Protein AF-A0A1W9GRA8-F1 (afdb_monomer_lite)

Foldseek 3Di:
DDDDDDDDDDDDPVVPVVVVVVVVVVVVVVVVVVVVVVVVVVVVVVVVVVVVVVVVVVVVVVVVVVVVVVVVVVVVVVVVVVVVVVVVVVVVVVVVVVVVVVVVVVVVVVVVVVVVVVVVVVVVVVVVVVVVVVVVVVVVVVVVVVVVVVVVVVVVVVVVVVVVVVVVVVVVVVVVVVVVVVVVVVVVVVVVVVVVVVVVVVVVVVVVVVVVVVVVVVVVVVVVVVVVVVVVVVVVVVVVVVVVVVVVVVVVVVVVVVVVVVVVVVVVVVVVVVVVVVVVVVVVPVVVVVPPPPPPDDDDDDDDDDDDDDDPQDDDPVVDDDDDDDPDPVPPPPPPPPPPPPVVVVVVVVVVVVVVVVVVVVVVVVVVVVVVVVVVVVVVVVVVVVVVVVVVVVVVVVVVVVVVVVVVVVVVVVVVVVVVVVVVVVVVVVVVVVVVVVVVVVVVVVVVVVVVVVVVVVVVVVVVVVVVVVVVVVVVVVVVVVVVVVVVVVVVVVVVCPVVVVVVVVVVVVVVVVVVVVVVVVVVVVVVVVVVVVVVVVVVVVVVVVVVVVVVVVVVVVVVVVVVVVVVVVVVVVVVVVVVVVPDDDDCVVPVVVVVVVVVVPPDDDDDDDDDDDDDDDDYDDDDDDDDDDDDDDDDDDDDFDPLCQQQPCPPLNSVQCVVVVNGALVVLLPDDLVNLCVSCVSSVHDSVSCVVSVRNVSSQVVCCVPPVDGD

Radius of gyration: 124.73 Å; chains: 1; bounding box: 287×80×391 Å

Secondary structure (DSSP, 8-state):
---------PPPTHHHHHHHHHHHHHHHHHHHHHHHHHHHHHHHHHHHHHHHHHHHHHHHHHHHHHHHHHHHHHHHHHHHHHHHHHHHHHHHHHHHHHHHHHHHHHHHHHHHHHHHHHHHHHHHHHHHHHHHHHHHHHHHHHHHHHHHHHHHHHHHHHHHHHHHHHHHHHHHHHHHHHHHHHHHHHHHHHHHHHHHHHHHHHHHHHHHHHHHHHHHHHHHHHHHHHHHHHHHHHHHHHHHHHHHHHHHHHHHHHHHHHHHHHHHHHHHHHHHHHHHHHHHHHHHHTTTTTSSSS----------------------SSSSS-----SSSTTTTSTT--S--HHHHHHHHHHHHHHHHHHHHHHHHHHHHHHHHHHHHHHHHHHHHHHHHHHHHHHHHHHHHHHHHHHHHHHHHHHHHHHHHHHHHHHHHHHHHHHHHHHHHHHHHHHHHHHHHHHHHHHHHHHHHHHHHHHHHHHHHHHHHHHHHHHHHHHHHHHHHHHHHHHHHHHHHHHHHHHHHHHHHHHHHHHHHHHHHHHHHHHHHHHHHHHHHHHHHHHHHHHHHHHHHHHHHHHHHHHHHHHHGGG----GGGTHHHHTTTTSS--S----------------------------------PPPP-GGGSTT--HHHHHHHHHTT--SHHHHTT--HHHHHHHHTTTTS-HHHHHHTTHHHHHHHHHHHHH----

Sequence (712 aa):
MSKMSRWLQPPSKDSLEQQYQELANLLRAKERLLETTSHDLKVKTAAMQVLEQKVMSSETQFSSAQRELTARGEQLKALEAELALRSRRVADLEAEGVAARQHASELNAIIATQGDDLRGAQQAREVLKEEIRVLRDHVTQLNEGLADRDQVRARMEKLESAQDRVHLLEVELSDREAAHRRRIQQLEQVLAERDRRIGEFDAAAAAQLDELRGAQQASQTAEQAREVLKEEIRVLRDHIAQLNEGLADREHLRAQAKQLEAVQIRVNQLHVELSDRESAHRSAIQQLEQALAERDRRIGEFDVVAAAQMNELRGAQQAGEVLKEEIRVLRDHITQLNEGLADRDQVRARMEKLESAQDRVHRLEIELSDRESAHRSAIQQLEQALAERDRRIGEFNAAAAAQLDEVRGAQQACHTAEQAREVLKEEIRVLRDHIAQLNENLADRDRLRTQVKKLESVQARVHQLEVELSDREAAHRGTIQQLEQALTERDRRIEELMPVTYLLREKEATIKEWERTHARTVQELEAETAKLQEQWTAQEQLRAQHELDEQHLQERDEQIAHLQRELHDLQAERHALQTEVQCIPGKDEQIDRLQKRLKELRTSLRATPASATVLSHKPRQNGAGSDAPVRPPKVGKSVPEDDLKKIYGIGPGFAQTLQKLGTRTFIQIARWKPEDIEKIAKKLDTDPDRIKRENWIADAKKQHYRKYGERI

Structure (mmCIF, N/CA/C/O backbone):
data_AF-A0A1W9GRA8-F1
#
_entry.id   AF-A0A1W9GRA8-F1
#
loop_
_atom_site.group_PDB
_atom_site.id
_atom_site.type_symbol
_atom_site.label_atom_id
_atom_site.label_alt_id
_atom_site.label_comp_id
_atom_site.label_asym_id
_atom_site.label_entity_id
_atom_site.label_seq_id
_atom_site.pdbx_PDB_ins_code
_atom_site.Cartn_x
_atom_site.Cartn_y
_atom_site.Cartn_z
_atom_site.occupancy
_atom_site.B_iso_or_equiv
_atom_site.auth_seq_id
_atom_site.auth_comp_id
_atom_site.auth_asym_id
_atom_site.auth_atom_id
_atom_site.pdbx_PDB_model_num
ATOM 1 N N . MET A 1 1 ? -159.033 2.285 123.513 1.00 34.59 1 MET A N 1
ATOM 2 C CA . MET A 1 1 ? -160.194 3.157 123.221 1.00 34.59 1 MET A CA 1
ATOM 3 C C . MET A 1 1 ? -161.215 2.321 122.470 1.00 34.59 1 MET A C 1
ATOM 5 O O . MET A 1 1 ? -160.974 2.014 121.312 1.00 34.59 1 MET A O 1
ATOM 9 N N . SER A 1 2 ? -162.297 1.905 123.143 1.00 39.81 2 SER A N 1
ATOM 10 C CA . SER A 1 2 ? -163.197 0.816 122.709 1.00 39.81 2 SER A CA 1
ATOM 11 C C . SER A 1 2 ? -162.516 -0.567 122.597 1.00 39.81 2 SER A C 1
ATOM 13 O O . SER A 1 2 ? -161.295 -0.645 122.492 1.00 39.81 2 SER A O 1
ATOM 15 N N . LYS A 1 3 ? -163.315 -1.644 122.693 1.00 54.09 3 LYS A N 1
ATOM 16 C CA . LYS A 1 3 ? -162.917 -3.064 122.864 1.00 54.09 3 LYS A CA 1
ATOM 17 C C . LYS A 1 3 ? -161.878 -3.319 123.987 1.00 54.09 3 LYS A C 1
ATOM 19 O O . LYS A 1 3 ? -160.684 -3.284 123.727 1.00 54.09 3 LYS A O 1
ATOM 24 N N . MET A 1 4 ? -162.175 -3.606 125.260 1.00 47.03 4 MET A N 1
ATOM 25 C CA . MET A 1 4 ? -163.410 -3.857 126.031 1.00 47.03 4 MET A CA 1
ATOM 26 C C . MET A 1 4 ? -164.290 -5.063 125.621 1.00 47.03 4 MET A C 1
ATOM 28 O O . MET A 1 4 ? -164.684 -5.223 124.472 1.00 47.03 4 MET A O 1
ATOM 32 N N . SER A 1 5 ? -164.648 -5.872 126.627 1.00 40.53 5 SER A N 1
ATOM 33 C CA . SER A 1 5 ? -165.802 -6.795 126.638 1.00 40.53 5 SER A CA 1
ATOM 34 C C . SER A 1 5 ? -165.762 -8.101 125.815 1.00 40.53 5 SER A C 1
ATOM 36 O O . SER A 1 5 ? -166.730 -8.416 125.127 1.00 40.53 5 SER A O 1
ATOM 38 N N . ARG A 1 6 ? -164.729 -8.945 125.999 1.00 45.59 6 ARG A N 1
ATOM 39 C CA . ARG A 1 6 ? -164.922 -10.424 126.078 1.00 45.59 6 ARG A CA 1
ATOM 40 C C . ARG A 1 6 ? -163.836 -11.178 126.876 1.00 45.59 6 ARG A C 1
ATOM 42 O O . ARG A 1 6 ? -163.481 -12.302 126.544 1.00 45.59 6 ARG A O 1
ATOM 49 N N . TRP A 1 7 ? -163.307 -10.560 127.932 1.00 46.12 7 TRP A N 1
ATOM 50 C CA . TRP A 1 7 ? -162.327 -11.176 128.836 1.00 46.12 7 TRP A CA 1
ATOM 51 C C . TRP A 1 7 ? -163.023 -11.731 130.086 1.00 46.12 7 TRP A C 1
ATOM 53 O O . TRP A 1 7 ? -163.369 -10.931 130.948 1.00 46.12 7 TRP A O 1
ATOM 63 N N . LEU A 1 8 ? -163.236 -13.057 130.158 1.00 40.88 8 LEU A N 1
ATOM 64 C CA . LEU A 1 8 ? -163.424 -13.869 131.385 1.00 40.88 8 LEU A CA 1
ATOM 65 C C . LEU A 1 8 ? -163.843 -15.319 131.036 1.00 40.88 8 LEU A C 1
ATOM 67 O O . LEU A 1 8 ? -165.031 -15.624 131.025 1.00 40.88 8 LEU A O 1
ATOM 71 N N . GLN A 1 9 ? -162.881 -16.209 130.753 1.00 36.34 9 GLN A N 1
ATOM 72 C CA . GLN A 1 9 ? -162.955 -17.668 131.002 1.00 36.34 9 GLN A CA 1
ATOM 73 C C . GLN A 1 9 ? -161.607 -18.351 130.655 1.00 36.34 9 GLN A C 1
ATOM 75 O O . GLN A 1 9 ? -160.879 -17.822 129.812 1.00 36.34 9 GLN A O 1
ATOM 80 N N . PRO A 1 10 ? -161.235 -19.474 131.306 1.00 53.50 10 PRO A N 1
ATOM 81 C CA . PRO A 1 10 ? -159.913 -20.091 131.156 1.00 53.50 10 PRO A CA 1
ATOM 82 C C . PRO A 1 10 ? -159.865 -21.222 130.102 1.00 53.50 10 PRO A C 1
ATOM 84 O O . PRO A 1 10 ? -160.798 -22.024 130.035 1.00 53.50 10 PRO A O 1
ATOM 87 N N . PRO A 1 11 ? -158.766 -21.361 129.333 1.00 45.00 11 PRO A N 1
ATOM 88 C CA . PRO A 1 11 ? -158.410 -22.595 128.624 1.00 45.00 11 PRO A CA 1
ATOM 89 C C . PRO A 1 11 ? -157.636 -23.583 129.529 1.00 45.00 11 PRO A C 1
ATOM 91 O O . PRO A 1 11 ? -157.197 -23.223 130.623 1.00 45.00 11 PRO A O 1
ATOM 94 N N . SER A 1 12 ? -157.477 -24.838 129.086 1.00 46.34 12 SER A N 1
ATOM 95 C CA . SER A 1 12 ? -156.862 -25.928 129.867 1.00 46.34 12 SER A CA 1
ATOM 96 C C . SER A 1 12 ? -155.328 -25.843 129.978 1.00 46.34 12 SER A C 1
ATOM 98 O O . SER A 1 12 ? -154.662 -25.126 129.228 1.00 46.34 12 SER A O 1
ATOM 100 N N . LYS A 1 13 ? -154.760 -26.601 130.934 1.00 55.50 13 LYS A N 1
ATOM 101 C CA . LYS A 1 13 ? -153.315 -26.626 131.247 1.00 55.50 13 LYS A CA 1
ATOM 102 C C . LYS A 1 13 ? -152.422 -26.990 130.056 1.00 55.50 13 LYS A C 1
ATOM 104 O O . LYS A 1 13 ? -151.298 -26.502 129.979 1.00 55.50 13 LYS A O 1
ATOM 109 N N . ASP A 1 14 ? -152.926 -27.807 129.140 1.00 54.53 14 ASP A N 1
ATOM 110 C CA . ASP A 1 14 ? -152.151 -28.480 128.086 1.00 54.53 14 ASP A CA 1
ATOM 111 C C . ASP A 1 14 ? -151.589 -27.505 127.026 1.00 54.53 14 ASP A C 1
ATOM 113 O O . ASP A 1 14 ? -150.685 -27.842 126.267 1.00 54.53 14 ASP A O 1
ATOM 117 N N . SER A 1 15 ? -152.098 -26.268 126.996 1.00 54.09 15 SER A N 1
ATOM 118 C CA . SER A 1 15 ? -151.702 -25.217 126.047 1.00 54.09 15 SER A CA 1
ATOM 119 C C . SER A 1 15 ? -150.348 -24.554 126.369 1.00 54.09 15 SER A C 1
ATOM 121 O O . SER A 1 15 ? -149.677 -24.039 125.474 1.00 54.09 15 SER A O 1
ATOM 123 N N . LEU A 1 16 ? -149.909 -24.564 127.636 1.00 60.53 16 LEU A N 1
ATOM 124 C CA . LEU A 1 16 ? -148.711 -23.820 128.063 1.00 60.53 16 LEU A CA 1
ATOM 125 C C . LEU A 1 16 ? -147.388 -24.552 127.790 1.00 60.53 16 LEU A C 1
ATOM 127 O O . LEU A 1 16 ? -146.393 -23.903 127.466 1.00 60.53 16 LEU A O 1
ATOM 131 N N . GLU A 1 17 ? -147.356 -25.884 127.882 1.00 61.62 17 GLU A N 1
ATOM 132 C CA . GLU A 1 17 ? -146.120 -26.653 127.654 1.00 61.62 17 GLU A CA 1
ATOM 133 C C . GLU A 1 17 ? -145.685 -26.624 126.180 1.00 61.62 17 GLU A C 1
ATOM 135 O O . GLU A 1 17 ? -144.491 -26.527 125.891 1.00 61.62 17 GLU A O 1
ATOM 140 N N . GLN A 1 18 ? -146.641 -26.607 125.241 1.00 61.78 18 GLN A N 1
ATOM 141 C CA . GLN A 1 18 ? -146.351 -26.460 123.810 1.00 61.78 18 GLN A CA 1
ATOM 142 C C . GLN A 1 18 ? -145.651 -25.124 123.509 1.00 61.78 18 GLN A C 1
ATOM 144 O O . GLN A 1 18 ? -144.598 -25.116 122.872 1.00 61.78 18 GLN A O 1
ATOM 149 N N . GLN A 1 19 ? -146.168 -24.010 124.039 1.00 62.75 19 GLN A N 1
ATOM 150 C CA . GLN A 1 19 ? -145.608 -22.669 123.807 1.00 62.75 19 GLN A CA 1
ATOM 151 C C . GLN A 1 19 ? -144.185 -22.514 124.369 1.00 62.75 19 GLN A C 1
ATOM 153 O O . GLN A 1 19 ? -143.328 -21.891 123.737 1.00 62.75 19 GLN A O 1
ATOM 158 N N . TYR A 1 20 ? -143.897 -23.120 125.528 1.00 64.94 20 TYR A N 1
ATOM 159 C CA . TYR A 1 20 ? -142.540 -23.147 126.085 1.00 64.94 20 TYR A CA 1
ATOM 160 C C . TYR A 1 20 ? -141.567 -23.958 125.219 1.00 64.94 20 TYR A C 1
ATOM 162 O O . TYR A 1 20 ? -140.433 -23.525 124.995 1.00 64.94 20 TYR A O 1
ATOM 170 N N . GLN A 1 21 ? -142.003 -25.108 124.698 1.00 70.50 21 GLN A N 1
ATOM 171 C CA . GLN A 1 21 ? -141.159 -25.967 123.868 1.00 70.50 21 GLN A CA 1
ATOM 172 C C . GLN A 1 21 ? -140.885 -25.351 122.483 1.00 70.50 21 GLN A C 1
ATOM 174 O O . GLN A 1 21 ? -139.768 -25.462 121.970 1.00 70.50 21 GLN A O 1
ATOM 179 N N . GLU A 1 22 ? -141.857 -24.645 121.898 1.00 68.88 22 GLU A N 1
ATOM 180 C CA . GLU A 1 22 ? -141.655 -23.855 120.677 1.00 68.88 22 GLU A CA 1
ATOM 181 C C . GLU A 1 22 ? -140.623 -22.739 120.890 1.00 68.88 22 GLU A C 1
ATOM 183 O O . GLU A 1 22 ? -139.658 -22.654 120.127 1.00 68.88 22 GLU A O 1
ATOM 188 N N . LEU A 1 23 ? -140.752 -21.942 121.960 1.00 69.88 23 LEU A N 1
ATOM 189 C CA . LEU A 1 23 ? -139.794 -20.879 122.298 1.00 69.88 23 LEU A CA 1
ATOM 190 C C . LEU A 1 23 ? -138.370 -21.409 122.522 1.00 69.88 23 LEU A C 1
ATOM 192 O O . LEU A 1 23 ? -137.412 -20.821 122.013 1.00 69.88 23 LEU A O 1
ATOM 196 N N . ALA A 1 24 ? -138.216 -22.532 123.230 1.00 69.31 24 ALA A N 1
ATOM 197 C CA . ALA A 1 24 ? -136.914 -23.156 123.466 1.00 69.31 24 ALA A CA 1
ATOM 198 C C . ALA A 1 24 ? -136.247 -23.635 122.161 1.00 69.31 24 ALA A C 1
ATOM 200 O O . ALA A 1 24 ? -135.036 -23.481 121.981 1.00 69.31 24 ALA A O 1
ATOM 201 N N . ASN A 1 25 ? -137.027 -24.177 121.222 1.00 74.69 25 ASN A N 1
ATOM 202 C CA . ASN A 1 25 ? -136.525 -24.569 119.905 1.00 74.69 25 ASN A CA 1
ATOM 203 C C . ASN A 1 25 ? -136.164 -23.349 119.038 1.00 74.69 25 ASN A C 1
ATOM 205 O O . ASN A 1 25 ? -135.136 -23.368 118.357 1.00 74.69 25 ASN A O 1
ATOM 209 N N . LEU A 1 26 ? -136.949 -22.269 119.111 1.00 75.81 26 LEU A N 1
ATOM 210 C CA . LEU A 1 26 ? -136.685 -21.006 118.412 1.00 75.81 26 LEU A CA 1
ATOM 211 C C . LEU A 1 26 ? -135.390 -20.330 118.899 1.00 75.81 26 LEU A C 1
ATOM 213 O O . LEU A 1 26 ? -134.626 -19.804 118.087 1.00 75.81 26 LEU A O 1
ATOM 217 N N . LEU A 1 27 ? -135.111 -20.384 120.207 1.00 73.56 27 LEU A N 1
ATOM 218 C CA . LEU A 1 27 ? -133.862 -19.886 120.794 1.00 73.56 27 LEU A CA 1
ATOM 219 C C . LEU A 1 27 ? -132.644 -20.668 120.288 1.00 73.56 27 LEU A C 1
ATOM 221 O O . LEU A 1 27 ? -131.752 -20.061 119.699 1.00 73.56 27 LEU A O 1
ATOM 225 N N . ARG A 1 28 ? -132.655 -22.005 120.388 1.00 75.00 28 ARG A N 1
ATOM 226 C CA . ARG A 1 28 ? -131.559 -22.860 119.881 1.00 75.00 28 ARG A CA 1
ATOM 227 C C . ARG A 1 28 ? -131.314 -22.680 118.380 1.00 75.00 28 ARG A C 1
ATOM 229 O O . ARG A 1 28 ? -130.177 -22.767 117.919 1.00 75.00 28 ARG A O 1
ATOM 236 N N . ALA A 1 29 ? -132.368 -22.433 117.598 1.00 76.69 29 ALA A N 1
ATOM 237 C CA . ALA A 1 29 ? -132.240 -22.121 116.176 1.00 76.69 29 ALA A CA 1
ATOM 238 C C . ALA A 1 29 ? -131.528 -20.774 115.946 1.00 76.69 29 ALA A C 1
ATOM 240 O O . ALA A 1 29 ? -130.678 -20.677 115.061 1.00 76.69 29 ALA A O 1
ATOM 241 N N . LYS A 1 30 ? -131.817 -19.751 116.763 1.00 76.94 30 LYS A N 1
ATOM 242 C CA . LYS A 1 30 ? -131.131 -18.450 116.702 1.00 76.94 30 LYS A CA 1
ATOM 243 C C . LYS A 1 30 ? -129.695 -18.491 117.224 1.00 76.94 30 LYS A C 1
ATOM 245 O O . LYS A 1 30 ? -128.847 -17.830 116.634 1.00 76.94 30 LYS A O 1
ATOM 250 N N . GLU A 1 31 ? -129.396 -19.284 118.250 1.00 79.19 31 GLU A N 1
ATOM 251 C CA . GLU A 1 31 ? -128.018 -19.504 118.717 1.00 79.19 31 GLU A CA 1
ATOM 252 C C . GLU A 1 31 ? -127.161 -20.140 117.615 1.00 79.19 31 GLU A C 1
ATOM 254 O O . GLU A 1 31 ? -126.126 -19.587 117.255 1.00 79.19 31 GLU A O 1
ATOM 259 N N . ARG A 1 32 ? -127.645 -21.206 116.963 1.00 78.06 32 ARG A N 1
ATOM 260 C CA . ARG A 1 32 ? -126.952 -21.832 115.818 1.00 78.06 32 ARG A CA 1
ATOM 261 C C . ARG A 1 32 ? -126.754 -20.872 114.637 1.00 78.06 32 ARG A C 1
ATOM 263 O O . ARG A 1 32 ? -125.730 -20.936 113.955 1.00 78.06 32 ARG A O 1
ATOM 270 N N . LEU A 1 33 ? -127.702 -19.965 114.386 1.00 79.38 33 LEU A N 1
ATOM 271 C CA . LEU A 1 33 ? -127.553 -18.904 113.378 1.00 79.38 33 LEU A CA 1
ATOM 272 C C . LEU A 1 33 ? -126.497 -17.855 113.780 1.00 79.38 33 LEU A C 1
ATOM 274 O O . LEU A 1 33 ? -125.742 -17.387 112.928 1.00 79.38 33 LEU A O 1
ATOM 278 N N . LEU A 1 34 ? -126.392 -17.509 115.065 1.00 79.19 34 LEU A N 1
ATOM 279 C CA . LEU A 1 34 ? -125.339 -16.627 115.581 1.00 79.19 34 LEU A CA 1
ATOM 280 C C . LEU A 1 34 ? -123.954 -17.294 115.562 1.00 79.19 34 LEU A C 1
ATOM 282 O O . LEU A 1 34 ? -122.977 -16.650 115.193 1.00 79.19 34 LEU A O 1
ATOM 286 N N . GLU A 1 35 ? -123.848 -18.584 115.881 1.00 80.44 35 GLU A N 1
ATOM 287 C CA . GLU A 1 35 ? -122.586 -19.329 115.784 1.00 80.44 35 GLU A CA 1
ATOM 288 C C . GLU A 1 35 ? -122.112 -19.471 114.333 1.00 80.44 35 GLU A C 1
ATOM 290 O O . GLU A 1 35 ? -120.945 -19.209 114.039 1.00 80.44 35 GLU A O 1
ATOM 295 N N . THR A 1 36 ? -123.010 -19.817 113.404 1.00 80.56 36 THR A N 1
ATOM 296 C CA . THR A 1 36 ? -122.667 -19.925 111.973 1.00 80.56 36 THR A CA 1
ATOM 297 C C . THR A 1 36 ? -122.279 -18.580 111.358 1.00 80.56 36 THR A C 1
ATOM 299 O O . THR A 1 36 ? -121.278 -18.521 110.646 1.00 80.56 36 THR A O 1
ATOM 302 N N . THR A 1 37 ? -122.978 -17.483 111.677 1.00 84.12 37 THR A N 1
ATOM 303 C CA . THR A 1 37 ? -122.576 -16.129 111.233 1.00 84.12 37 THR A CA 1
ATOM 304 C C . THR A 1 37 ? -121.287 -15.643 111.901 1.00 84.12 37 THR A C 1
ATOM 306 O O . THR A 1 37 ? -120.459 -15.022 111.241 1.00 84.12 37 THR A O 1
ATOM 309 N N . SER A 1 38 ? -121.047 -15.980 113.172 1.00 80.62 38 SER A N 1
ATOM 310 C CA . SER A 1 38 ? -119.779 -15.698 113.867 1.00 80.62 38 SER A CA 1
ATOM 311 C C . SER A 1 38 ? -118.600 -16.465 113.255 1.00 80.62 38 SER A C 1
ATOM 313 O O . SER A 1 38 ? -117.507 -15.916 113.103 1.00 80.62 38 SER A O 1
ATOM 315 N N . HIS A 1 39 ? -118.813 -17.719 112.846 1.00 84.31 39 HIS A N 1
ATOM 316 C CA . HIS A 1 39 ? -117.806 -18.514 112.145 1.00 84.31 39 HIS A CA 1
ATOM 317 C C . HIS A 1 39 ? -117.538 -17.979 110.730 1.00 84.31 39 HIS A C 1
ATOM 319 O O . HIS A 1 39 ? -116.381 -17.774 110.373 1.00 84.31 39 HIS A O 1
ATOM 325 N N . ASP A 1 40 ? -118.583 -17.677 109.955 1.00 84.12 40 ASP A N 1
ATOM 326 C CA . ASP A 1 40 ? -118.482 -17.057 108.627 1.00 84.12 40 ASP A CA 1
ATOM 327 C C . ASP A 1 40 ? -117.751 -15.701 108.673 1.00 84.12 40 ASP A C 1
ATOM 329 O O . ASP A 1 40 ? -116.852 -15.457 107.867 1.00 84.12 40 ASP A O 1
ATOM 333 N N . LEU A 1 41 ? -118.031 -14.855 109.672 1.00 84.69 41 LEU A N 1
ATOM 334 C CA . LEU A 1 41 ? -117.275 -13.620 109.904 1.00 84.69 41 LEU A CA 1
ATOM 335 C C . LEU A 1 41 ? -115.796 -13.892 110.211 1.00 84.69 41 LEU A C 1
ATOM 337 O O . LEU A 1 41 ? -114.939 -13.254 109.607 1.00 84.69 41 LEU A O 1
ATOM 341 N N . LYS A 1 42 ? -115.466 -14.864 111.074 1.00 84.50 42 LYS A N 1
ATOM 342 C CA . LYS A 1 42 ? -114.064 -15.235 111.360 1.00 84.50 42 LYS A CA 1
ATOM 343 C C . LYS A 1 42 ? -113.334 -15.763 110.121 1.00 84.50 42 LYS A C 1
ATOM 345 O O . LYS A 1 42 ? -112.186 -15.385 109.892 1.00 84.50 42 LYS A O 1
ATOM 350 N N . VAL A 1 43 ? -113.995 -16.583 109.302 1.00 86.75 43 VAL A N 1
ATOM 351 C CA . VAL A 1 43 ? -113.458 -17.069 108.020 1.00 86.75 43 VAL A CA 1
ATOM 352 C C . VAL A 1 43 ? -113.230 -15.903 107.053 1.00 86.75 43 VAL A C 1
ATOM 354 O O . VAL A 1 43 ? -112.175 -15.833 106.426 1.00 86.75 43 VAL A O 1
ATOM 357 N N . LYS A 1 44 ? -114.157 -14.940 106.982 1.00 86.19 44 LYS A N 1
ATOM 358 C CA . LYS A 1 44 ? -114.010 -13.719 106.173 1.00 86.19 44 LYS A CA 1
ATOM 359 C C . LYS A 1 44 ? -112.877 -12.817 106.664 1.00 86.19 44 LYS A C 1
ATOM 361 O O . LYS A 1 44 ? -112.113 -12.338 105.833 1.00 86.19 44 LYS A O 1
ATOM 366 N N . THR A 1 45 ? -112.697 -12.639 107.974 1.00 85.69 45 THR A N 1
ATOM 367 C CA . THR A 1 45 ? -111.554 -11.897 108.537 1.00 85.69 45 THR A CA 1
ATOM 368 C C . THR A 1 45 ? -110.224 -12.586 108.225 1.00 85.69 45 THR A C 1
ATOM 370 O O . THR A 1 45 ? -109.290 -11.921 107.788 1.00 85.69 45 THR A O 1
ATOM 373 N N . ALA A 1 46 ? -110.133 -13.913 108.364 1.00 83.12 46 ALA A N 1
ATOM 374 C CA . ALA A 1 46 ? -108.923 -14.657 108.004 1.00 83.12 46 ALA A CA 1
ATOM 375 C C . ALA A 1 46 ? -108.623 -14.580 106.492 1.00 83.12 46 ALA A C 1
ATOM 377 O O . ALA A 1 46 ? -107.479 -14.367 106.091 1.00 83.12 46 ALA A O 1
ATOM 378 N N . ALA A 1 47 ? -109.648 -14.687 105.639 1.00 83.94 47 ALA A N 1
ATOM 379 C CA . ALA A 1 47 ? -109.508 -14.507 104.195 1.00 83.94 47 ALA A CA 1
ATOM 380 C C . ALA A 1 47 ? -109.072 -13.076 103.827 1.00 83.94 47 ALA A C 1
ATOM 382 O O . ALA A 1 47 ? -108.229 -12.905 102.948 1.00 83.94 47 ALA A O 1
ATOM 383 N N . MET A 1 48 ? -109.591 -12.061 104.525 1.00 86.31 48 MET A N 1
ATOM 384 C CA . MET A 1 48 ? -109.188 -10.661 104.373 1.00 86.31 48 MET A CA 1
ATOM 385 C C . MET A 1 48 ? -107.721 -10.450 104.767 1.00 86.31 48 MET A C 1
ATOM 387 O O . MET A 1 48 ? -106.979 -9.889 103.972 1.00 86.31 48 MET A O 1
ATOM 391 N N . GLN A 1 49 ? -107.258 -10.995 105.895 1.00 85.62 49 GLN A N 1
ATOM 392 C CA . GLN A 1 49 ? -105.843 -10.932 106.298 1.00 85.62 49 GLN A CA 1
ATOM 393 C C . GLN A 1 49 ? -104.905 -11.613 105.285 1.00 85.62 49 GLN A C 1
ATOM 395 O O . GLN A 1 49 ? -103.820 -11.110 104.995 1.00 85.62 49 GLN A O 1
ATOM 400 N N . VAL A 1 50 ? -105.327 -12.734 104.687 1.00 86.94 50 VAL A N 1
ATOM 401 C CA . VAL A 1 50 ? -104.577 -13.396 103.601 1.00 86.94 50 VAL A CA 1
ATOM 402 C C . VAL A 1 50 ? -104.570 -12.554 102.317 1.00 86.94 50 VAL A C 1
ATOM 404 O O . VAL A 1 50 ? -103.583 -12.577 101.580 1.00 86.94 50 VAL A O 1
ATOM 407 N N . LEU A 1 51 ? -105.635 -11.799 102.031 1.00 87.62 51 LEU A N 1
ATOM 408 C CA . LEU A 1 51 ? -105.664 -10.845 100.919 1.00 87.62 51 LEU A CA 1
ATOM 409 C C . LEU A 1 51 ? -104.776 -9.625 101.196 1.00 87.62 51 LEU A C 1
ATOM 411 O O . LEU A 1 51 ? -104.013 -9.250 100.315 1.00 87.62 51 LEU A O 1
ATOM 415 N N . GLU A 1 52 ? -104.790 -9.068 102.407 1.00 88.25 52 GLU A N 1
ATOM 416 C CA . GLU A 1 52 ? -103.904 -7.973 102.831 1.00 88.25 52 GLU A CA 1
ATOM 417 C C . GLU A 1 52 ? -102.427 -8.375 102.715 1.00 88.25 52 GLU A C 1
ATOM 419 O O . GLU A 1 52 ? -101.647 -7.673 102.073 1.00 88.25 52 GLU A O 1
ATOM 424 N N . GLN A 1 53 ? -102.040 -9.551 103.225 1.00 87.38 53 GLN A N 1
ATOM 425 C CA . GLN A 1 53 ? -100.679 -10.075 103.050 1.00 87.38 53 GLN A CA 1
ATOM 426 C C . GLN A 1 53 ? -100.302 -10.246 101.570 1.00 87.38 53 GLN A C 1
ATOM 428 O O . GLN A 1 53 ? -99.179 -9.920 101.179 1.00 87.38 53 GLN A O 1
ATOM 433 N N . LYS A 1 54 ? -101.234 -10.710 100.725 1.00 88.94 54 LYS A N 1
ATOM 434 C CA . LYS A 1 54 ? -101.009 -10.811 99.275 1.00 88.94 54 LYS A CA 1
ATOM 435 C C . LYS A 1 54 ? -100.842 -9.439 98.623 1.00 88.94 54 LYS A C 1
ATOM 437 O O . LYS A 1 54 ? -99.900 -9.284 97.848 1.00 88.94 54 LYS A O 1
ATOM 442 N N . VAL A 1 55 ? -101.669 -8.452 98.971 1.00 90.06 55 VAL A N 1
ATOM 443 C CA . VAL A 1 55 ? -101.542 -7.063 98.497 1.00 90.06 55 VAL A CA 1
ATOM 444 C C . VAL A 1 55 ? -100.171 -6.506 98.874 1.00 90.06 55 VAL A C 1
ATOM 446 O O . VAL A 1 55 ? -99.411 -6.170 97.969 1.00 90.06 55 VAL A O 1
ATOM 449 N N . MET A 1 56 ? -99.775 -6.559 100.150 1.00 87.69 56 MET A N 1
ATOM 450 C CA . MET A 1 56 ? -98.449 -6.106 100.604 1.00 87.69 56 MET A CA 1
ATOM 451 C C . MET A 1 56 ? -97.294 -6.829 99.880 1.00 87.69 56 MET A C 1
ATOM 453 O O . MET A 1 56 ? -96.288 -6.210 99.520 1.00 87.69 56 MET A O 1
ATOM 457 N N . SER A 1 57 ? -97.431 -8.134 99.609 1.00 88.00 57 SER A N 1
ATOM 458 C CA . SER A 1 57 ? -96.434 -8.889 98.831 1.00 88.00 57 SER A CA 1
ATOM 459 C C . SER A 1 57 ? -96.370 -8.446 97.361 1.00 88.00 57 SER A C 1
ATOM 461 O O . SER A 1 57 ? -95.288 -8.384 96.782 1.00 88.00 57 SER A O 1
ATOM 463 N N . SER A 1 58 ? -97.504 -8.064 96.767 1.00 85.38 58 SER A N 1
ATOM 464 C CA . SER A 1 58 ? -97.565 -7.561 95.391 1.00 85.38 58 SER A CA 1
ATOM 465 C C . SER A 1 58 ? -97.069 -6.117 95.270 1.00 85.38 58 SER A C 1
ATOM 467 O O . SER A 1 58 ? -96.372 -5.798 94.313 1.00 85.38 58 SER A O 1
ATOM 469 N N . GLU A 1 59 ? -97.322 -5.260 96.264 1.00 91.88 59 GLU A N 1
ATOM 470 C CA . GLU A 1 59 ? -96.825 -3.879 96.310 1.00 91.88 59 GLU A CA 1
ATOM 471 C C . GLU A 1 59 ? -95.308 -3.822 96.520 1.00 91.88 59 GLU A C 1
ATOM 473 O O . GLU A 1 59 ? -94.620 -3.005 95.904 1.00 91.88 59 GLU A O 1
ATOM 478 N N . THR A 1 60 ? -94.754 -4.717 97.344 1.00 89.44 60 THR A N 1
ATOM 479 C CA . THR A 1 60 ? -93.298 -4.839 97.521 1.00 89.44 60 THR A CA 1
ATOM 480 C C . THR A 1 60 ? -92.615 -5.412 96.276 1.00 89.44 60 THR A C 1
ATOM 482 O O . THR A 1 60 ? -91.574 -4.891 95.870 1.00 89.44 60 THR A O 1
ATOM 485 N N . GLN A 1 61 ? -93.223 -6.396 95.600 1.00 90.31 61 GLN A N 1
ATOM 486 C CA . GLN A 1 61 ? -92.764 -6.872 94.287 1.00 90.31 61 GLN A CA 1
ATOM 487 C C . GLN A 1 61 ? -92.831 -5.771 93.217 1.00 90.31 61 GLN A C 1
ATOM 489 O O . GLN A 1 61 ? -91.842 -5.549 92.518 1.00 90.31 61 GLN A O 1
ATOM 494 N N . PHE A 1 62 ? -93.943 -5.035 93.128 1.00 90.56 62 PHE A N 1
ATOM 495 C CA . PHE A 1 62 ? -94.109 -3.910 92.203 1.00 90.56 62 PHE A CA 1
ATOM 496 C C . PHE A 1 62 ? -93.073 -2.811 92.468 1.00 90.56 62 PHE A C 1
ATOM 498 O O . PHE A 1 62 ? -92.397 -2.368 91.544 1.00 90.56 62 PHE A O 1
ATOM 505 N N . SER A 1 63 ? -92.862 -2.445 93.735 1.00 90.50 63 SER A N 1
ATOM 506 C CA . SER A 1 63 ? -91.838 -1.474 94.145 1.00 90.50 63 SER A CA 1
ATOM 507 C C . SER A 1 63 ? -90.421 -1.925 93.771 1.00 90.50 63 SER A C 1
ATOM 509 O O . SER A 1 63 ? -89.588 -1.103 93.390 1.00 90.50 63 SER A O 1
ATOM 511 N N . SER A 1 64 ? -90.130 -3.227 93.861 1.00 89.12 64 SER A N 1
ATOM 512 C CA . SER A 1 64 ? -88.847 -3.802 93.440 1.00 89.12 64 SER A CA 1
ATOM 513 C C . SER A 1 64 ? -88.680 -3.753 91.917 1.00 89.12 64 SER A C 1
ATOM 515 O O . SER A 1 64 ? -87.661 -3.270 91.427 1.00 89.12 64 SER A O 1
ATOM 517 N N . ALA A 1 65 ? -89.703 -4.165 91.163 1.00 89.00 65 ALA A N 1
ATOM 518 C CA . ALA A 1 65 ? -89.709 -4.113 89.702 1.00 89.00 65 ALA A CA 1
ATOM 519 C C . ALA A 1 65 ? -89.614 -2.672 89.169 1.00 89.00 65 ALA A C 1
ATOM 521 O O . ALA A 1 65 ? -88.899 -2.416 88.204 1.00 89.00 65 ALA A O 1
ATOM 522 N N . GLN A 1 66 ? -90.268 -1.707 89.823 1.00 91.88 66 GLN A N 1
ATOM 523 C CA . GLN A 1 66 ? -90.186 -0.289 89.473 1.00 91.88 66 GLN A CA 1
ATOM 524 C C . GLN A 1 66 ? -88.768 0.267 89.684 1.00 91.88 66 GLN A C 1
ATOM 526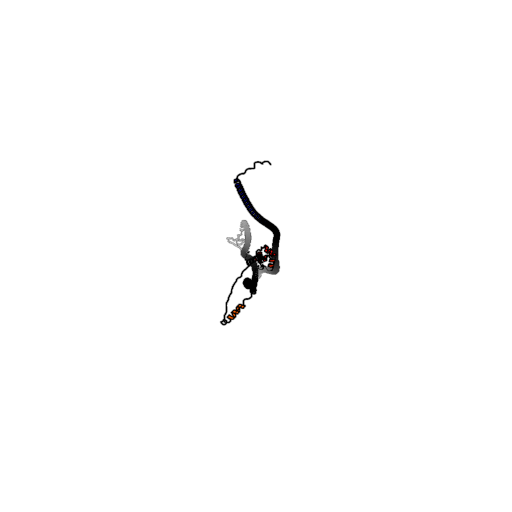 O O . GLN A 1 66 ? -88.267 0.983 88.817 1.00 91.88 66 GLN A O 1
ATOM 531 N N . ARG A 1 67 ? -88.089 -0.108 90.781 1.00 89.88 67 ARG A N 1
ATOM 532 C CA . ARG A 1 67 ? -86.674 0.245 91.021 1.00 89.88 67 ARG A CA 1
ATOM 533 C C . ARG A 1 67 ? -85.742 -0.383 89.984 1.00 89.88 67 ARG A C 1
ATOM 535 O O . ARG A 1 67 ? -84.825 0.282 89.501 1.00 89.88 67 ARG A O 1
ATOM 542 N N . GLU A 1 68 ? -85.985 -1.638 89.611 1.00 92.44 68 GLU A N 1
ATOM 543 C CA . GLU A 1 68 ? -85.199 -2.309 88.573 1.00 92.44 68 GLU A CA 1
ATOM 544 C C . GLU A 1 68 ? -85.406 -1.659 87.195 1.00 92.44 68 GLU A C 1
ATOM 546 O O . GLU A 1 68 ? -84.439 -1.439 86.468 1.00 92.44 68 GLU A O 1
ATOM 551 N N . LEU A 1 69 ? -86.638 -1.264 86.857 1.00 91.19 69 LEU A N 1
ATOM 552 C CA . LEU A 1 69 ? -86.939 -0.505 85.640 1.00 91.19 69 LEU A CA 1
ATOM 553 C C . LEU A 1 69 ? -86.238 0.860 85.620 1.00 91.19 69 LEU A C 1
ATOM 555 O O . LEU A 1 69 ? -85.689 1.227 84.581 1.00 91.19 69 LEU A O 1
ATOM 559 N N . THR A 1 70 ? -86.182 1.590 86.742 1.00 92.81 70 THR A N 1
ATOM 560 C CA . THR A 1 70 ? -85.403 2.841 86.807 1.00 92.81 70 THR A CA 1
ATOM 561 C C . THR A 1 70 ? -83.904 2.595 86.622 1.00 92.81 70 THR A C 1
ATOM 563 O O . THR A 1 70 ? -83.290 3.270 85.800 1.00 92.81 70 THR A O 1
ATOM 566 N N . ALA A 1 71 ? -83.331 1.576 87.273 1.00 90.94 71 ALA A N 1
ATOM 567 C CA . ALA A 1 71 ? -81.909 1.246 87.138 1.00 90.94 71 ALA A CA 1
ATOM 568 C C . ALA A 1 71 ? -81.542 0.800 85.707 1.00 90.94 71 ALA A C 1
ATOM 570 O O . ALA A 1 71 ? -80.536 1.243 85.152 1.00 90.94 71 ALA A O 1
ATOM 571 N N . ARG A 1 72 ? -82.386 -0.019 85.062 1.00 91.88 72 ARG A N 1
ATOM 572 C CA . ARG A 1 72 ? -82.236 -0.393 83.643 1.00 91.88 72 ARG A CA 1
ATOM 573 C C . ARG A 1 72 ? -82.377 0.824 82.717 1.00 91.88 72 ARG A C 1
ATOM 575 O O . ARG A 1 72 ? -81.644 0.930 81.738 1.00 91.88 72 ARG A O 1
ATOM 582 N N . GLY A 1 73 ? -83.269 1.767 83.033 1.00 93.31 73 GLY A N 1
ATOM 583 C CA . GLY A 1 73 ? -83.423 3.027 82.296 1.00 93.31 73 GLY A CA 1
ATOM 584 C C . GLY A 1 73 ? -82.207 3.957 82.402 1.00 93.31 73 GLY A C 1
ATOM 585 O O . GLY A 1 73 ? -81.854 4.623 81.431 1.00 93.31 73 GLY A O 1
ATOM 586 N N . GLU A 1 74 ? -81.530 3.983 83.550 1.00 93.69 74 GLU A N 1
ATOM 587 C CA . GLU A 1 74 ? -80.263 4.706 83.733 1.00 93.69 74 GLU A CA 1
ATOM 588 C C . GLU A 1 74 ? -79.102 4.023 82.995 1.00 93.69 74 GLU A C 1
ATOM 590 O O . GLU A 1 74 ? -78.317 4.699 82.328 1.00 93.69 74 GLU A O 1
ATOM 595 N N . GLN A 1 75 ? -79.038 2.687 83.020 1.00 93.62 75 GLN A N 1
ATOM 596 C CA . GLN A 1 75 ? -78.068 1.910 82.238 1.00 93.62 75 GLN A CA 1
ATOM 597 C C . GLN A 1 75 ? -78.229 2.126 80.725 1.00 93.62 75 GLN A C 1
ATOM 599 O O . GLN A 1 75 ? -77.228 2.293 80.030 1.00 93.62 75 GLN A O 1
ATOM 604 N N . LEU A 1 76 ? -79.465 2.180 80.212 1.00 93.25 76 LEU A N 1
ATOM 605 C CA . LEU A 1 76 ? -79.723 2.488 78.801 1.00 93.25 76 LEU A CA 1
ATOM 606 C C . LEU A 1 76 ? -79.212 3.883 78.423 1.00 93.25 76 LEU A C 1
ATOM 608 O O . LEU A 1 76 ? -78.456 3.995 77.464 1.00 93.25 76 LEU A O 1
ATOM 612 N N . LYS A 1 77 ? -79.505 4.920 79.220 1.00 93.56 77 LYS A N 1
ATOM 613 C CA . LYS A 1 77 ? -78.980 6.282 78.991 1.00 93.56 77 LYS A CA 1
ATOM 614 C C . LYS A 1 77 ? -77.449 6.340 79.004 1.00 93.56 77 LYS A C 1
ATOM 616 O O . LYS A 1 77 ? -76.853 7.078 78.221 1.00 93.56 77 LYS A O 1
ATOM 621 N N . ALA A 1 78 ? -76.799 5.565 79.875 1.00 91.19 78 ALA A N 1
ATOM 622 C CA . ALA A 1 78 ? -75.340 5.470 79.908 1.00 91.19 78 ALA A CA 1
ATOM 623 C C . ALA A 1 78 ? -74.777 4.814 78.632 1.00 91.19 78 ALA A C 1
ATOM 625 O O . ALA A 1 78 ? -73.800 5.309 78.070 1.00 91.19 78 ALA A O 1
ATOM 626 N N . LEU A 1 79 ? -75.418 3.749 78.138 1.00 92.69 79 LEU A N 1
ATOM 627 C CA . LEU A 1 79 ? -75.047 3.082 76.885 1.00 92.69 79 LEU A CA 1
ATOM 628 C C . LEU A 1 79 ? -75.322 3.958 75.652 1.00 92.69 79 LEU A C 1
ATOM 630 O O . LEU A 1 79 ? -74.492 3.998 74.749 1.00 92.69 79 LEU A O 1
ATOM 634 N N . GLU A 1 80 ? -76.429 4.702 75.622 1.00 92.88 80 GLU A N 1
ATOM 635 C CA . GLU A 1 80 ? -76.740 5.693 74.581 1.00 92.88 80 GLU A CA 1
ATOM 636 C C . GLU A 1 80 ? -75.678 6.802 74.528 1.00 92.88 80 GLU A C 1
ATOM 638 O O . GLU A 1 80 ? -75.186 7.142 73.449 1.00 92.88 80 GLU A O 1
ATOM 643 N N . ALA A 1 81 ? -75.263 7.322 75.688 1.00 92.81 81 ALA A N 1
ATOM 644 C CA . ALA A 1 81 ? -74.195 8.313 75.786 1.00 92.81 81 ALA A CA 1
ATOM 645 C C . ALA A 1 81 ? -72.830 7.752 75.344 1.00 92.81 81 ALA A C 1
ATOM 647 O O . ALA A 1 81 ? -72.080 8.439 74.644 1.00 92.81 81 ALA A O 1
ATOM 648 N N . GLU A 1 82 ? -72.505 6.502 75.696 1.00 93.81 82 GLU A N 1
ATOM 649 C CA . GLU A 1 82 ? -71.271 5.857 75.236 1.00 93.81 82 GLU A CA 1
ATOM 650 C C . GLU A 1 82 ? -71.295 5.589 73.722 1.00 93.81 82 GLU A C 1
ATOM 652 O O . GLU A 1 82 ? -70.292 5.802 73.038 1.00 93.81 82 GLU A O 1
ATOM 657 N N . LEU A 1 83 ? -72.441 5.177 73.174 1.00 92.56 83 LEU A N 1
ATOM 658 C CA . LEU A 1 83 ? -72.626 4.955 71.741 1.00 92.56 83 LEU A CA 1
ATOM 659 C C . LEU A 1 83 ? -72.487 6.277 70.974 1.00 92.56 83 LEU A C 1
ATOM 661 O O . LEU A 1 83 ? -71.721 6.331 70.015 1.00 92.56 83 LEU A O 1
ATOM 665 N N . ALA A 1 84 ? -73.093 7.368 71.450 1.00 93.06 84 ALA A N 1
ATOM 666 C CA . ALA A 1 84 ? -72.911 8.702 70.877 1.00 93.06 84 ALA A CA 1
ATOM 667 C C . ALA A 1 84 ? -71.442 9.177 70.922 1.00 93.06 84 ALA A C 1
ATOM 669 O O . ALA A 1 84 ? -70.948 9.759 69.952 1.00 93.06 84 ALA A O 1
ATOM 670 N N . LEU A 1 85 ? -70.713 8.896 72.011 1.00 94.62 85 LEU A N 1
ATOM 671 C CA . LEU A 1 85 ? -69.279 9.191 72.123 1.00 94.62 85 LEU A CA 1
ATOM 672 C C . LEU A 1 85 ? -68.445 8.366 71.128 1.00 94.62 85 LEU A C 1
ATOM 674 O O . LEU A 1 85 ? -67.527 8.898 70.502 1.00 94.62 85 LEU A O 1
ATOM 678 N N . ARG A 1 86 ? -68.765 7.076 70.959 1.00 93.81 86 ARG A N 1
ATOM 679 C CA . ARG A 1 86 ? -68.125 6.191 69.972 1.00 93.81 86 ARG A CA 1
ATOM 680 C C . ARG A 1 86 ? -68.408 6.655 68.540 1.00 93.81 86 ARG A C 1
ATOM 682 O O . ARG A 1 86 ? -67.470 6.731 67.756 1.00 93.81 86 ARG A O 1
ATOM 689 N N . SER A 1 87 ? -69.646 7.034 68.215 1.00 93.12 87 SER A N 1
ATOM 690 C CA . SER A 1 87 ? -70.017 7.560 66.894 1.00 93.12 87 SER A CA 1
ATOM 691 C C . SER A 1 87 ? -69.282 8.855 66.542 1.00 93.12 87 SER A C 1
ATOM 693 O O . SER A 1 87 ? -68.832 8.990 65.409 1.00 93.12 87 SER A O 1
ATOM 695 N N . ARG A 1 88 ? -69.091 9.774 67.503 1.00 93.50 88 ARG A N 1
ATOM 696 C CA . ARG A 1 88 ? -68.254 10.971 67.286 1.00 93.50 88 ARG A CA 1
ATOM 697 C C . ARG A 1 88 ? -66.811 10.594 66.960 1.00 93.50 88 ARG A C 1
ATOM 699 O O . ARG A 1 88 ? -66.327 10.983 65.909 1.00 93.50 88 ARG A O 1
ATOM 706 N N . ARG A 1 89 ? -66.188 9.727 67.768 1.00 93.50 89 ARG A N 1
ATOM 707 C CA . ARG A 1 89 ? -64.816 9.242 67.519 1.00 93.50 89 ARG A CA 1
ATOM 708 C C . ARG A 1 89 ? -64.648 8.565 66.155 1.00 93.50 89 ARG A C 1
ATOM 710 O O . ARG A 1 89 ? -63.573 8.659 65.578 1.00 93.50 89 ARG A O 1
ATOM 717 N N . VAL A 1 90 ? -65.673 7.878 65.644 1.00 92.88 90 VAL A N 1
ATOM 718 C CA . VAL A 1 90 ? -65.650 7.321 64.280 1.00 92.88 90 VAL A CA 1
ATOM 719 C C . VAL A 1 90 ? -65.655 8.441 63.238 1.00 92.88 90 VAL A C 1
ATOM 721 O O . VAL A 1 90 ? -64.798 8.426 62.365 1.00 92.88 90 VAL A O 1
ATOM 724 N N . ALA A 1 91 ? -66.534 9.439 63.363 1.00 91.81 91 ALA A N 1
ATOM 725 C CA . ALA A 1 91 ? -66.563 10.587 62.452 1.00 91.81 91 ALA A CA 1
ATOM 726 C C . ALA A 1 91 ? -65.260 11.415 62.490 1.00 91.81 91 ALA A C 1
ATOM 728 O O . ALA A 1 91 ? -64.772 11.838 61.443 1.00 91.81 91 ALA A O 1
ATOM 729 N N . ASP A 1 92 ? -64.662 11.593 63.674 1.00 92.88 92 ASP A N 1
ATOM 730 C CA . ASP A 1 92 ? -63.366 12.260 63.851 1.00 92.88 92 ASP A CA 1
ATOM 731 C C . ASP A 1 92 ? -62.252 11.494 63.098 1.00 92.88 92 ASP A C 1
ATOM 733 O O . ASP A 1 92 ? -61.517 12.076 62.299 1.00 92.88 92 ASP A O 1
ATOM 737 N N . LEU A 1 93 ? -62.181 10.166 63.271 1.00 92.62 93 LEU A N 1
ATOM 738 C CA . LEU A 1 93 ? -61.221 9.290 62.577 1.00 92.62 93 LEU A CA 1
ATOM 739 C C . LEU A 1 93 ? -61.469 9.197 61.060 1.00 92.62 93 LEU A C 1
ATOM 741 O O . LEU A 1 93 ? -60.524 9.039 60.285 1.00 92.62 93 LEU A O 1
ATOM 745 N N . GLU A 1 94 ? -62.720 9.295 60.609 1.00 92.62 94 GLU A N 1
ATOM 746 C CA . GLU A 1 94 ? -63.060 9.370 59.184 1.00 92.62 94 GLU A CA 1
ATOM 747 C C . GLU A 1 94 ? -62.597 10.698 58.570 1.00 92.62 94 GLU A C 1
ATOM 749 O O . GLU A 1 94 ? -62.031 10.692 57.473 1.00 92.62 94 GLU A O 1
ATOM 754 N N . ALA A 1 95 ? -62.744 11.818 59.287 1.00 91.19 95 ALA A N 1
ATOM 755 C CA . ALA A 1 95 ? -62.236 13.123 58.867 1.00 91.19 95 ALA A CA 1
ATOM 756 C C . ALA A 1 95 ? -60.695 13.154 58.810 1.00 91.19 95 ALA A C 1
ATOM 758 O O . ALA A 1 95 ? -60.132 13.573 57.795 1.00 91.19 95 ALA A O 1
ATOM 759 N N . GLU A 1 96 ? -60.007 12.630 59.833 1.00 93.31 96 GLU A N 1
ATOM 760 C CA . GLU A 1 96 ? -58.550 12.416 59.807 1.00 93.31 96 GLU A CA 1
ATOM 761 C C . GLU A 1 96 ? -58.133 11.530 58.618 1.00 93.31 96 GLU A C 1
ATOM 763 O O . GLU A 1 96 ? -57.168 11.831 57.910 1.00 93.31 96 GLU A O 1
ATOM 768 N N . GLY A 1 97 ? -58.897 10.468 58.340 1.00 90.19 97 GLY A N 1
ATOM 769 C CA . GLY A 1 97 ? -58.680 9.571 57.206 1.00 90.19 97 GLY A CA 1
ATOM 770 C C . GLY A 1 97 ? -58.858 10.235 55.835 1.00 90.19 97 GLY A C 1
ATOM 771 O O . GLY A 1 97 ? -58.152 9.874 54.891 1.00 90.19 97 GLY A O 1
ATOM 772 N N . VAL A 1 98 ? -59.759 11.213 55.701 1.00 91.25 98 VAL A N 1
ATOM 773 C CA . VAL A 1 98 ? -59.911 12.024 54.478 1.00 91.25 98 VAL A CA 1
ATOM 774 C C . VAL A 1 98 ? -58.747 13.004 54.327 1.00 91.25 98 VAL A C 1
ATOM 776 O O . VAL A 1 98 ? -58.132 13.035 53.260 1.00 91.25 98 VAL A O 1
ATOM 779 N N . ALA A 1 99 ? -58.377 13.725 55.389 1.00 89.56 99 ALA A N 1
ATOM 780 C CA . ALA A 1 99 ? -57.244 14.654 55.371 1.00 89.56 99 ALA A CA 1
ATOM 781 C C . ALA A 1 99 ? -55.917 13.941 55.037 1.00 89.56 99 ALA A C 1
ATOM 783 O O . ALA A 1 99 ? -55.137 14.411 54.207 1.00 89.56 99 ALA A O 1
ATOM 784 N N . ALA A 1 100 ? -55.691 12.746 55.595 1.00 88.81 100 ALA A N 1
ATOM 785 C CA . ALA A 1 100 ? -54.525 11.922 55.280 1.00 88.81 100 ALA A CA 1
ATOM 786 C C . ALA A 1 100 ? -54.480 11.480 53.802 1.00 88.81 100 ALA A C 1
ATOM 788 O O . ALA A 1 100 ? -53.400 11.411 53.213 1.00 88.81 100 ALA A O 1
ATOM 789 N N . ARG A 1 101 ? -55.637 11.212 53.173 1.00 90.81 101 ARG A N 1
ATOM 790 C CA . ARG A 1 101 ? -55.722 10.900 51.731 1.00 90.81 101 ARG A CA 1
ATOM 791 C C . ARG A 1 101 ? -55.449 12.127 50.861 1.00 90.81 101 ARG A C 1
ATOM 793 O O . ARG A 1 101 ? -54.779 11.987 49.841 1.00 90.81 101 ARG A O 1
ATOM 800 N N . GLN A 1 102 ? -55.922 13.307 51.265 1.00 90.00 102 GLN A N 1
ATOM 801 C CA . GLN A 1 102 ? -55.642 14.570 50.571 1.00 90.00 102 GLN A CA 1
ATOM 802 C C . GLN A 1 102 ? -54.136 14.868 50.586 1.00 90.00 102 GLN A C 1
ATOM 804 O O . GLN A 1 102 ? -53.529 14.933 49.518 1.00 90.00 102 GLN A O 1
ATOM 809 N N . HIS A 1 103 ? -53.503 14.866 51.763 1.00 91.81 103 HIS A N 1
ATOM 810 C CA . HIS A 1 103 ? -52.053 15.055 51.895 1.00 91.81 103 HIS A CA 1
ATOM 811 C C . HIS A 1 103 ? -51.245 13.987 51.121 1.00 91.81 103 HIS A C 1
ATOM 813 O O . HIS A 1 103 ? -50.208 14.294 50.528 1.00 91.81 103 HIS A O 1
ATOM 819 N N . ALA A 1 104 ? -51.711 12.732 51.066 1.00 89.94 104 ALA A N 1
ATOM 820 C CA . ALA A 1 104 ? -51.084 11.701 50.234 1.00 89.94 104 ALA A CA 1
ATOM 821 C C . ALA A 1 104 ? -51.214 11.994 48.725 1.00 89.94 104 ALA A C 1
ATOM 823 O O . ALA A 1 104 ? -50.267 11.761 47.976 1.00 89.94 104 ALA A O 1
ATOM 824 N N . SER A 1 105 ? -52.350 12.534 48.269 1.00 90.50 105 SER A N 1
ATOM 825 C CA . SER A 1 105 ? -52.533 12.940 46.868 1.00 90.50 105 SER A CA 1
ATOM 826 C C . SER A 1 105 ? -51.668 14.147 46.481 1.00 90.50 105 SER A C 1
ATOM 828 O O . SER A 1 105 ? -51.091 14.151 45.397 1.00 90.50 105 SER A O 1
ATOM 830 N N . GLU A 1 106 ? -51.484 15.108 47.391 1.00 92.31 106 GLU A N 1
ATOM 831 C CA . GLU A 1 106 ? -50.590 16.261 47.214 1.00 92.31 106 GLU A CA 1
ATOM 832 C C . GLU A 1 106 ? -49.121 15.825 47.115 1.00 92.31 106 GLU A C 1
ATOM 834 O O . GLU A 1 106 ? -48.412 16.234 46.197 1.00 92.31 106 GLU A O 1
ATOM 839 N N . LEU A 1 107 ? -48.671 14.925 48.000 1.00 91.81 107 LEU A N 1
ATOM 840 C CA . LEU A 1 107 ? -47.328 14.340 47.918 1.00 91.81 107 LEU A CA 1
ATOM 841 C C . LEU A 1 107 ? -47.121 13.569 46.609 1.00 91.81 107 LEU A C 1
ATOM 843 O O . LEU A 1 107 ? -46.078 13.719 45.978 1.00 91.81 107 LEU A O 1
ATOM 847 N N . ASN A 1 108 ? -48.112 12.790 46.166 1.00 90.81 108 ASN A N 1
ATOM 848 C CA . ASN A 1 108 ? -48.037 12.073 44.893 1.00 90.81 108 ASN A CA 1
ATOM 849 C C . ASN A 1 108 ? -47.973 13.030 43.688 1.00 90.81 108 ASN A C 1
ATOM 851 O O . ASN A 1 108 ? -47.249 12.744 42.737 1.00 90.81 108 ASN A O 1
ATOM 855 N N . ALA A 1 109 ? -48.670 14.171 43.732 1.00 90.12 109 ALA A N 1
ATOM 856 C CA . ALA A 1 109 ? -48.578 15.202 42.699 1.00 90.12 109 ALA A CA 1
ATOM 857 C C . ALA A 1 109 ? -47.182 15.855 42.661 1.00 90.12 109 ALA A C 1
ATOM 859 O O . ALA A 1 109 ? -46.604 15.988 41.584 1.00 90.12 109 ALA A O 1
ATOM 860 N N . ILE A 1 110 ? -46.602 16.174 43.824 1.00 92.06 110 ILE A N 1
ATOM 861 C CA . ILE A 1 110 ? -45.233 16.712 43.932 1.00 92.06 110 ILE A CA 1
ATOM 862 C C . ILE A 1 110 ? -44.202 15.702 43.396 1.00 92.06 110 ILE A C 1
ATOM 864 O O . ILE A 1 110 ? -43.314 16.071 42.624 1.00 92.06 110 ILE A O 1
ATOM 868 N N . ILE A 1 111 ? -44.340 14.421 43.753 1.00 91.44 111 ILE A N 1
ATOM 869 C CA . ILE A 1 111 ? -43.481 13.333 43.257 1.00 91.44 111 ILE A CA 1
ATOM 870 C C . ILE A 1 111 ? -43.621 13.171 41.736 1.00 91.44 111 ILE A C 1
ATOM 872 O O . ILE A 1 111 ? -42.617 12.952 41.059 1.00 91.44 111 ILE A O 1
ATOM 876 N N . ALA A 1 112 ? -44.828 13.321 41.179 1.00 88.88 112 ALA A N 1
ATOM 877 C CA . ALA A 1 112 ? -45.038 13.297 39.734 1.00 88.88 112 ALA A CA 1
ATOM 878 C C . ALA A 1 112 ? -44.299 14.452 39.036 1.00 88.88 112 ALA A C 1
ATOM 880 O O . ALA A 1 112 ? -43.509 14.185 38.132 1.00 88.88 112 ALA A O 1
ATOM 881 N N . THR A 1 113 ? -44.455 15.697 39.510 1.00 90.44 113 THR A N 1
ATOM 882 C CA . THR A 1 113 ? -43.748 16.858 38.934 1.00 90.44 113 THR A CA 1
ATOM 883 C C . THR A 1 113 ? -42.228 16.721 39.024 1.00 90.44 113 THR A C 1
ATOM 885 O O . THR A 1 113 ? -41.541 16.917 38.028 1.00 90.44 113 THR A O 1
ATOM 888 N N . GLN A 1 114 ? -41.695 16.262 40.163 1.00 90.06 114 GLN A N 1
ATOM 889 C CA . GLN A 1 114 ? -40.256 16.007 40.316 1.00 90.06 114 GLN A CA 1
ATOM 890 C C . GLN A 1 114 ? -39.768 14.870 39.402 1.00 90.06 114 GLN A C 1
ATOM 892 O O . GLN A 1 114 ? -38.634 14.894 38.926 1.00 90.06 114 GLN A O 1
ATOM 897 N N . GLY A 1 115 ? -40.621 13.880 39.122 1.00 89.88 115 GLY A N 1
ATOM 898 C CA . GLY A 1 115 ? -40.354 12.834 38.138 1.00 89.88 115 GLY A CA 1
ATOM 899 C C . GLY A 1 115 ? -40.275 13.361 36.702 1.00 89.88 115 GLY A C 1
ATOM 900 O O . GLY A 1 115 ? -39.443 12.882 35.933 1.00 89.88 115 GLY A O 1
ATOM 901 N N . ASP A 1 116 ? -41.091 14.354 36.344 1.00 89.12 116 ASP A N 1
ATOM 902 C CA . ASP A 1 116 ? -41.034 15.020 35.038 1.00 89.12 116 ASP A CA 1
ATOM 903 C C . ASP A 1 116 ? -39.836 15.971 34.908 1.00 89.12 116 ASP A C 1
ATOM 905 O O . ASP A 1 116 ? -39.137 15.912 33.895 1.00 89.12 116 ASP A O 1
ATOM 909 N N . ASP A 1 117 ? -39.505 16.740 35.949 1.00 90.38 117 ASP A N 1
ATOM 910 C CA . ASP A 1 117 ? -38.285 17.563 35.989 1.00 90.38 117 ASP A CA 1
ATOM 911 C C . ASP A 1 117 ? -37.021 16.701 35.807 1.00 90.38 117 ASP A C 1
ATOM 913 O O . ASP A 1 117 ? -36.129 17.029 35.018 1.00 90.38 117 ASP A O 1
ATOM 917 N N . LEU A 1 118 ? -36.958 15.546 36.484 1.00 88.94 118 LEU A N 1
ATOM 918 C CA . LEU A 1 118 ? -35.862 14.584 36.332 1.00 88.94 118 LEU A CA 1
ATOM 919 C C . LEU A 1 118 ? -35.821 13.955 34.931 1.00 88.94 118 LEU A C 1
ATOM 921 O O . LEU A 1 118 ? -34.726 13.750 34.402 1.00 88.94 118 LEU A O 1
ATOM 925 N N . ARG A 1 119 ? -36.975 13.683 34.300 1.00 89.06 119 ARG A N 1
ATOM 926 C CA . ARG A 1 119 ? -37.039 13.233 32.896 1.00 89.06 119 ARG A CA 1
ATOM 927 C C . ARG A 1 119 ? -36.511 14.308 31.940 1.00 89.06 119 ARG A C 1
ATOM 929 O O . ARG A 1 119 ? -35.695 13.987 31.077 1.00 89.06 119 ARG A O 1
ATOM 936 N N . GLY A 1 120 ? -36.906 15.569 32.119 1.00 87.81 120 GLY A N 1
ATOM 937 C CA . GLY A 1 120 ? -36.413 16.697 31.321 1.00 87.81 120 GLY A CA 1
ATOM 938 C C . GLY A 1 120 ? -34.901 16.903 31.468 1.00 87.81 120 GLY A C 1
ATOM 939 O O . GLY A 1 120 ? -34.185 17.010 30.472 1.00 87.81 120 GLY A O 1
ATOM 940 N N . ALA A 1 121 ? -34.386 16.854 32.700 1.00 86.62 121 ALA A N 1
ATOM 941 C CA . ALA A 1 121 ? -32.952 16.946 32.977 1.00 86.62 121 ALA A CA 1
ATOM 942 C C . ALA A 1 121 ? -32.149 15.775 32.374 1.00 86.62 121 ALA A C 1
ATOM 944 O O . ALA A 1 121 ? -31.033 15.974 31.888 1.00 86.62 121 ALA A O 1
ATOM 945 N N . GLN A 1 122 ? -32.708 14.559 32.360 1.00 86.75 122 GLN A N 1
ATOM 946 C CA . GLN A 1 122 ? -32.103 13.411 31.676 1.00 86.75 122 GLN A CA 1
ATOM 947 C C . GLN A 1 122 ? -32.075 13.609 30.155 1.00 86.75 122 GLN A C 1
ATOM 949 O O . GLN A 1 122 ? -31.022 13.428 29.551 1.00 86.75 122 GLN A O 1
ATOM 954 N N . GLN A 1 123 ? -33.177 14.046 29.540 1.00 88.69 123 GLN A N 1
ATOM 955 C CA . GLN A 1 123 ? -33.233 14.319 28.098 1.00 88.69 123 GLN A CA 1
ATOM 956 C C . GLN A 1 123 ? -32.216 15.391 27.680 1.00 88.69 123 GLN A C 1
ATOM 958 O O . GLN A 1 123 ? -31.435 15.163 26.757 1.00 88.69 123 GLN A O 1
ATOM 963 N N . ALA A 1 124 ? -32.142 16.511 28.407 1.00 88.12 124 ALA A N 1
ATOM 964 C CA . ALA A 1 124 ? -31.147 17.557 28.164 1.00 88.12 124 ALA A CA 1
ATOM 965 C C . ALA A 1 124 ? -29.700 17.037 28.289 1.00 88.12 124 ALA A C 1
ATOM 967 O O . ALA A 1 124 ? -28.829 17.415 27.505 1.00 88.12 124 ALA A O 1
ATOM 968 N N . ARG A 1 125 ? -29.434 16.124 29.234 1.00 92.38 125 ARG A N 1
ATOM 969 C CA . ARG A 1 125 ? -28.116 15.495 29.402 1.00 92.38 125 ARG A CA 1
ATOM 970 C C . ARG A 1 125 ? -27.738 14.575 28.238 1.00 92.38 125 ARG A C 1
ATOM 972 O O . ARG A 1 125 ? -26.563 14.539 27.876 1.00 92.38 125 ARG A O 1
ATOM 979 N N . GLU A 1 126 ? -28.687 13.842 27.658 1.00 91.88 126 GLU A N 1
ATOM 980 C CA . GLU A 1 126 ? -28.416 13.009 26.478 1.00 91.88 126 GLU A CA 1
ATOM 981 C C . GLU A 1 126 ? -28.228 13.853 25.204 1.00 91.88 126 GLU A C 1
ATOM 983 O O . GLU A 1 126 ? -27.343 13.538 24.412 1.00 91.88 126 GLU A O 1
ATOM 988 N N . VAL A 1 127 ? -28.942 14.977 25.053 1.00 92.69 127 VAL A N 1
ATOM 989 C CA . VAL A 1 127 ? -28.673 15.956 23.977 1.00 92.69 127 VAL A CA 1
ATOM 990 C C . VAL A 1 127 ? -27.250 16.515 24.095 1.00 92.69 127 VAL A C 1
ATOM 992 O O . VAL A 1 127 ? -26.473 16.409 23.148 1.00 92.69 127 VAL A O 1
ATOM 995 N N . LEU A 1 128 ? -26.857 17.004 25.278 1.00 91.50 128 LEU A N 1
ATOM 996 C CA . LEU A 1 128 ? -25.504 17.526 25.524 1.00 91.50 128 LEU A CA 1
ATOM 997 C C . LEU A 1 128 ? -24.402 16.473 25.299 1.00 91.50 128 LEU A C 1
ATOM 999 O O . LEU A 1 128 ? -23.301 16.813 24.869 1.00 91.50 128 LEU A O 1
ATOM 1003 N N . LYS A 1 129 ? -24.668 15.188 25.570 1.00 92.12 129 LYS A N 1
ATOM 1004 C CA . LYS A 1 129 ? -23.736 14.093 25.247 1.00 92.12 129 LYS A CA 1
ATOM 1005 C C . LYS A 1 129 ? -23.527 13.942 23.742 1.00 92.12 129 LYS A C 1
ATOM 1007 O O . LYS A 1 129 ? -22.382 13.767 23.328 1.00 92.12 129 LYS A O 1
ATOM 1012 N N . GLU A 1 130 ? -24.594 13.995 22.948 1.00 90.69 130 GLU A N 1
ATOM 1013 C CA . GLU A 1 130 ? -24.493 13.834 21.494 1.00 90.69 130 GLU A CA 1
ATOM 1014 C C . GLU A 1 130 ? -23.894 15.087 20.832 1.00 90.69 130 GLU A C 1
ATOM 1016 O O . GLU A 1 130 ? -23.074 14.958 19.929 1.00 90.69 130 GLU A O 1
ATOM 1021 N N . GLU A 1 131 ? -24.156 16.292 21.351 1.00 92.00 131 GLU A N 1
ATOM 1022 C CA . GLU A 1 131 ? -23.420 17.508 20.959 1.00 92.00 131 GLU A CA 1
ATOM 1023 C C . GLU A 1 131 ? -21.914 17.379 21.249 1.00 92.00 131 GLU A C 1
ATOM 1025 O O . GLU A 1 131 ? -21.081 17.607 20.370 1.00 92.00 131 GLU A O 1
ATOM 1030 N N . ILE A 1 132 ? -21.540 16.934 22.457 1.00 92.25 132 ILE A N 1
ATOM 1031 C CA . ILE A 1 132 ? -20.138 16.675 22.831 1.00 92.25 132 ILE A CA 1
ATOM 1032 C C . ILE A 1 132 ? -19.507 15.590 21.944 1.00 92.25 132 ILE A C 1
ATOM 1034 O O . ILE A 1 132 ? -18.309 15.656 21.662 1.00 92.25 132 ILE A O 1
ATOM 1038 N N . ARG A 1 133 ? -20.282 14.600 21.491 1.00 94.56 133 ARG A N 1
ATOM 1039 C CA . ARG A 1 133 ? -19.828 13.584 20.535 1.00 94.56 133 ARG A CA 1
ATOM 1040 C C . ARG A 1 133 ? -19.571 14.193 19.158 1.00 94.56 133 ARG A C 1
ATOM 1042 O O . ARG A 1 133 ? -18.450 14.092 18.677 1.00 94.56 133 ARG A O 1
ATOM 1049 N N . VAL A 1 134 ? -20.545 14.893 18.576 1.00 93.31 134 VAL A N 1
ATOM 1050 C CA . VAL A 1 134 ? -20.415 15.552 17.262 1.00 93.31 134 VAL A CA 1
ATOM 1051 C C . VAL A 1 134 ? -19.240 16.539 17.238 1.00 93.31 134 VAL A C 1
ATOM 1053 O O . VAL A 1 134 ? -18.534 16.631 16.233 1.00 93.31 134 VAL A O 1
ATOM 1056 N N . LEU A 1 135 ? -18.971 17.229 18.352 1.00 92.25 135 LEU A N 1
ATOM 1057 C CA . LEU A 1 135 ? -17.797 18.094 18.503 1.00 92.25 135 LEU A CA 1
ATOM 1058 C C . LEU A 1 135 ? -16.469 17.314 18.532 1.00 92.25 135 LEU A C 1
ATOM 1060 O O . LEU A 1 135 ? -15.493 17.769 17.937 1.00 92.25 135 LEU A O 1
ATOM 1064 N N . ARG A 1 136 ? -16.403 16.134 19.168 1.00 92.19 136 ARG A N 1
ATOM 1065 C CA . ARG A 1 136 ? -15.212 15.256 19.110 1.00 92.19 136 ARG A CA 1
ATOM 1066 C C . ARG A 1 136 ? -14.999 14.677 17.715 1.00 92.19 136 ARG A C 1
ATOM 1068 O O . ARG A 1 136 ? -13.861 14.628 17.248 1.00 92.19 136 ARG A O 1
ATOM 1075 N N . ASP A 1 137 ? -16.076 14.281 17.050 1.00 90.75 137 ASP A N 1
ATOM 1076 C CA . ASP A 1 137 ? -16.039 13.730 15.696 1.00 90.75 137 ASP A CA 1
ATOM 1077 C C . ASP A 1 137 ? -15.563 14.814 14.697 1.00 90.75 137 ASP A C 1
ATOM 1079 O O . ASP A 1 137 ? -14.715 14.552 13.849 1.00 90.75 137 ASP A O 1
ATOM 1083 N N . HIS A 1 138 ? -15.965 16.080 14.881 1.00 91.12 138 HIS A N 1
ATOM 1084 C CA . HIS A 1 138 ? -15.380 17.222 14.158 1.00 91.12 138 HIS A CA 1
ATOM 1085 C C . HIS A 1 138 ? -13.893 17.451 14.475 1.00 91.12 138 HIS A C 1
ATOM 1087 O O . HIS A 1 138 ? -13.103 17.709 13.569 1.00 91.12 138 HIS A O 1
ATOM 1093 N N . VAL A 1 139 ? -13.484 17.373 15.747 1.00 90.62 139 VAL A N 1
ATOM 1094 C CA . VAL A 1 139 ? -12.071 17.554 16.136 1.00 90.62 139 VAL A CA 1
ATOM 1095 C C . VAL A 1 139 ? -11.183 16.446 15.562 1.00 90.62 139 VAL A C 1
ATOM 1097 O O . VAL A 1 139 ? -10.065 16.730 15.137 1.00 90.62 139 VAL A O 1
ATOM 1100 N N . THR A 1 140 ? -11.665 15.203 15.485 1.00 88.44 140 THR A N 1
ATOM 1101 C CA . THR A 1 140 ? -10.925 14.111 14.827 1.00 88.44 140 THR A CA 1
ATOM 1102 C C . THR A 1 140 ? -10.795 14.343 13.321 1.00 88.44 140 THR A C 1
ATOM 1104 O O . THR A 1 140 ? -9.670 14.321 12.829 1.00 88.44 140 THR A O 1
ATOM 1107 N N . GLN A 1 141 ? -11.870 14.720 12.621 1.00 88.50 141 GLN A N 1
ATOM 1108 C CA . GLN A 1 141 ? -11.819 15.083 11.193 1.00 88.50 141 GLN A CA 1
ATOM 1109 C C . GLN A 1 141 ? -10.872 16.264 10.902 1.00 88.50 141 GLN A C 1
ATOM 1111 O O . GLN A 1 141 ? -10.143 16.260 9.909 1.00 88.50 141 GLN A O 1
ATOM 1116 N N . LEU A 1 142 ? -10.836 17.278 11.776 1.00 86.62 142 LEU A N 1
ATOM 1117 C CA . LEU A 1 142 ? -9.899 18.401 11.653 1.00 86.62 142 LEU A CA 1
ATOM 1118 C C . LEU A 1 142 ? -8.441 17.968 11.872 1.00 86.62 142 LEU A C 1
ATOM 1120 O O . LEU A 1 142 ? -7.558 18.449 11.163 1.00 86.62 142 LEU A O 1
ATOM 1124 N N . ASN A 1 143 ? -8.182 17.048 12.804 1.00 86.44 143 ASN A N 1
ATOM 1125 C CA . ASN A 1 143 ? -6.844 16.497 13.037 1.00 86.44 143 ASN A CA 1
ATOM 1126 C C . ASN A 1 143 ? -6.378 15.593 11.880 1.00 86.44 143 ASN A C 1
ATOM 1128 O O . ASN A 1 143 ? -5.217 15.667 11.483 1.00 86.44 143 ASN A O 1
ATOM 1132 N N . GLU A 1 144 ? -7.275 14.800 11.289 1.00 84.06 144 GLU A N 1
ATOM 1133 C CA . GLU A 1 144 ? -7.010 14.024 10.068 1.00 84.06 144 GLU A CA 1
ATOM 1134 C C . GLU A 1 144 ? -6.655 14.956 8.894 1.00 84.06 144 GLU A C 1
ATOM 1136 O O . GLU A 1 144 ? -5.609 14.795 8.264 1.00 84.06 144 GLU A O 1
ATOM 1141 N N . GLY A 1 145 ? -7.438 16.021 8.680 1.00 85.75 145 GLY A N 1
ATOM 1142 C CA . GLY A 1 145 ? -7.154 17.044 7.665 1.00 85.75 145 GLY A CA 1
ATOM 1143 C C . GLY A 1 145 ? -5.881 17.874 7.911 1.00 85.75 145 GLY A C 1
ATOM 1144 O O . GLY A 1 145 ? -5.356 18.490 6.979 1.00 85.75 145 GLY A O 1
ATOM 1145 N N . LEU A 1 146 ? -5.354 17.899 9.141 1.00 83.06 146 LEU A N 1
ATOM 1146 C CA . LEU A 1 146 ? -4.027 18.447 9.450 1.00 83.06 146 LEU A CA 1
ATOM 1147 C C . LEU A 1 146 ? -2.915 17.442 9.115 1.00 83.06 146 LEU A C 1
ATOM 1149 O O . LEU A 1 146 ? -1.934 17.827 8.480 1.00 83.06 146 LEU A O 1
ATOM 1153 N N . ALA A 1 147 ? -3.092 16.159 9.441 1.00 81.25 147 ALA A N 1
ATOM 1154 C CA . ALA A 1 147 ? -2.141 15.106 9.079 1.00 81.25 147 ALA A CA 1
ATOM 1155 C C . ALA A 1 147 ? -1.984 14.961 7.551 1.00 81.25 147 ALA A C 1
ATOM 1157 O O . ALA A 1 147 ? -0.862 14.827 7.057 1.00 81.25 147 ALA A O 1
ATOM 1158 N N . ASP A 1 148 ? -3.076 15.079 6.788 1.00 82.69 148 ASP A N 1
ATOM 1159 C CA . ASP A 1 148 ? -3.032 15.128 5.320 1.00 82.69 148 ASP A CA 1
ATOM 1160 C C . ASP A 1 148 ? -2.258 16.351 4.803 1.00 82.69 148 ASP A C 1
ATOM 1162 O O . ASP A 1 148 ? -1.464 16.238 3.865 1.00 82.69 148 ASP A O 1
ATOM 1166 N N . ARG A 1 149 ? -2.425 17.524 5.431 1.00 81.56 149 ARG A N 1
ATOM 1167 C CA . ARG A 1 149 ? -1.673 18.743 5.081 1.00 81.56 149 ARG A CA 1
ATOM 1168 C C . ARG A 1 149 ? -0.178 18.604 5.342 1.00 81.56 149 ARG A C 1
ATOM 1170 O O . ARG A 1 149 ? 0.614 19.013 4.492 1.00 81.56 149 ARG A O 1
ATOM 1177 N N . ASP A 1 150 ? 0.215 18.008 6.462 1.00 84.06 150 ASP A N 1
ATOM 1178 C CA . ASP A 1 150 ? 1.626 17.754 6.758 1.00 84.06 150 ASP A CA 1
ATOM 1179 C C . ASP A 1 150 ? 2.205 16.661 5.843 1.00 84.06 150 ASP A C 1
ATOM 1181 O O . ASP A 1 150 ? 3.345 16.783 5.388 1.00 84.06 150 ASP A O 1
ATOM 1185 N N . GLN A 1 151 ? 1.409 15.660 5.443 1.00 83.06 151 GLN A N 1
ATOM 1186 C CA . GLN A 1 151 ? 1.814 14.706 4.407 1.00 83.06 151 GLN A CA 1
ATOM 1187 C C . GLN A 1 151 ? 1.994 15.386 3.037 1.00 83.06 151 GLN A C 1
ATOM 1189 O O . GLN A 1 151 ? 2.920 15.038 2.304 1.00 83.06 151 GLN A O 1
ATOM 1194 N N . VAL A 1 152 ? 1.154 16.365 2.684 1.00 80.62 152 VAL A N 1
ATOM 1195 C CA . VAL A 1 152 ? 1.319 17.178 1.467 1.00 80.62 152 VAL A CA 1
ATOM 1196 C C . VAL A 1 152 ? 2.563 18.069 1.557 1.00 80.62 152 VAL A C 1
ATOM 1198 O O . VAL A 1 152 ? 3.322 18.112 0.589 1.00 80.62 152 VAL A O 1
ATOM 1201 N N . ARG A 1 153 ? 2.856 18.696 2.708 1.00 88.31 153 ARG A N 1
ATOM 1202 C CA . ARG A 1 153 ? 4.114 19.445 2.913 1.00 88.31 153 ARG A CA 1
ATOM 1203 C C . ARG A 1 153 ? 5.336 18.539 2.719 1.00 88.31 153 ARG A C 1
ATOM 1205 O O . ARG A 1 153 ? 6.175 18.830 1.875 1.00 88.31 153 ARG A O 1
ATOM 1212 N N . ALA A 1 154 ? 5.357 17.375 3.368 1.00 83.75 154 ALA A N 1
ATOM 1213 C CA . ALA A 1 154 ? 6.426 16.381 3.237 1.00 83.75 154 ALA A CA 1
ATOM 1214 C C . ALA A 1 154 ? 6.497 15.692 1.852 1.00 83.75 154 ALA A C 1
ATOM 1216 O O . ALA A 1 154 ? 7.401 14.884 1.607 1.00 83.75 154 ALA A O 1
ATOM 1217 N N . ARG A 1 155 ? 5.539 15.957 0.948 1.00 83.88 155 ARG A N 1
ATOM 1218 C CA . ARG A 1 155 ? 5.628 15.645 -0.490 1.00 83.88 155 ARG A CA 1
ATOM 1219 C C . ARG A 1 155 ? 6.197 16.824 -1.286 1.00 83.88 155 ARG A C 1
ATOM 1221 O O . ARG A 1 155 ? 6.978 16.568 -2.194 1.00 83.88 155 ARG A O 1
ATOM 1228 N N . MET A 1 156 ? 5.865 18.073 -0.946 1.00 81.69 156 MET A N 1
ATOM 1229 C CA . MET A 1 156 ? 6.447 19.264 -1.585 1.00 81.69 156 MET A CA 1
ATOM 1230 C C . MET A 1 156 ? 7.947 19.389 -1.293 1.00 81.69 156 MET A C 1
ATOM 1232 O O . MET A 1 156 ? 8.714 19.472 -2.241 1.00 81.69 156 MET A O 1
ATOM 1236 N N . GLU A 1 157 ? 8.389 19.203 -0.046 1.00 87.25 157 GLU A N 1
ATOM 1237 C CA . GLU A 1 157 ? 9.822 19.175 0.324 1.00 87.25 157 GLU A CA 1
ATOM 1238 C C . GLU A 1 157 ? 10.622 18.112 -0.472 1.00 87.25 157 GLU A C 1
ATOM 1240 O O . GLU A 1 157 ? 11.805 18.276 -0.780 1.00 87.25 157 GLU A O 1
ATOM 1245 N N . LYS A 1 158 ? 9.967 17.003 -0.852 1.00 87.19 158 LYS A N 1
ATOM 1246 C CA . LYS A 1 158 ? 10.542 15.930 -1.691 1.00 87.19 158 LYS A CA 1
ATOM 1247 C C . LYS A 1 158 ? 10.499 16.224 -3.189 1.00 87.19 158 LYS A C 1
ATOM 1249 O O . LYS A 1 158 ? 11.224 15.576 -3.939 1.00 87.19 158 LYS A O 1
ATOM 1254 N N . LEU A 1 159 ? 9.652 17.153 -3.627 1.00 83.69 159 LEU A N 1
ATOM 1255 C CA . LEU A 1 159 ? 9.640 17.670 -4.993 1.00 83.69 159 LEU A CA 1
ATOM 1256 C C . LEU A 1 159 ? 10.668 18.794 -5.146 1.00 83.69 159 LEU A C 1
ATOM 1258 O O . LEU A 1 159 ? 11.416 18.765 -6.112 1.00 83.69 159 LEU A O 1
ATOM 1262 N N . GLU A 1 160 ? 10.787 19.689 -4.166 1.00 83.94 160 GLU A N 1
ATOM 1263 C CA . GLU A 1 160 ? 11.812 20.741 -4.100 1.00 83.94 160 GLU A CA 1
ATOM 1264 C C . GLU A 1 160 ? 13.220 20.123 -4.107 1.00 83.94 160 GLU A C 1
ATOM 1266 O O . GLU A 1 160 ? 13.992 20.344 -5.035 1.00 83.94 160 GLU A O 1
ATOM 1271 N N . SER A 1 161 ? 13.509 19.193 -3.189 1.00 86.12 161 SER A N 1
ATOM 1272 C CA . SER A 1 161 ? 14.795 18.465 -3.179 1.00 86.12 161 SER A CA 1
ATOM 1273 C C . SER A 1 161 ? 15.008 17.513 -4.374 1.00 86.12 161 SER A C 1
ATOM 1275 O O . SER A 1 161 ? 16.123 17.029 -4.593 1.00 86.12 161 SER A O 1
ATOM 1277 N N . ALA A 1 162 ? 13.974 17.241 -5.179 1.00 83.38 162 ALA A N 1
ATOM 1278 C CA . ALA A 1 162 ? 14.126 16.594 -6.483 1.00 83.38 162 ALA A CA 1
ATOM 1279 C C . ALA A 1 162 ? 14.416 17.615 -7.599 1.00 83.38 162 ALA A C 1
ATOM 1281 O O . ALA A 1 162 ? 15.236 17.324 -8.467 1.00 83.38 162 ALA A O 1
ATOM 1282 N N . GLN A 1 163 ? 13.811 18.805 -7.555 1.00 85.88 163 GLN A N 1
ATOM 1283 C CA . GLN A 1 163 ? 14.085 19.927 -8.456 1.00 85.88 163 GLN A CA 1
ATOM 1284 C C . GLN A 1 163 ? 15.517 20.442 -8.279 1.00 85.88 163 GLN A C 1
ATOM 1286 O O . GLN A 1 163 ? 16.220 20.570 -9.275 1.00 85.88 163 GLN A O 1
ATOM 1291 N N . ASP A 1 164 ? 16.008 20.592 -7.045 1.00 88.44 164 ASP A N 1
ATOM 1292 C CA . ASP A 1 164 ? 17.413 20.925 -6.757 1.00 88.44 164 ASP A CA 1
ATOM 1293 C C . ASP A 1 164 ? 18.383 19.937 -7.426 1.00 88.44 164 ASP A C 1
ATOM 1295 O O . ASP A 1 164 ? 19.398 20.319 -8.010 1.00 88.44 164 ASP A O 1
ATOM 1299 N N . ARG A 1 165 ? 18.052 18.639 -7.385 1.00 89.44 165 ARG A N 1
ATOM 1300 C CA . ARG A 1 165 ? 18.846 17.579 -8.025 1.00 89.44 165 ARG A CA 1
ATOM 1301 C C . ARG A 1 165 ? 18.728 17.584 -9.546 1.00 89.44 165 ARG A C 1
ATOM 1303 O O . ARG A 1 165 ? 19.701 17.230 -10.206 1.00 89.44 165 ARG A O 1
ATOM 1310 N N . VAL A 1 166 ? 17.579 17.970 -10.103 1.00 90.31 166 VAL A N 1
ATOM 1311 C CA . VAL A 1 166 ? 17.422 18.183 -11.549 1.00 90.31 166 VAL A CA 1
ATOM 1312 C C . VAL A 1 166 ? 18.263 19.379 -11.987 1.00 90.31 166 VAL A C 1
ATOM 1314 O O . VAL A 1 166 ? 19.073 19.214 -12.888 1.00 90.31 166 VAL A O 1
ATOM 1317 N N . HIS A 1 167 ? 18.189 20.518 -11.298 1.00 89.81 167 HIS A N 1
ATOM 1318 C CA . HIS A 1 167 ? 19.007 21.696 -11.598 1.00 89.81 167 HIS A CA 1
ATOM 1319 C C . HIS A 1 167 ? 20.513 21.423 -11.472 1.00 89.81 167 HIS A C 1
ATOM 1321 O O . HIS A 1 167 ? 21.287 21.864 -12.320 1.00 89.81 167 HIS A O 1
ATOM 1327 N N . LEU A 1 168 ? 20.947 20.631 -10.483 1.00 90.75 168 LEU A N 1
ATOM 1328 C CA . LEU A 1 168 ? 22.343 20.188 -10.392 1.00 90.75 168 LEU A CA 1
ATOM 1329 C C . LEU A 1 168 ? 22.762 19.364 -11.626 1.00 90.75 168 LEU A C 1
ATOM 1331 O O . LEU A 1 168 ? 23.835 19.585 -12.183 1.00 90.75 168 LEU A O 1
ATOM 1335 N N . LEU A 1 169 ? 21.904 18.445 -12.085 1.00 89.94 169 LEU A N 1
ATOM 1336 C CA . LEU A 1 169 ? 22.153 17.634 -13.281 1.00 89.94 169 LEU A CA 1
ATOM 1337 C C . LEU A 1 169 ? 22.080 18.453 -14.580 1.00 89.94 169 LEU A C 1
ATOM 1339 O O . LEU A 1 169 ? 22.852 18.184 -15.495 1.00 89.94 169 LEU A O 1
ATOM 1343 N N . GLU A 1 170 ? 21.212 19.462 -14.668 1.00 90.75 170 GLU A N 1
ATOM 1344 C CA . GLU A 1 170 ? 21.152 20.411 -15.789 1.00 90.75 170 GLU A CA 1
ATOM 1345 C C . GLU A 1 170 ? 22.447 21.230 -15.891 1.00 90.75 170 GLU A C 1
ATOM 1347 O O . GLU A 1 170 ? 22.991 21.383 -16.986 1.00 90.75 170 GLU A O 1
ATOM 1352 N N . VAL A 1 171 ? 22.994 21.687 -14.757 1.00 93.12 171 VAL A N 1
ATOM 1353 C CA . VAL A 1 171 ? 24.308 22.350 -14.701 1.00 93.12 171 VAL A CA 1
ATOM 1354 C C . VAL A 1 171 ? 25.425 21.384 -15.106 1.00 93.12 171 VAL A C 1
ATOM 1356 O O . VAL A 1 171 ? 26.211 21.719 -15.991 1.00 93.12 171 VAL A O 1
ATOM 1359 N N . GLU A 1 172 ? 25.469 20.161 -14.562 1.00 91.94 172 GLU A N 1
ATOM 1360 C CA . GLU A 1 172 ? 26.469 19.164 -14.976 1.00 91.94 172 GLU A CA 1
ATOM 1361 C C . GLU A 1 172 ? 26.383 18.810 -16.474 1.00 91.94 172 GLU A C 1
ATOM 1363 O O . GLU A 1 172 ? 27.409 18.565 -17.113 1.00 91.94 172 GLU A O 1
ATOM 1368 N N . LEU A 1 173 ? 25.177 18.737 -17.045 1.00 88.50 173 LEU A N 1
ATOM 1369 C CA . LEU A 1 173 ? 24.974 18.475 -18.472 1.00 88.50 173 LEU A CA 1
ATOM 1370 C C . LEU A 1 173 ? 25.421 19.668 -19.322 1.00 88.50 173 LEU A C 1
ATOM 1372 O O . LEU A 1 173 ? 26.123 19.460 -20.309 1.00 88.50 173 LEU A O 1
ATOM 1376 N N . SER A 1 174 ? 25.109 20.897 -18.906 1.00 92.50 174 SER A N 1
ATOM 1377 C CA . SER A 1 174 ? 25.593 22.131 -19.538 1.00 92.50 174 SER A CA 1
ATOM 1378 C C . SER A 1 174 ? 27.127 22.215 -19.539 1.00 92.50 174 SER A C 1
ATOM 1380 O O . SER A 1 174 ? 27.735 22.495 -20.575 1.00 92.50 174 SER A O 1
ATOM 1382 N N . ASP A 1 175 ? 27.781 21.877 -18.423 1.00 93.31 175 ASP A N 1
ATOM 1383 C CA . ASP A 1 175 ? 29.246 21.854 -18.321 1.00 93.31 175 ASP A CA 1
ATOM 1384 C C . ASP A 1 175 ? 29.878 20.737 -19.169 1.00 93.31 175 ASP A C 1
ATOM 1386 O O . ASP A 1 175 ? 30.897 20.959 -19.835 1.00 93.31 175 ASP A O 1
ATOM 1390 N N . ARG A 1 176 ? 29.261 19.545 -19.216 1.00 91.69 176 ARG A N 1
ATOM 1391 C CA . ARG A 1 176 ? 29.674 18.458 -20.123 1.00 91.69 176 ARG A CA 1
ATOM 1392 C C . ARG A 1 176 ? 29.514 18.869 -21.585 1.00 91.69 176 ARG A C 1
ATOM 1394 O O . ARG A 1 176 ? 30.446 18.686 -22.366 1.00 91.69 176 ARG A O 1
ATOM 1401 N N . GLU A 1 177 ? 28.394 19.481 -21.963 1.00 92.00 177 GLU A N 1
ATOM 1402 C CA . GLU A 1 177 ? 28.197 20.037 -23.303 1.00 92.00 177 GLU A CA 1
ATOM 1403 C C . GLU A 1 177 ? 29.237 21.108 -23.638 1.00 92.00 177 GLU A C 1
ATOM 1405 O O . GLU A 1 177 ? 29.820 21.070 -24.721 1.00 92.00 177 GLU A O 1
ATOM 1410 N N . ALA A 1 178 ? 29.531 22.034 -22.724 1.00 90.88 178 ALA A N 1
ATOM 1411 C CA . ALA A 1 178 ? 30.564 23.046 -22.921 1.00 90.88 178 ALA A CA 1
ATOM 1412 C C . ALA A 1 178 ? 31.953 22.412 -23.121 1.00 90.88 178 ALA A C 1
ATOM 1414 O O . ALA A 1 178 ? 32.713 22.851 -23.989 1.00 90.88 178 ALA A O 1
ATOM 1415 N N . ALA A 1 179 ? 32.281 21.347 -22.381 1.00 93.44 179 ALA A N 1
ATOM 1416 C CA . ALA A 1 179 ? 33.505 20.573 -22.579 1.00 93.44 179 ALA A CA 1
ATOM 1417 C C . ALA A 1 179 ? 33.530 19.849 -23.940 1.00 93.44 179 ALA A C 1
ATOM 1419 O O . ALA A 1 179 ? 34.543 19.905 -24.642 1.00 93.44 179 ALA A O 1
ATOM 1420 N N . HIS A 1 180 ? 32.420 19.234 -24.363 1.00 93.81 180 HIS A N 1
ATOM 1421 C CA . HIS A 1 180 ? 32.306 18.591 -25.675 1.00 93.81 180 HIS A CA 1
ATOM 1422 C C . HIS A 1 180 ? 32.415 19.601 -26.828 1.00 93.81 180 HIS A C 1
ATOM 1424 O O . HIS A 1 180 ? 33.184 19.364 -27.757 1.00 93.81 180 HIS A O 1
ATOM 1430 N N . ARG A 1 181 ? 31.747 20.760 -26.744 1.00 94.38 181 ARG A N 1
ATOM 1431 C CA . ARG A 1 181 ? 31.847 21.853 -27.732 1.00 94.38 181 ARG A CA 1
ATOM 1432 C C . ARG A 1 181 ? 33.291 22.360 -27.859 1.00 94.38 181 ARG A C 1
ATOM 1434 O O . ARG A 1 181 ? 33.802 22.450 -28.972 1.00 94.38 181 ARG A O 1
ATOM 1441 N N . ARG A 1 182 ? 33.993 22.584 -26.737 1.00 94.88 182 ARG A N 1
ATOM 1442 C CA . ARG A 1 182 ? 35.435 22.924 -26.732 1.00 94.88 182 ARG A CA 1
ATOM 1443 C C . ARG A 1 182 ? 36.291 21.830 -27.381 1.00 94.88 182 ARG A C 1
ATOM 1445 O O . ARG A 1 182 ? 37.246 22.142 -28.088 1.00 94.88 182 ARG A O 1
ATOM 1452 N N . ARG A 1 183 ? 35.972 20.548 -27.160 1.00 94.94 183 ARG A N 1
ATOM 1453 C CA . ARG A 1 183 ? 36.725 19.431 -27.755 1.00 94.94 183 ARG A CA 1
ATOM 1454 C C . ARG A 1 183 ? 36.471 19.279 -29.256 1.00 94.94 183 ARG A C 1
ATOM 1456 O O . ARG A 1 183 ? 37.410 18.958 -29.976 1.00 94.94 183 ARG A O 1
ATOM 1463 N N . ILE A 1 184 ? 35.254 19.548 -29.725 1.00 94.19 184 ILE A N 1
ATOM 1464 C CA . ILE A 1 184 ? 34.927 19.613 -31.156 1.00 94.19 184 ILE A CA 1
ATOM 1465 C C . ILE A 1 184 ? 35.733 20.739 -31.816 1.00 94.19 184 ILE A C 1
ATOM 1467 O O . ILE A 1 184 ? 36.473 20.462 -32.751 1.00 94.19 184 ILE A O 1
ATOM 1471 N N . GLN A 1 185 ? 35.736 21.947 -31.241 1.00 94.75 185 GLN A N 1
ATOM 1472 C CA . GLN A 1 185 ? 36.528 23.083 -31.740 1.00 94.75 185 GLN A CA 1
ATOM 1473 C C . GLN A 1 185 ? 38.036 22.786 -31.833 1.00 94.75 185 GLN A C 1
ATOM 1475 O O . GLN A 1 185 ? 38.691 23.188 -32.792 1.00 94.75 185 GLN A O 1
ATOM 1480 N N . GLN A 1 186 ? 38.601 22.038 -30.877 1.00 95.25 186 GLN A N 1
ATOM 1481 C CA . GLN A 1 186 ? 39.995 21.571 -30.958 1.00 95.25 186 GLN A CA 1
ATOM 1482 C C . GLN A 1 186 ? 40.231 20.602 -32.128 1.00 95.25 186 GLN A C 1
ATOM 1484 O O . GLN A 1 186 ? 41.279 20.656 -32.767 1.00 95.25 186 GLN A O 1
ATOM 1489 N N . LEU A 1 187 ? 39.283 19.703 -32.409 1.00 93.75 187 LEU A N 1
ATOM 1490 C CA . LEU A 1 187 ? 39.385 18.762 -33.528 1.00 93.75 187 LEU A CA 1
ATOM 1491 C C . LEU A 1 187 ? 39.193 19.470 -34.876 1.00 93.75 187 LEU A C 1
ATOM 1493 O O . LEU A 1 187 ? 39.933 19.182 -35.810 1.00 93.75 187 LEU A O 1
ATOM 1497 N N . GLU A 1 188 ? 38.277 20.435 -34.961 1.00 96.00 188 GLU A N 1
ATOM 1498 C CA . GLU A 1 188 ? 38.083 21.302 -36.131 1.00 96.00 188 GLU A CA 1
ATOM 1499 C C . GLU A 1 188 ? 39.353 22.103 -36.455 1.00 96.00 188 GLU A C 1
ATOM 1501 O O . GLU A 1 188 ? 39.760 22.159 -37.613 1.00 96.00 188 GLU A O 1
ATOM 1506 N N . GLN A 1 189 ? 40.039 22.649 -35.442 1.00 94.19 189 GLN A N 1
ATOM 1507 C CA . GLN A 1 189 ? 41.331 23.327 -35.615 1.00 94.19 189 GLN A CA 1
ATOM 1508 C C . GLN A 1 189 ? 42.422 22.385 -36.150 1.00 94.19 189 GLN A C 1
ATOM 1510 O O . GLN A 1 189 ? 43.143 22.752 -37.076 1.00 94.19 189 GLN A O 1
ATOM 1515 N N . VAL A 1 190 ? 42.525 21.163 -35.615 1.00 95.06 190 VAL A N 1
ATOM 1516 C CA . VAL A 1 190 ? 43.502 20.158 -36.082 1.00 95.06 190 VAL A CA 1
ATOM 1517 C C . VAL A 1 190 ? 43.190 19.674 -37.503 1.00 95.06 190 VAL A C 1
ATOM 1519 O O . VAL A 1 190 ? 44.113 19.464 -38.290 1.00 95.06 190 VAL A O 1
ATOM 1522 N N . LEU A 1 191 ? 41.911 19.527 -37.862 1.00 93.56 191 LEU A N 1
ATOM 1523 C CA . LEU A 1 191 ? 41.494 19.201 -39.228 1.00 93.56 191 LEU A CA 1
ATOM 1524 C C . LEU A 1 191 ? 41.814 20.347 -40.193 1.00 93.56 191 LEU A C 1
ATOM 1526 O O . LEU A 1 191 ? 42.447 20.103 -41.213 1.00 93.56 191 LEU A O 1
ATOM 1530 N N . ALA A 1 192 ? 41.490 21.594 -39.841 1.00 93.50 192 ALA A N 1
ATOM 1531 C CA . ALA A 1 192 ? 41.834 22.760 -40.652 1.00 93.50 192 ALA A CA 1
ATOM 1532 C C . ALA A 1 192 ? 43.355 22.910 -40.850 1.00 93.50 192 ALA A C 1
ATOM 1534 O O . ALA A 1 192 ? 43.804 23.241 -41.946 1.00 93.50 192 ALA A O 1
ATOM 1535 N N . GLU A 1 193 ? 44.170 22.620 -39.827 1.00 94.38 193 GLU A N 1
ATOM 1536 C CA . GLU A 1 193 ? 45.629 22.623 -39.970 1.00 94.38 193 GLU A CA 1
ATOM 1537 C C . GLU A 1 193 ? 46.126 21.478 -40.868 1.00 94.38 193 GLU A C 1
ATOM 1539 O O . GLU A 1 193 ? 46.985 21.696 -41.725 1.00 94.38 193 GLU A O 1
ATOM 1544 N N . ARG A 1 194 ? 45.573 20.265 -40.719 1.00 94.75 194 ARG A N 1
ATOM 1545 C CA . ARG A 1 194 ? 45.876 19.123 -41.596 1.00 94.75 194 ARG A CA 1
ATOM 1546 C C . ARG A 1 194 ? 45.531 19.443 -43.048 1.00 94.75 194 ARG A C 1
ATOM 1548 O O . ARG A 1 194 ? 46.351 19.203 -43.926 1.00 94.75 194 ARG A O 1
ATOM 1555 N N . ASP A 1 195 ? 44.357 20.005 -43.294 1.00 94.56 195 ASP A N 1
ATOM 1556 C CA . ASP A 1 195 ? 43.855 20.271 -44.641 1.00 94.56 195 ASP A CA 1
ATOM 1557 C C . ASP A 1 195 ? 44.626 21.432 -45.294 1.00 94.56 195 ASP A C 1
ATOM 1559 O O . ASP A 1 195 ? 44.925 21.380 -46.486 1.00 94.56 195 ASP A O 1
ATOM 1563 N N . ARG A 1 196 ? 45.099 22.407 -44.497 1.00 95.19 196 ARG A N 1
ATOM 1564 C CA . ARG A 1 196 ? 46.091 23.407 -44.934 1.00 95.19 196 ARG A CA 1
ATOM 1565 C C . ARG A 1 196 ? 47.407 22.751 -45.372 1.00 95.19 196 ARG A C 1
ATOM 1567 O O . ARG A 1 196 ? 47.916 23.087 -46.436 1.00 95.19 196 ARG A O 1
ATOM 1574 N N . ARG A 1 197 ? 47.939 21.805 -44.585 1.00 94.44 197 ARG A N 1
ATOM 1575 C CA . ARG A 1 197 ? 49.176 21.064 -44.912 1.00 94.44 197 ARG A CA 1
ATOM 1576 C C . ARG A 1 197 ? 49.013 20.166 -46.148 1.00 94.44 197 ARG A C 1
ATOM 1578 O O . ARG A 1 197 ? 49.969 20.012 -46.899 1.00 94.44 197 ARG A O 1
ATOM 1585 N N . ILE A 1 198 ? 47.824 19.598 -46.371 1.00 93.06 198 ILE A N 1
ATOM 1586 C CA . ILE A 1 198 ? 47.493 18.852 -47.598 1.00 93.06 198 ILE A CA 1
ATOM 1587 C C . ILE A 1 198 ? 47.503 19.807 -48.798 1.00 93.06 198 ILE A C 1
ATOM 1589 O O . ILE A 1 198 ? 48.209 19.539 -49.759 1.00 93.06 198 ILE A O 1
ATOM 1593 N N . GLY A 1 199 ? 46.848 20.970 -48.709 1.00 93.25 199 GLY A N 1
ATOM 1594 C CA . GLY A 1 199 ? 46.896 21.981 -49.774 1.00 93.25 199 GLY A CA 1
ATOM 1595 C C . GLY A 1 199 ? 48.309 22.506 -50.076 1.00 93.25 199 GLY A C 1
ATOM 1596 O O . GLY A 1 199 ? 48.643 22.736 -51.236 1.00 93.25 199 GLY A O 1
ATOM 1597 N N . GLU A 1 200 ? 49.167 22.651 -49.060 1.00 94.06 200 GLU A N 1
ATOM 1598 C CA . GLU A 1 200 ? 50.592 22.981 -49.241 1.00 94.06 200 GLU A CA 1
ATOM 1599 C C . GLU A 1 200 ? 51.367 21.854 -49.952 1.00 94.06 200 GLU A C 1
ATOM 1601 O O . GLU A 1 200 ? 52.207 22.133 -50.809 1.00 94.06 200 GLU A O 1
ATOM 1606 N N . PHE A 1 201 ? 51.067 20.586 -49.645 1.00 93.38 201 PHE A N 1
ATOM 1607 C CA . PHE A 1 201 ? 51.655 19.424 -50.317 1.00 93.38 201 PHE A CA 1
ATOM 1608 C C . PHE A 1 201 ? 51.177 19.286 -51.770 1.00 93.38 201 PHE A C 1
ATOM 1610 O O . PHE A 1 201 ? 52.002 19.106 -52.665 1.00 93.38 201 PHE A O 1
ATOM 1617 N N . ASP A 1 202 ? 49.877 19.432 -52.026 1.00 93.31 202 ASP A N 1
ATOM 1618 C CA . ASP A 1 202 ? 49.287 19.343 -53.365 1.00 93.31 202 ASP A CA 1
ATOM 1619 C C . ASP A 1 202 ? 49.799 20.468 -54.278 1.00 93.31 202 ASP A C 1
ATOM 1621 O O . ASP A 1 202 ? 50.105 20.231 -55.447 1.00 93.31 202 ASP A O 1
ATOM 1625 N N . ALA A 1 203 ? 49.981 21.682 -53.741 1.00 91.44 203 ALA A N 1
ATOM 1626 C CA . ALA A 1 203 ? 50.605 22.790 -54.465 1.00 91.44 203 ALA A CA 1
ATOM 1627 C C . ALA A 1 203 ? 52.079 22.505 -54.816 1.00 91.44 203 ALA A C 1
ATOM 1629 O O . ALA A 1 203 ? 52.512 22.790 -55.934 1.00 91.44 203 ALA A O 1
ATOM 1630 N N . ALA A 1 204 ? 52.845 21.903 -53.898 1.00 90.94 204 ALA A N 1
ATOM 1631 C CA . ALA A 1 204 ? 54.221 21.484 -54.168 1.00 90.94 204 ALA A CA 1
ATOM 1632 C C . ALA A 1 204 ? 54.287 20.347 -55.207 1.00 90.94 204 ALA A C 1
ATOM 1634 O O . ALA A 1 204 ? 55.127 20.379 -56.107 1.00 90.94 204 ALA A O 1
ATOM 1635 N N . ALA A 1 205 ? 53.373 19.374 -55.136 1.00 90.31 205 A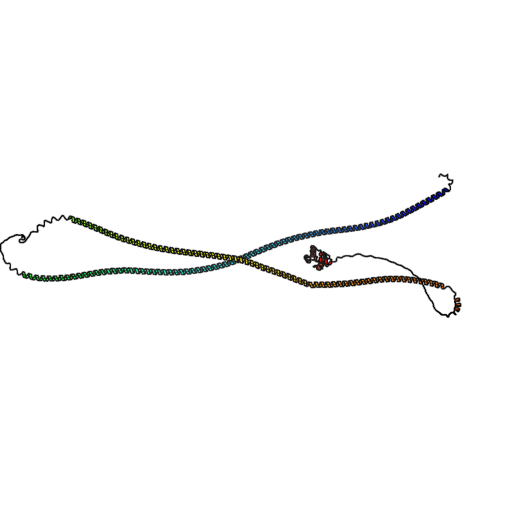LA A N 1
ATOM 1636 C CA . ALA A 1 205 ? 53.262 18.291 -56.110 1.00 90.31 205 ALA A CA 1
ATOM 1637 C C . ALA A 1 205 ? 52.869 18.807 -57.507 1.00 90.31 205 ALA A C 1
ATOM 1639 O O . ALA A 1 205 ? 53.439 18.365 -58.504 1.00 90.31 205 ALA A O 1
ATOM 1640 N N . ALA A 1 206 ? 51.956 19.780 -57.591 1.00 91.12 206 ALA A N 1
ATOM 1641 C CA . ALA A 1 206 ? 51.598 20.444 -58.843 1.00 91.12 206 ALA A CA 1
ATOM 1642 C C . ALA A 1 206 ? 52.795 21.189 -59.459 1.00 91.12 206 ALA A C 1
ATOM 1644 O O . ALA A 1 206 ? 53.083 20.998 -60.640 1.00 91.12 206 ALA A O 1
ATOM 1645 N N . ALA A 1 207 ? 53.549 21.951 -58.656 1.00 90.81 207 ALA A N 1
ATOM 1646 C CA . ALA A 1 207 ? 54.764 22.626 -59.117 1.00 90.81 207 ALA A CA 1
ATOM 1647 C C . ALA A 1 207 ? 55.815 21.634 -59.653 1.00 90.81 207 ALA A C 1
ATOM 1649 O O . ALA A 1 207 ? 56.377 21.853 -60.723 1.00 90.81 207 ALA A O 1
ATOM 1650 N N . GLN A 1 208 ? 56.028 20.503 -58.970 1.00 90.44 208 GLN A N 1
ATOM 1651 C CA . GLN A 1 208 ? 56.922 19.440 -59.447 1.00 90.44 208 GLN A CA 1
ATOM 1652 C C . GLN A 1 208 ? 56.423 18.767 -60.739 1.00 90.44 208 GLN A C 1
ATOM 1654 O O . GLN A 1 208 ? 57.228 18.424 -61.604 1.00 90.44 208 GLN A O 1
ATOM 1659 N N . LEU A 1 209 ? 55.108 18.606 -60.922 1.00 91.50 209 LEU A N 1
ATOM 1660 C CA . LEU A 1 209 ? 54.540 18.108 -62.181 1.00 91.50 209 LEU A CA 1
ATOM 1661 C C . LEU A 1 209 ? 54.729 19.099 -63.339 1.00 91.50 209 LEU A C 1
ATOM 1663 O O . LEU A 1 209 ? 54.984 18.663 -64.462 1.00 91.50 209 LEU A O 1
ATOM 1667 N N . ASP A 1 210 ? 54.647 20.407 -63.089 1.00 91.25 210 ASP A N 1
ATOM 1668 C CA . ASP A 1 210 ? 54.904 21.432 -64.107 1.00 91.25 210 ASP A CA 1
ATOM 1669 C C . ASP A 1 210 ? 56.401 21.603 -64.422 1.00 91.25 210 ASP A C 1
ATOM 1671 O O . ASP A 1 210 ? 56.755 21.749 -65.593 1.00 91.25 210 ASP A O 1
ATOM 1675 N N . GLU A 1 211 ? 57.299 21.449 -63.442 1.00 91.38 211 GLU A N 1
ATOM 1676 C CA . GLU A 1 211 ? 58.744 21.311 -63.691 1.00 91.38 211 GLU A CA 1
ATOM 1677 C C . GLU A 1 211 ? 59.053 20.083 -64.566 1.00 91.38 211 GLU A C 1
ATOM 1679 O O . GLU A 1 211 ? 59.790 20.189 -65.550 1.00 91.38 211 GLU A O 1
ATOM 1684 N N . LEU A 1 212 ? 58.440 18.927 -64.274 1.00 91.06 212 LEU A N 1
ATOM 1685 C CA . LEU A 1 212 ? 58.589 17.711 -65.082 1.00 91.06 212 LEU A CA 1
ATOM 1686 C C . LEU A 1 212 ? 58.018 17.872 -66.501 1.00 91.06 212 LEU A C 1
ATOM 1688 O O . LEU A 1 212 ? 58.640 17.407 -67.457 1.00 91.06 212 LEU A O 1
ATOM 1692 N N . ARG A 1 213 ? 56.882 18.562 -66.672 1.00 91.56 213 ARG A N 1
ATOM 1693 C CA . ARG A 1 213 ? 56.335 18.918 -67.998 1.00 91.56 213 ARG A CA 1
ATOM 1694 C C . ARG A 1 213 ? 57.284 19.839 -68.764 1.00 91.56 213 ARG A C 1
ATOM 1696 O O . ARG A 1 213 ? 57.536 19.590 -69.941 1.00 91.56 213 ARG A O 1
ATOM 1703 N N . GLY A 1 214 ? 57.847 20.854 -68.107 1.00 91.06 214 GLY A N 1
ATOM 1704 C CA . GLY A 1 214 ? 58.851 21.743 -68.696 1.00 91.06 214 GLY A CA 1
ATOM 1705 C C . GLY A 1 214 ? 60.103 20.984 -69.145 1.00 91.06 214 GLY A C 1
ATOM 1706 O O . GLY A 1 214 ? 60.564 21.162 -70.271 1.00 91.06 214 GLY A O 1
ATOM 1707 N N . ALA A 1 215 ? 60.601 20.060 -68.318 1.00 88.38 215 ALA A N 1
ATOM 1708 C CA . ALA A 1 215 ? 61.719 19.183 -68.666 1.00 88.38 215 ALA A CA 1
ATOM 1709 C C . ALA A 1 215 ? 61.393 18.235 -69.839 1.00 88.38 215 ALA A C 1
ATOM 1711 O O . ALA A 1 215 ? 62.228 18.040 -70.723 1.00 88.38 215 ALA A O 1
ATOM 1712 N N . GLN A 1 216 ? 60.175 17.685 -69.903 1.00 89.31 216 GLN A N 1
ATOM 1713 C CA . GLN A 1 216 ? 59.722 16.865 -71.035 1.00 89.31 216 GLN A CA 1
ATOM 1714 C C . GLN A 1 216 ? 59.620 17.676 -72.334 1.00 89.31 216 GLN A C 1
ATOM 1716 O O . GLN A 1 216 ? 60.094 17.215 -73.370 1.00 89.31 216 GLN A O 1
ATOM 1721 N N . GLN A 1 217 ? 59.080 18.898 -72.290 1.00 89.25 217 GLN A N 1
ATOM 1722 C CA . GLN A 1 217 ? 59.031 19.800 -73.448 1.00 89.25 217 GLN A CA 1
ATOM 1723 C C . GLN A 1 217 ? 60.436 20.227 -73.905 1.00 89.25 217 GLN A C 1
ATOM 1725 O O . GLN A 1 217 ? 60.709 20.266 -75.107 1.00 89.25 217 GLN A O 1
ATOM 1730 N N . ALA A 1 218 ? 61.358 20.476 -72.970 1.00 88.00 218 ALA A N 1
ATOM 1731 C CA . ALA A 1 218 ? 62.766 20.722 -73.277 1.00 88.00 218 ALA A CA 1
ATOM 1732 C C . ALA A 1 218 ? 63.441 19.497 -73.928 1.00 88.00 218 ALA A C 1
ATOM 1734 O O . ALA A 1 218 ? 64.210 19.651 -74.874 1.00 88.00 218 ALA A O 1
ATOM 1735 N N . SER A 1 219 ? 63.116 18.276 -73.484 1.00 85.88 219 SER A N 1
ATOM 1736 C CA . SER A 1 219 ? 63.608 17.043 -74.114 1.00 85.88 219 SER A CA 1
ATOM 1737 C C . SER A 1 219 ? 63.058 16.871 -75.533 1.00 85.88 219 SER A C 1
ATOM 1739 O O . SER A 1 219 ? 63.828 16.636 -76.459 1.00 85.88 219 SER A O 1
ATOM 1741 N N . GLN A 1 220 ? 61.751 17.064 -75.734 1.00 88.88 220 GLN A N 1
ATOM 1742 C CA . GLN A 1 220 ? 61.099 16.941 -77.045 1.00 88.88 220 GLN A CA 1
ATOM 1743 C C . GLN A 1 220 ? 61.611 17.979 -78.053 1.00 88.88 220 GLN A C 1
ATOM 1745 O O . GLN A 1 220 ? 61.861 17.649 -79.210 1.00 88.88 220 GLN A O 1
ATOM 1750 N N . THR A 1 221 ? 61.818 19.227 -77.626 1.00 89.81 221 THR A N 1
ATOM 1751 C CA . THR A 1 221 ? 62.398 20.271 -78.493 1.00 89.81 221 THR A CA 1
ATOM 1752 C C . THR A 1 221 ? 63.879 20.020 -78.789 1.00 89.81 221 THR A C 1
ATOM 1754 O O . THR A 1 221 ? 64.320 20.249 -79.916 1.00 89.81 221 THR A O 1
ATOM 1757 N N . ALA A 1 222 ? 64.643 19.462 -77.843 1.00 86.19 222 ALA A N 1
ATOM 1758 C CA . ALA A 1 222 ? 66.011 19.007 -78.093 1.00 86.19 222 ALA A CA 1
ATOM 1759 C C . ALA A 1 222 ? 66.074 17.790 -79.041 1.00 86.19 222 ALA A C 1
ATOM 1761 O O . ALA A 1 222 ? 67.006 17.685 -79.837 1.00 86.19 222 ALA A O 1
ATOM 1762 N N . GLU A 1 223 ? 65.095 16.885 -78.998 1.00 89.06 223 GLU A N 1
ATOM 1763 C CA . GLU A 1 223 ? 64.956 15.773 -79.949 1.00 89.06 223 GLU A CA 1
ATOM 1764 C C . GLU A 1 223 ? 64.589 16.274 -81.351 1.00 89.06 223 GLU A C 1
ATOM 1766 O O . GLU A 1 223 ? 65.260 15.915 -82.315 1.00 89.06 223 GLU A O 1
ATOM 1771 N N . GLN A 1 224 ? 63.625 17.191 -81.472 1.00 89.88 224 GLN A N 1
ATOM 1772 C CA . GLN A 1 224 ? 63.298 17.850 -82.743 1.00 89.88 224 GLN A CA 1
ATOM 1773 C C . GLN A 1 224 ? 64.523 18.557 -83.347 1.00 89.88 224 GLN A C 1
ATOM 1775 O O . GLN A 1 224 ? 64.825 18.366 -84.524 1.00 89.88 224 GLN A O 1
ATOM 1780 N N . ALA A 1 225 ? 65.286 19.301 -82.538 1.00 88.00 225 ALA A N 1
ATOM 1781 C CA . ALA A 1 225 ? 66.530 19.932 -82.980 1.00 88.00 225 ALA A CA 1
ATOM 1782 C C . ALA A 1 225 ? 67.596 18.908 -83.422 1.00 88.00 225 ALA A C 1
ATOM 1784 O O . ALA A 1 225 ? 68.336 19.163 -84.371 1.00 88.00 225 ALA A O 1
ATOM 1785 N N . ARG A 1 226 ? 67.665 17.729 -82.787 1.00 89.81 226 ARG A N 1
ATOM 1786 C CA . ARG A 1 226 ? 68.555 16.631 -83.211 1.00 89.81 226 ARG A CA 1
ATOM 1787 C C . ARG A 1 226 ? 68.142 16.018 -84.546 1.00 89.81 226 ARG A C 1
ATOM 1789 O O . ARG A 1 226 ? 69.031 15.689 -85.327 1.00 89.81 226 ARG A O 1
ATOM 1796 N N . GLU A 1 227 ? 66.848 15.879 -84.833 1.00 89.81 227 GLU A N 1
ATOM 1797 C CA . GLU A 1 227 ? 66.392 15.401 -86.147 1.00 89.81 227 GLU A CA 1
ATOM 1798 C C . GLU A 1 227 ? 66.639 16.438 -87.255 1.00 89.81 227 GLU A C 1
ATOM 1800 O O . GLU A 1 227 ? 67.095 16.062 -88.333 1.00 89.81 227 GLU A O 1
ATOM 1805 N N . VAL A 1 228 ? 66.469 17.738 -86.978 1.00 90.31 228 VAL A N 1
ATOM 1806 C CA . VAL A 1 228 ? 66.871 18.808 -87.916 1.00 90.31 228 VAL A CA 1
ATOM 1807 C C . VAL A 1 228 ? 68.375 18.741 -88.205 1.00 90.31 228 VAL A C 1
ATOM 1809 O O . VAL A 1 228 ? 68.770 18.665 -89.365 1.00 90.31 228 VAL A O 1
ATOM 1812 N N . LEU A 1 229 ? 69.220 18.661 -87.169 1.00 89.06 229 LEU A N 1
ATOM 1813 C CA . LEU A 1 229 ? 70.677 18.539 -87.330 1.00 89.06 229 LEU A CA 1
ATOM 1814 C C . LEU A 1 229 ? 71.096 17.253 -88.067 1.00 89.06 229 LEU A C 1
ATOM 1816 O O . LEU A 1 229 ? 72.079 17.263 -88.807 1.00 89.06 229 LEU A O 1
ATOM 1820 N N . LYS A 1 230 ? 70.372 16.138 -87.900 1.00 89.88 230 LYS A N 1
ATOM 1821 C CA . LYS A 1 230 ? 70.602 14.905 -88.675 1.00 89.88 230 LYS A CA 1
ATOM 1822 C C . LYS A 1 230 ? 70.334 15.111 -90.163 1.00 89.88 230 LYS A C 1
ATOM 1824 O O . LYS A 1 230 ? 71.129 14.633 -90.972 1.00 89.88 230 LYS A O 1
ATOM 1829 N N . GLU A 1 231 ? 69.254 15.802 -90.522 1.00 89.12 231 GLU A N 1
ATOM 1830 C CA . GLU A 1 231 ? 68.910 16.042 -91.926 1.00 89.12 231 GLU A CA 1
ATOM 1831 C C . GLU A 1 231 ? 69.819 17.112 -92.556 1.00 89.12 231 GLU A C 1
ATOM 1833 O O . GLU A 1 231 ? 70.247 16.946 -93.694 1.00 89.12 231 GLU A O 1
ATOM 1838 N N . GLU A 1 232 ? 70.261 18.127 -91.804 1.00 88.06 232 GLU A N 1
ATOM 1839 C CA . GLU A 1 232 ? 71.351 19.020 -92.235 1.00 88.06 232 GLU A CA 1
ATOM 1840 C C . GLU A 1 232 ? 72.649 18.237 -92.504 1.00 88.06 232 GLU A C 1
ATOM 1842 O O . GLU A 1 232 ? 73.268 18.391 -93.559 1.00 88.06 232 GLU A O 1
ATOM 1847 N N . ILE A 1 233 ? 73.042 17.329 -91.600 1.00 88.69 233 ILE A N 1
ATOM 1848 C CA . ILE A 1 233 ? 74.198 16.436 -91.794 1.00 88.69 233 ILE A CA 1
ATOM 1849 C C . ILE A 1 233 ? 74.003 15.517 -93.009 1.00 88.69 233 ILE A C 1
ATOM 1851 O O . ILE A 1 233 ? 74.982 15.197 -93.689 1.00 88.69 233 ILE A O 1
ATOM 1855 N N . ARG A 1 234 ? 72.771 15.093 -93.310 1.00 92.69 234 ARG A N 1
ATOM 1856 C CA . ARG A 1 234 ? 72.454 14.322 -94.516 1.00 92.69 234 ARG A CA 1
ATOM 1857 C C . ARG A 1 234 ? 72.647 15.160 -95.777 1.00 92.69 234 ARG A C 1
ATOM 1859 O O . ARG A 1 234 ? 73.432 14.763 -96.629 1.00 92.69 234 ARG A O 1
ATOM 1866 N N . VAL A 1 235 ? 72.018 16.332 -95.863 1.00 91.56 235 VAL A N 1
ATOM 1867 C CA . VAL A 1 235 ? 72.143 17.247 -97.010 1.00 91.56 235 VAL A CA 1
ATOM 1868 C C . VAL A 1 235 ? 73.606 17.634 -97.250 1.00 91.56 235 VAL A C 1
ATOM 1870 O O . VAL A 1 235 ? 74.061 17.652 -98.392 1.00 91.56 235 VAL A O 1
ATOM 1873 N N . LEU A 1 236 ? 74.386 17.858 -96.186 1.00 89.56 236 LEU A N 1
ATOM 1874 C CA . LEU A 1 236 ? 75.827 18.105 -96.289 1.00 89.56 236 LEU A CA 1
ATOM 1875 C C . LEU A 1 236 ? 76.605 16.889 -96.821 1.00 89.56 236 LEU A C 1
ATOM 1877 O O . LEU A 1 236 ? 77.520 17.070 -97.622 1.00 89.56 236 LEU A O 1
ATOM 1881 N N . ARG A 1 237 ? 76.253 15.656 -96.432 1.00 90.81 237 ARG A N 1
ATOM 1882 C CA . ARG A 1 237 ? 76.860 14.429 -96.990 1.00 90.81 237 ARG A CA 1
ATOM 1883 C C . ARG A 1 237 ? 76.511 14.236 -98.461 1.00 90.81 237 ARG A C 1
ATOM 1885 O O . ARG A 1 237 ? 77.409 13.940 -99.245 1.00 90.81 237 ARG A O 1
ATOM 1892 N N . ASP A 1 238 ? 75.253 14.446 -98.830 1.00 88.44 238 ASP A N 1
ATOM 1893 C CA . ASP A 1 238 ? 74.778 14.313 -100.208 1.00 88.44 238 ASP A CA 1
ATOM 1894 C C . ASP A 1 238 ? 75.437 15.382 -101.108 1.00 88.44 238 ASP A C 1
ATOM 1896 O O . ASP A 1 238 ? 75.880 15.081 -102.217 1.00 88.44 238 ASP A O 1
ATOM 1900 N N . HIS A 1 239 ? 75.640 16.605 -100.602 1.00 88.62 239 HIS A N 1
ATOM 1901 C CA . HIS A 1 239 ? 76.399 17.642 -101.307 1.00 88.62 239 HIS A CA 1
ATOM 1902 C C . HIS A 1 239 ? 77.905 17.329 -101.410 1.00 88.62 239 HIS A C 1
ATOM 1904 O O . HIS A 1 239 ? 78.515 17.555 -102.455 1.00 88.62 239 HIS A O 1
ATOM 1910 N N . ILE A 1 240 ? 78.520 16.753 -100.369 1.00 86.00 240 ILE A N 1
ATOM 1911 C CA . ILE A 1 240 ? 79.909 16.263 -100.429 1.00 86.00 240 ILE A CA 1
ATOM 1912 C C . ILE A 1 240 ? 80.047 15.129 -101.461 1.00 86.00 240 ILE A C 1
ATOM 1914 O O . ILE A 1 240 ? 81.045 15.089 -102.179 1.00 86.00 240 ILE A O 1
ATOM 1918 N N . ALA A 1 241 ? 79.054 14.243 -101.590 1.00 84.31 241 ALA A N 1
ATOM 1919 C CA . ALA A 1 241 ? 79.039 13.208 -102.624 1.00 84.31 241 ALA A CA 1
ATOM 1920 C C . ALA A 1 241 ? 79.009 13.819 -104.038 1.00 84.31 241 ALA A C 1
ATOM 1922 O O . ALA A 1 241 ? 79.883 13.504 -104.843 1.00 84.31 241 ALA A O 1
ATOM 1923 N N . GLN A 1 242 ? 78.108 14.774 -104.299 1.00 84.38 242 GLN A N 1
ATOM 1924 C CA . GLN A 1 242 ? 78.040 15.516 -105.571 1.00 84.38 242 GLN A CA 1
ATOM 1925 C C . GLN A 1 242 ? 79.359 16.235 -105.910 1.00 84.38 242 GLN A C 1
ATOM 1927 O O . GLN A 1 242 ? 79.809 16.230 -107.057 1.00 84.38 242 GLN A O 1
ATOM 1932 N N . LEU A 1 243 ? 80.010 16.849 -104.915 1.00 82.69 243 LEU A N 1
ATOM 1933 C CA . LEU A 1 243 ? 81.312 17.496 -105.098 1.00 82.69 243 LEU A CA 1
ATOM 1934 C C . LEU A 1 243 ? 82.425 16.487 -105.423 1.00 82.69 243 LEU A C 1
ATOM 1936 O O . LEU A 1 243 ? 83.315 16.811 -106.208 1.00 82.69 243 LEU A O 1
ATOM 1940 N N . ASN A 1 244 ? 82.369 15.273 -104.869 1.00 83.06 244 ASN A N 1
ATOM 1941 C CA . ASN A 1 244 ? 83.321 14.203 -105.172 1.00 83.06 244 ASN A CA 1
ATOM 1942 C C . ASN A 1 244 ? 83.106 13.607 -106.576 1.00 83.06 244 ASN A C 1
ATOM 1944 O O . ASN A 1 244 ? 84.088 13.359 -107.275 1.00 83.06 244 ASN A O 1
ATOM 1948 N N . GLU A 1 245 ? 81.860 13.448 -107.034 1.00 79.12 245 GLU A N 1
ATOM 1949 C CA . GLU A 1 245 ? 81.556 13.069 -108.426 1.00 79.12 245 GLU A CA 1
ATOM 1950 C C . GLU A 1 245 ? 82.092 14.126 -109.409 1.00 79.12 245 GLU A C 1
ATOM 1952 O O . GLU A 1 245 ? 82.874 13.810 -110.307 1.00 79.12 245 GLU A O 1
ATOM 1957 N N . GLY A 1 246 ? 81.811 15.410 -109.157 1.00 78.56 246 GLY A N 1
ATOM 1958 C CA . GLY A 1 246 ? 82.342 16.519 -109.958 1.00 78.56 246 GLY A CA 1
ATOM 1959 C C . GLY A 1 246 ? 83.870 16.697 -109.887 1.00 78.56 246 GLY A C 1
ATOM 1960 O O . GLY A 1 246 ? 84.453 17.388 -110.730 1.00 78.56 246 GLY A O 1
ATOM 1961 N N . LEU A 1 247 ? 84.549 16.087 -108.907 1.00 76.31 247 LEU A N 1
ATOM 1962 C CA . LEU A 1 247 ? 86.010 15.960 -108.888 1.00 76.31 247 LEU A CA 1
ATOM 1963 C C . LEU A 1 247 ? 86.482 14.800 -109.775 1.00 76.31 247 LEU A C 1
ATOM 1965 O O . LEU A 1 247 ? 87.411 15.004 -110.557 1.00 76.31 247 LEU A O 1
ATOM 1969 N N . ALA A 1 248 ? 85.820 13.640 -109.728 1.00 71.88 248 ALA A N 1
ATOM 1970 C CA . ALA A 1 248 ? 86.127 12.503 -110.598 1.00 71.88 248 ALA A CA 1
ATOM 1971 C C . ALA A 1 248 ? 85.977 12.861 -112.091 1.00 71.88 248 ALA A C 1
ATOM 1973 O O . ALA A 1 248 ? 86.879 12.578 -112.882 1.00 71.88 248 ALA A O 1
ATOM 1974 N N . ASP A 1 249 ? 84.920 13.590 -112.467 1.00 77.06 249 ASP A N 1
ATOM 1975 C CA . ASP A 1 249 ? 84.739 14.114 -113.831 1.00 77.06 249 ASP A CA 1
ATOM 1976 C C . ASP A 1 249 ? 85.897 15.028 -114.261 1.00 77.06 249 ASP A C 1
ATOM 1978 O O . ASP A 1 249 ? 86.420 14.927 -115.375 1.00 77.06 249 ASP A O 1
ATOM 1982 N N . ARG A 1 250 ? 86.362 15.909 -113.365 1.00 77.38 250 ARG A N 1
ATOM 1983 C CA . ARG A 1 250 ? 87.506 16.800 -113.626 1.00 77.38 250 ARG A CA 1
ATOM 1984 C C . ARG A 1 250 ? 88.822 16.039 -113.762 1.00 77.38 250 ARG A C 1
ATOM 1986 O O . ARG A 1 250 ? 89.685 16.462 -114.533 1.00 77.38 250 ARG A O 1
ATOM 1993 N N . GLU A 1 251 ? 89.000 14.931 -113.049 1.00 76.81 251 GLU A N 1
ATOM 1994 C CA . GLU A 1 251 ? 90.156 14.051 -113.228 1.00 76.81 251 GLU A CA 1
ATOM 1995 C C . GLU A 1 251 ? 90.076 13.259 -114.539 1.00 76.81 251 GLU A C 1
ATOM 1997 O O . GLU A 1 251 ? 91.084 13.146 -115.241 1.00 76.81 251 GLU A O 1
ATOM 2002 N N . HIS A 1 252 ? 88.882 12.822 -114.947 1.00 78.12 252 HIS A N 1
ATOM 2003 C CA . HIS A 1 252 ? 88.675 12.174 -116.240 1.00 78.12 252 HIS A CA 1
ATOM 2004 C C . HIS A 1 252 ? 88.940 13.135 -117.416 1.00 78.12 252 HIS A C 1
ATOM 2006 O O . HIS A 1 252 ? 89.685 12.794 -118.338 1.00 78.12 252 HIS A O 1
ATOM 2012 N N . LEU A 1 253 ? 88.458 14.381 -117.342 1.00 77.38 253 LEU A N 1
ATOM 2013 C CA . LEU A 1 253 ? 88.766 15.434 -118.320 1.00 77.38 253 LEU A CA 1
ATOM 2014 C C . LEU A 1 253 ? 90.268 15.779 -118.362 1.00 77.38 253 LEU A C 1
ATOM 2016 O O . LEU A 1 253 ? 90.828 15.976 -119.442 1.00 77.38 253 LEU A O 1
ATOM 2020 N N . ARG A 1 254 ? 90.968 15.784 -117.216 1.00 78.25 254 ARG A N 1
ATOM 2021 C CA . ARG A 1 254 ? 92.441 15.919 -117.174 1.00 78.25 254 ARG A CA 1
ATOM 2022 C C . ARG A 1 254 ? 93.160 14.745 -117.846 1.00 78.25 254 ARG A C 1
ATOM 2024 O O . ARG A 1 254 ? 94.201 14.958 -118.467 1.00 78.25 254 ARG A O 1
ATOM 2031 N N . ALA A 1 255 ? 92.637 13.524 -117.737 1.00 74.81 255 ALA A N 1
ATOM 2032 C CA . ALA A 1 255 ? 93.195 12.362 -118.428 1.00 74.81 255 ALA A CA 1
ATOM 2033 C C . ALA A 1 255 ? 93.016 12.469 -119.954 1.00 74.81 255 ALA A C 1
ATOM 2035 O O . ALA A 1 255 ? 93.969 12.227 -120.696 1.00 74.81 255 ALA A O 1
ATOM 2036 N N . GLN A 1 256 ? 91.846 12.918 -120.420 1.00 74.69 256 GLN A N 1
ATOM 2037 C CA . GLN A 1 256 ? 91.587 13.187 -121.841 1.00 74.69 256 GLN A CA 1
ATOM 2038 C C . GLN A 1 256 ? 92.496 14.304 -122.390 1.00 74.69 256 GLN A C 1
ATOM 2040 O O . GLN A 1 256 ? 93.081 14.152 -123.462 1.00 74.69 256 GLN A O 1
ATOM 2045 N N . ALA A 1 257 ? 92.713 15.385 -121.630 1.00 73.44 257 ALA A N 1
ATOM 2046 C CA . ALA A 1 257 ? 93.631 16.460 -122.018 1.00 73.44 257 ALA A CA 1
ATOM 2047 C C . ALA A 1 257 ? 95.073 15.958 -122.247 1.00 73.44 257 ALA A C 1
ATOM 2049 O O . ALA A 1 257 ? 95.693 16.308 -123.250 1.00 73.44 257 ALA A O 1
ATOM 2050 N N . LYS A 1 258 ? 95.582 15.065 -121.382 1.00 76.88 258 LYS A N 1
ATOM 2051 C CA . LYS A 1 258 ? 96.902 14.427 -121.565 1.00 76.88 258 LYS A CA 1
ATOM 2052 C C . LYS A 1 258 ? 96.979 13.533 -122.809 1.00 76.88 258 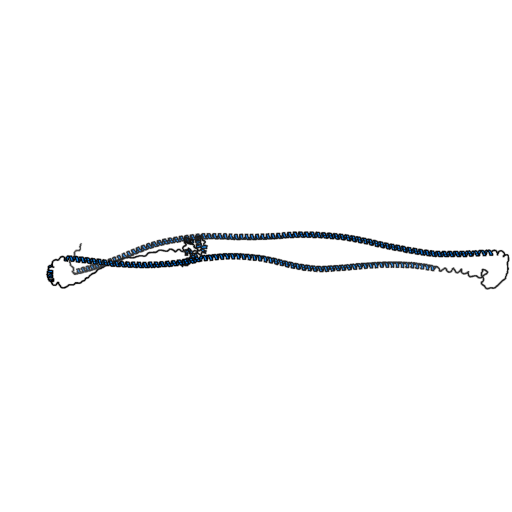LYS A C 1
ATOM 2054 O O . LYS A 1 258 ? 98.045 13.420 -123.411 1.00 76.88 258 LYS A O 1
ATOM 2059 N N . GLN A 1 259 ? 95.877 12.899 -123.215 1.00 74.44 259 GLN A N 1
ATOM 2060 C CA . GLN A 1 259 ? 95.841 12.128 -124.464 1.00 74.44 259 GLN A CA 1
ATOM 2061 C C . GLN A 1 259 ? 95.920 13.043 -125.695 1.00 74.44 259 GLN A C 1
ATOM 2063 O O . GLN A 1 259 ? 96.653 12.733 -126.633 1.00 74.44 259 GLN A O 1
ATOM 2068 N N . LEU A 1 260 ? 95.244 14.197 -125.677 1.00 75.88 260 LEU A N 1
ATOM 2069 C CA . LEU A 1 260 ? 95.348 15.201 -126.746 1.00 75.88 260 LEU A CA 1
ATOM 2070 C C . LEU A 1 260 ? 96.760 15.807 -126.837 1.00 75.88 260 LEU A C 1
ATOM 2072 O O . LEU A 1 260 ? 97.282 15.983 -127.936 1.00 75.88 260 LEU A O 1
ATOM 2076 N N . GLU A 1 261 ? 97.416 16.049 -125.701 1.00 74.00 261 GLU A N 1
ATOM 2077 C CA . GLU A 1 261 ? 98.812 16.508 -125.645 1.00 74.00 261 GLU A CA 1
ATOM 2078 C C . GLU A 1 261 ? 99.781 15.491 -126.286 1.00 74.00 261 GLU A C 1
ATOM 2080 O O . GLU A 1 261 ? 100.640 15.861 -127.090 1.00 74.00 261 GLU A O 1
ATOM 2085 N N . ALA A 1 262 ? 99.582 14.189 -126.039 1.00 73.38 262 ALA A N 1
ATOM 2086 C CA . ALA A 1 262 ? 100.343 13.125 -126.699 1.00 73.38 262 ALA A CA 1
ATOM 2087 C C . ALA A 1 262 ? 100.102 13.064 -128.225 1.00 73.38 262 ALA A C 1
ATOM 2089 O O . ALA A 1 262 ? 101.041 12.826 -128.991 1.00 73.38 262 ALA A O 1
ATOM 2090 N N . VAL A 1 263 ? 98.873 13.328 -128.689 1.00 74.56 263 VAL A N 1
ATOM 2091 C CA . VAL A 1 263 ? 98.563 13.446 -130.127 1.00 74.56 263 VAL A CA 1
ATOM 2092 C C . VAL A 1 263 ? 99.265 14.661 -130.744 1.00 74.56 263 VAL A C 1
ATOM 2094 O O . VAL A 1 263 ? 99.850 14.535 -131.820 1.00 74.56 263 VAL A O 1
ATOM 2097 N N . GLN A 1 264 ? 99.299 15.809 -130.059 1.00 76.44 264 GLN A N 1
ATOM 2098 C CA . GLN A 1 264 ? 99.994 17.004 -130.553 1.00 76.44 264 GLN A CA 1
ATOM 2099 C C . GLN A 1 264 ? 101.504 16.769 -130.725 1.00 76.44 264 GLN A C 1
ATOM 2101 O O . GLN A 1 264 ? 102.082 17.176 -131.735 1.00 76.44 264 GLN A O 1
ATOM 2106 N N . ILE A 1 265 ? 102.144 16.049 -129.795 1.00 76.38 265 ILE A N 1
ATOM 2107 C CA . ILE A 1 265 ? 103.554 15.643 -129.925 1.00 76.38 265 ILE A CA 1
ATOM 2108 C C . ILE A 1 265 ? 103.762 14.790 -131.190 1.00 76.38 265 ILE A C 1
ATOM 2110 O O . ILE A 1 265 ? 104.746 14.982 -131.909 1.00 76.38 265 ILE A O 1
ATOM 2114 N N . ARG A 1 266 ? 102.822 13.892 -131.516 1.00 80.31 266 ARG A N 1
ATOM 2115 C CA . ARG A 1 266 ? 102.898 13.050 -132.721 1.00 80.31 266 ARG A CA 1
ATOM 2116 C C . ARG A 1 266 ? 102.698 13.839 -134.020 1.00 80.31 266 ARG A C 1
ATOM 2118 O O . ARG A 1 266 ? 103.386 13.555 -134.999 1.00 80.31 266 ARG A O 1
ATOM 2125 N N . VAL A 1 267 ? 101.819 14.842 -134.030 1.00 78.62 267 VAL A N 1
ATOM 2126 C CA . VAL A 1 267 ? 101.651 15.767 -135.170 1.00 78.62 267 VAL A CA 1
ATOM 2127 C C . VAL A 1 267 ? 102.936 16.564 -135.415 1.00 78.62 267 VAL A C 1
ATOM 2129 O O . VAL A 1 267 ? 103.395 16.653 -136.553 1.00 78.62 267 VAL A O 1
ATOM 2132 N N . ASN A 1 268 ? 103.571 17.065 -134.351 1.00 77.62 268 ASN A N 1
ATOM 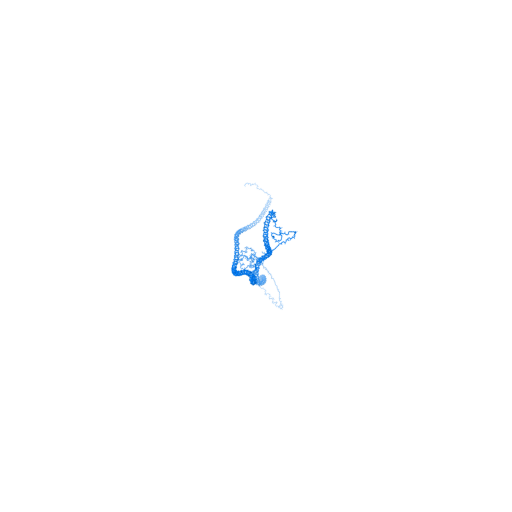2133 C CA . ASN A 1 268 ? 104.824 17.815 -134.457 1.00 77.62 268 ASN A CA 1
ATOM 2134 C C . ASN A 1 268 ? 105.972 16.961 -135.040 1.00 77.62 268 ASN A C 1
ATOM 2136 O O . ASN A 1 268 ? 106.766 17.474 -135.825 1.00 77.62 268 ASN A O 1
ATOM 2140 N N . GLN A 1 269 ? 106.041 15.660 -134.720 1.00 74.50 269 GLN A N 1
ATOM 2141 C CA . GLN A 1 269 ? 107.013 14.731 -135.326 1.00 74.50 269 GLN A CA 1
ATOM 2142 C C . GLN A 1 269 ? 106.810 14.584 -136.843 1.00 74.50 269 GLN A C 1
ATOM 2144 O O . GLN A 1 269 ? 107.762 14.720 -137.610 1.00 74.50 269 GLN A O 1
ATOM 2149 N N . LEU A 1 270 ? 105.566 14.365 -137.286 1.00 75.31 270 LEU A N 1
ATOM 2150 C CA . LEU A 1 270 ? 105.238 14.189 -138.707 1.00 75.31 270 LEU A CA 1
ATOM 2151 C C . LEU A 1 270 ? 105.515 15.448 -139.548 1.00 75.31 270 LEU A C 1
ATOM 2153 O O . LEU A 1 270 ? 105.801 15.339 -140.738 1.00 75.31 270 LEU A O 1
ATOM 2157 N N . HIS A 1 271 ? 105.466 16.638 -138.943 1.00 74.38 271 HIS A N 1
ATOM 2158 C CA . HIS A 1 271 ? 105.800 17.887 -139.628 1.00 74.38 271 HIS A CA 1
ATOM 2159 C C . HIS A 1 271 ? 107.298 17.984 -139.980 1.00 74.38 271 HIS A C 1
ATOM 2161 O O . HIS A 1 271 ? 107.643 18.403 -141.086 1.00 74.38 271 HIS A O 1
ATOM 2167 N N . VAL A 1 272 ? 108.189 17.525 -139.090 1.00 77.75 272 VAL A N 1
ATOM 2168 C CA . VAL A 1 272 ? 109.641 17.461 -139.354 1.00 77.75 272 VAL A CA 1
ATOM 2169 C C . VAL A 1 272 ? 109.939 16.474 -140.489 1.00 77.75 272 VAL A C 1
ATOM 2171 O O . VAL A 1 272 ? 110.623 16.823 -141.449 1.00 77.75 272 VAL A O 1
ATOM 2174 N N . GLU A 1 273 ? 109.326 15.286 -140.447 1.00 73.38 273 GLU A N 1
ATOM 2175 C CA . GLU A 1 273 ? 109.474 14.247 -141.479 1.00 73.38 273 GLU A CA 1
ATOM 2176 C C . GLU A 1 273 ? 109.030 14.677 -142.896 1.00 73.38 273 GLU A C 1
ATOM 2178 O O . GLU A 1 273 ? 109.416 14.043 -143.885 1.00 73.38 273 GLU A O 1
ATOM 2183 N N . LEU A 1 274 ? 108.207 15.724 -143.021 1.00 70.94 274 LEU A N 1
ATOM 2184 C CA . LEU A 1 274 ? 107.822 16.321 -144.305 1.00 70.94 274 LEU A CA 1
ATOM 2185 C C . LEU A 1 274 ? 108.817 17.400 -144.756 1.00 70.94 274 LEU A C 1
ATOM 2187 O O . LEU A 1 274 ? 109.218 17.402 -145.921 1.00 70.94 274 LEU A O 1
ATOM 2191 N N . SER A 1 275 ? 109.270 18.257 -143.835 1.00 75.50 275 SER A N 1
ATOM 2192 C CA . SER A 1 275 ? 110.265 19.306 -144.105 1.00 75.50 275 SER A CA 1
ATOM 2193 C C . SER A 1 275 ? 111.565 18.738 -144.691 1.00 75.50 275 SER A C 1
ATOM 2195 O O . SER A 1 275 ? 112.084 19.256 -145.683 1.00 75.50 275 SER A O 1
ATOM 2197 N N . ASP A 1 276 ? 112.064 17.631 -144.134 1.00 71.19 276 ASP A N 1
ATOM 2198 C CA . ASP A 1 276 ? 113.296 16.995 -144.615 1.00 71.19 276 ASP A CA 1
ATOM 2199 C C . ASP A 1 276 ? 113.141 16.448 -146.046 1.00 71.19 276 ASP A C 1
ATOM 2201 O O . ASP A 1 276 ? 114.041 16.603 -146.877 1.00 71.19 276 ASP A O 1
ATOM 2205 N N . ARG A 1 277 ? 111.973 15.877 -146.381 1.00 72.38 277 ARG A N 1
ATOM 2206 C CA . ARG A 1 277 ? 111.674 15.349 -147.726 1.00 72.38 277 ARG A CA 1
ATOM 2207 C C . ARG A 1 277 ? 111.590 16.452 -148.781 1.00 72.38 277 ARG A C 1
ATOM 2209 O O . ARG A 1 277 ? 112.106 16.271 -149.884 1.00 72.38 277 ARG A O 1
ATOM 2216 N N . GLU A 1 278 ? 111.000 17.603 -148.458 1.00 69.44 278 GLU A N 1
ATOM 2217 C CA . GLU A 1 278 ? 110.951 18.738 -149.389 1.00 69.44 278 GLU A CA 1
ATOM 2218 C C . GLU A 1 278 ? 112.339 19.284 -149.749 1.00 69.44 278 GLU A C 1
ATOM 2220 O O . GLU A 1 278 ? 112.538 19.745 -150.876 1.00 69.44 278 GLU A O 1
ATOM 2225 N N . SER A 1 279 ? 113.309 19.216 -148.830 1.00 64.44 279 SER A N 1
ATOM 2226 C CA . SER A 1 279 ? 114.676 19.683 -149.092 1.00 64.44 279 SER A CA 1
ATOM 2227 C C . SER A 1 279 ? 115.369 18.875 -150.202 1.00 64.44 279 SER A C 1
ATOM 2229 O O . SER A 1 279 ? 116.023 19.451 -151.075 1.00 64.44 279 SER A O 1
ATOM 2231 N N . ALA A 1 280 ? 115.156 17.554 -150.229 1.00 66.44 280 ALA A N 1
ATOM 2232 C CA . ALA A 1 280 ? 115.801 16.635 -151.165 1.00 66.44 280 ALA A CA 1
ATOM 2233 C C . ALA A 1 280 ? 115.302 16.789 -152.613 1.00 66.44 280 ALA A C 1
ATOM 2235 O O . ALA A 1 280 ? 116.072 16.617 -153.556 1.00 66.44 280 ALA A O 1
ATOM 2236 N N . HIS A 1 281 ? 114.030 17.146 -152.815 1.00 62.09 281 HIS A N 1
ATOM 2237 C CA . HIS A 1 281 ? 113.469 17.298 -154.162 1.00 62.09 281 HIS A CA 1
ATOM 2238 C C . HIS A 1 281 ? 113.941 18.568 -154.889 1.00 62.09 281 HIS A C 1
ATOM 2240 O O . HIS A 1 281 ? 113.946 18.597 -156.120 1.00 62.09 281 HIS A O 1
ATOM 2246 N N . ARG A 1 282 ? 114.372 19.611 -154.164 1.00 69.06 282 ARG A N 1
ATOM 2247 C CA . ARG A 1 282 ? 114.744 20.905 -154.768 1.00 69.06 282 ARG A CA 1
ATOM 2248 C C . ARG A 1 282 ? 116.130 20.900 -155.430 1.00 69.06 282 ARG A C 1
ATOM 2250 O O . ARG A 1 282 ? 116.338 21.663 -156.368 1.00 69.06 282 ARG A O 1
ATOM 2257 N N . SER A 1 283 ? 117.054 20.033 -155.007 1.00 64.38 283 SER A N 1
ATOM 2258 C CA . SER A 1 283 ? 118.400 19.935 -155.604 1.00 64.38 283 SER A CA 1
ATOM 2259 C C . SER A 1 283 ? 118.436 19.138 -156.915 1.00 64.38 283 SER A C 1
ATOM 2261 O O . SER A 1 283 ? 119.236 19.446 -157.796 1.00 64.38 283 SER A O 1
ATOM 2263 N N . ALA A 1 284 ? 117.553 18.146 -157.076 1.00 64.06 284 ALA A N 1
ATOM 2264 C CA . ALA A 1 284 ? 117.516 17.281 -158.257 1.00 64.06 284 ALA A CA 1
ATOM 2265 C C . ALA A 1 284 ? 117.009 17.993 -159.528 1.00 64.06 284 ALA A C 1
ATOM 2267 O O . ALA A 1 284 ? 117.428 17.656 -160.633 1.00 64.06 284 ALA A O 1
ATOM 2268 N N . ILE A 1 285 ? 116.121 18.983 -159.383 1.00 66.94 285 ILE A N 1
ATOM 2269 C CA . ILE A 1 285 ? 115.475 19.662 -160.519 1.00 66.94 285 ILE A CA 1
ATOM 2270 C C . ILE A 1 285 ? 116.461 20.587 -161.253 1.00 66.94 285 ILE A C 1
ATOM 2272 O O . ILE A 1 285 ? 116.548 20.540 -162.479 1.00 66.94 285 ILE A O 1
ATOM 2276 N N . GLN A 1 286 ? 117.279 21.353 -160.519 1.00 64.56 286 GLN A N 1
ATOM 2277 C CA . GLN A 1 286 ? 118.199 22.343 -161.107 1.00 64.56 286 GLN A CA 1
ATOM 2278 C C . GLN A 1 286 ? 119.287 21.744 -162.019 1.00 64.56 286 GLN A C 1
ATOM 2280 O O . GLN A 1 286 ? 119.861 22.465 -162.832 1.00 64.56 286 GLN A O 1
ATOM 2285 N N . GLN A 1 287 ? 119.584 20.443 -161.912 1.00 55.94 287 GLN A N 1
ATOM 2286 C CA . GLN A 1 287 ? 120.592 19.787 -162.755 1.00 55.94 287 GLN A CA 1
ATOM 2287 C C . GLN A 1 287 ? 120.060 19.343 -164.128 1.00 55.94 287 GLN A C 1
ATOM 2289 O O . GLN A 1 287 ? 120.855 19.111 -165.036 1.00 55.94 287 GLN A O 1
ATOM 2294 N N . LEU A 1 288 ? 118.738 19.241 -164.311 1.00 58.12 288 LEU A N 1
ATOM 2295 C CA . LEU A 1 288 ? 118.137 18.794 -165.576 1.00 58.12 288 LEU A CA 1
ATOM 2296 C C . LEU A 1 288 ? 117.899 19.947 -166.565 1.00 58.12 288 LEU A C 1
ATOM 2298 O O . LEU A 1 288 ? 117.958 19.746 -167.777 1.00 58.12 288 LEU A O 1
ATOM 2302 N N . GLU A 1 289 ? 117.682 21.165 -166.066 1.00 62.56 289 GLU A N 1
ATOM 2303 C CA . GLU A 1 289 ? 117.331 22.331 -166.892 1.00 62.56 289 GLU A CA 1
ATOM 2304 C C . GLU A 1 289 ? 118.514 22.877 -167.718 1.00 62.56 289 GLU A C 1
ATOM 2306 O O . GLU A 1 289 ? 118.305 23.471 -168.774 1.00 62.56 289 GLU A O 1
ATOM 2311 N N . GLN A 1 290 ? 119.764 22.630 -167.303 1.00 54.06 290 GLN A N 1
ATOM 2312 C CA . GLN A 1 290 ? 120.958 23.097 -168.028 1.00 54.06 290 GLN A CA 1
ATOM 2313 C C . GLN A 1 290 ? 121.327 22.255 -169.267 1.00 54.06 290 GLN A C 1
ATOM 2315 O O . GLN A 1 290 ? 122.159 22.691 -170.059 1.00 54.06 290 GLN A O 1
ATOM 2320 N N . ALA A 1 291 ? 120.734 21.071 -169.462 1.00 52.88 291 ALA A N 1
ATOM 2321 C CA . ALA A 1 291 ? 121.196 20.096 -170.463 1.00 52.88 291 ALA A CA 1
ATOM 2322 C C . ALA A 1 291 ? 120.393 20.058 -171.783 1.00 52.88 291 ALA A C 1
ATOM 2324 O O . ALA A 1 291 ? 120.804 19.382 -172.725 1.00 52.88 291 ALA A O 1
ATOM 2325 N N . LEU A 1 292 ? 119.245 20.743 -171.871 1.00 54.75 292 LEU A N 1
ATOM 2326 C CA . LEU A 1 292 ? 118.278 20.562 -172.972 1.00 54.75 292 LEU A CA 1
ATOM 2327 C C . LEU A 1 292 ? 118.253 21.688 -174.024 1.00 54.75 292 LEU A C 1
ATOM 2329 O O . LEU A 1 292 ? 117.530 21.584 -175.011 1.00 54.75 292 LEU A O 1
ATOM 2333 N N . ALA A 1 293 ? 119.052 22.746 -173.866 1.00 49.03 293 ALA A N 1
ATOM 2334 C CA . ALA A 1 293 ? 118.963 23.949 -174.705 1.00 49.03 293 ALA A CA 1
ATOM 2335 C C . ALA A 1 293 ? 119.625 23.851 -176.102 1.00 49.03 293 ALA A C 1
ATOM 2337 O O . ALA A 1 293 ? 119.440 24.749 -176.920 1.00 49.03 293 ALA A O 1
ATOM 2338 N N . GLU A 1 294 ? 120.411 22.806 -176.389 1.00 49.38 294 GLU A N 1
ATOM 2339 C CA . GLU A 1 294 ? 121.357 22.815 -177.525 1.00 49.38 294 GLU A CA 1
ATOM 2340 C C . GLU A 1 294 ? 120.985 21.885 -178.703 1.00 49.38 294 GLU A C 1
ATOM 2342 O O . GLU A 1 294 ? 121.622 21.944 -179.756 1.00 49.38 294 GLU A O 1
ATOM 2347 N N . ARG A 1 295 ? 119.956 21.028 -178.575 1.00 47.81 295 ARG A N 1
ATOM 2348 C CA . ARG A 1 295 ? 119.794 19.869 -179.483 1.00 47.81 295 ARG A CA 1
ATOM 2349 C C . ARG A 1 295 ? 118.777 19.993 -180.624 1.00 47.81 295 ARG A C 1
ATOM 2351 O O . ARG A 1 295 ? 119.018 19.425 -181.689 1.00 47.81 295 ARG A O 1
ATOM 2358 N N . ASP A 1 296 ? 117.674 20.719 -180.457 1.00 52.88 296 ASP A N 1
ATOM 2359 C CA . ASP A 1 296 ? 116.521 20.607 -181.373 1.00 52.88 296 ASP A CA 1
ATOM 2360 C C . ASP A 1 296 ? 116.619 21.536 -182.598 1.00 52.88 296 ASP A C 1
ATOM 2362 O O . ASP A 1 296 ? 115.802 22.421 -182.853 1.00 52.88 296 ASP A O 1
ATOM 2366 N N . ARG A 1 297 ? 117.668 21.301 -183.396 1.00 33.47 297 ARG A N 1
ATOM 2367 C CA . ARG A 1 297 ? 118.060 22.100 -184.565 1.00 33.47 297 ARG A CA 1
ATOM 2368 C C . ARG A 1 297 ? 117.999 21.307 -185.888 1.00 33.47 297 ARG A C 1
ATOM 2370 O O . ARG A 1 297 ? 118.981 21.356 -186.628 1.00 33.47 297 ARG A O 1
ATOM 2377 N N . ARG A 1 298 ? 116.834 20.686 -186.204 1.00 33.41 298 ARG A N 1
ATOM 2378 C CA . ARG A 1 298 ? 116.236 20.389 -187.559 1.00 33.41 298 ARG A CA 1
ATOM 2379 C C . ARG A 1 298 ? 115.813 18.927 -187.884 1.00 33.41 298 ARG A C 1
ATOM 2381 O O . ARG A 1 298 ? 116.644 18.041 -187.767 1.00 33.41 298 ARG A O 1
ATOM 2388 N N . ILE A 1 299 ? 114.632 18.805 -188.539 1.00 37.94 299 ILE A N 1
ATOM 2389 C CA . ILE A 1 299 ? 114.242 17.883 -189.664 1.00 37.94 299 ILE A CA 1
ATOM 2390 C C . ILE A 1 299 ? 114.158 16.355 -189.355 1.00 37.94 299 ILE A C 1
ATOM 2392 O O . ILE A 1 299 ? 114.909 15.864 -188.527 1.00 37.94 299 ILE A O 1
ATOM 2396 N N . GLY A 1 300 ? 113.295 15.519 -189.974 1.00 38.34 300 GLY A N 1
ATOM 2397 C CA . GLY A 1 300 ? 112.122 15.749 -190.856 1.00 38.34 300 GLY A CA 1
ATOM 2398 C C . GLY A 1 300 ? 111.882 14.661 -191.945 1.00 38.34 300 GLY A C 1
ATOM 2399 O O . GLY A 1 300 ? 112.818 14.352 -192.673 1.00 38.34 300 GLY A O 1
ATOM 2400 N N . GLU A 1 301 ? 110.624 14.181 -192.081 1.00 40.19 301 GLU A N 1
ATOM 2401 C CA . GLU A 1 301 ? 110.036 13.344 -193.184 1.00 40.19 301 GLU A CA 1
ATOM 2402 C C . GLU A 1 301 ? 110.581 11.882 -193.325 1.00 40.19 301 GLU A C 1
ATOM 2404 O O . GLU A 1 301 ? 111.613 11.573 -192.737 1.00 40.19 301 GLU A O 1
ATOM 2409 N N . PHE A 1 302 ? 109.977 10.865 -193.987 1.00 34.62 302 PHE A N 1
ATOM 2410 C CA . PHE A 1 302 ? 108.725 10.654 -194.780 1.00 34.62 302 PHE A CA 1
ATOM 2411 C C . PHE A 1 302 ? 107.813 9.552 -194.111 1.00 34.62 302 PHE A C 1
ATOM 2413 O O . PHE A 1 302 ? 107.717 9.614 -192.889 1.00 34.62 302 PHE A O 1
ATOM 2420 N N . ASP A 1 303 ? 107.066 8.563 -194.669 1.00 33.91 303 ASP A N 1
ATOM 2421 C CA . ASP A 1 303 ? 106.795 7.970 -196.017 1.00 33.91 303 ASP A CA 1
ATOM 2422 C C . ASP A 1 303 ? 105.446 7.152 -196.037 1.00 33.91 303 ASP A C 1
ATOM 2424 O O . ASP A 1 303 ? 104.672 7.260 -195.083 1.00 33.91 303 ASP A O 1
ATOM 2428 N N . VAL A 1 304 ? 105.101 6.385 -197.102 1.00 33.72 304 VAL A N 1
ATOM 2429 C CA . VAL A 1 304 ? 103.704 5.959 -197.440 1.00 33.72 304 VAL A CA 1
ATOM 2430 C C . VAL A 1 304 ? 103.504 4.461 -197.826 1.00 33.72 304 VAL A C 1
ATOM 2432 O O . VAL A 1 304 ? 104.413 3.819 -198.339 1.00 33.72 304 VAL A O 1
ATOM 2435 N N . VAL A 1 305 ? 102.243 3.975 -197.705 1.00 31.00 305 VAL A N 1
ATOM 2436 C CA . VAL A 1 305 ? 101.608 2.733 -198.265 1.00 31.00 305 VAL A CA 1
ATOM 2437 C C . VAL A 1 305 ? 101.633 1.476 -197.354 1.00 31.00 305 VAL A C 1
ATOM 2439 O O . VAL A 1 305 ? 102.675 1.164 -196.799 1.00 31.00 305 VAL A O 1
ATOM 2442 N N . ALA A 1 306 ? 100.589 0.625 -197.207 1.00 29.11 306 ALA A N 1
ATOM 2443 C CA . ALA A 1 306 ? 99.104 0.729 -197.259 1.00 29.11 306 ALA A CA 1
ATOM 2444 C C . ALA A 1 306 ? 98.443 -0.626 -196.831 1.00 29.11 306 ALA A C 1
ATOM 2446 O O . ALA A 1 306 ? 99.129 -1.644 -196.820 1.00 29.11 306 ALA A O 1
ATOM 2447 N N . ALA A 1 307 ? 97.103 -0.655 -196.642 1.00 27.66 307 ALA A N 1
ATOM 2448 C CA . ALA A 1 307 ? 96.220 -1.859 -196.617 1.00 27.66 307 ALA A CA 1
ATOM 2449 C C . ALA A 1 307 ? 96.437 -2.877 -195.452 1.00 27.66 307 ALA A C 1
ATOM 2451 O O . ALA A 1 307 ? 97.368 -2.719 -194.675 1.00 27.66 307 ALA A O 1
ATOM 2452 N N . ALA A 1 308 ? 95.667 -3.969 -195.256 1.00 28.61 308 ALA A N 1
ATOM 2453 C CA . ALA A 1 308 ? 94.206 -4.272 -195.262 1.00 28.61 308 ALA A CA 1
ATOM 2454 C C . ALA A 1 308 ? 94.021 -5.699 -194.627 1.00 28.61 308 ALA A C 1
ATOM 2456 O O . ALA A 1 308 ? 95.027 -6.347 -194.356 1.00 28.61 308 ALA A O 1
ATOM 2457 N N . GLN A 1 309 ? 92.859 -6.317 -194.341 1.00 26.94 309 GLN A N 1
ATOM 2458 C CA . GLN A 1 309 ? 91.427 -6.055 -194.606 1.00 26.94 309 GLN A CA 1
ATOM 2459 C C . GLN A 1 309 ? 90.601 -6.049 -193.284 1.00 26.94 309 GLN A C 1
ATOM 2461 O O . GLN A 1 309 ? 91.053 -5.433 -192.323 1.00 26.94 309 GLN A O 1
ATOM 2466 N N . MET A 1 310 ? 89.379 -6.624 -193.228 1.00 26.19 310 MET A N 1
ATOM 2467 C CA . MET A 1 310 ? 88.354 -6.277 -192.215 1.00 26.19 310 MET A CA 1
ATOM 2468 C C . MET A 1 310 ? 87.370 -7.400 -191.827 1.00 26.19 310 MET A C 1
ATOM 2470 O O . MET A 1 310 ? 86.890 -8.129 -192.692 1.00 26.19 310 MET A O 1
ATOM 2474 N N . ASN A 1 311 ? 86.973 -7.434 -190.546 1.00 28.86 311 ASN A N 1
ATOM 2475 C CA . ASN A 1 311 ? 85.604 -7.085 -190.106 1.00 28.86 311 ASN A CA 1
ATOM 2476 C C . ASN A 1 311 ? 85.496 -7.052 -188.565 1.00 28.86 311 ASN A C 1
ATOM 2478 O O . ASN A 1 311 ? 86.136 -7.844 -187.883 1.00 28.86 311 ASN A O 1
ATOM 2482 N N . GLU A 1 312 ? 84.600 -6.250 -187.988 1.00 38.50 312 GLU A N 1
ATOM 2483 C CA . GLU A 1 312 ? 84.855 -4.839 -187.632 1.00 38.50 312 GLU A CA 1
ATOM 2484 C C . GLU A 1 312 ? 84.037 -4.481 -186.358 1.00 38.50 312 GLU A C 1
ATOM 2486 O O . GLU A 1 312 ? 83.505 -5.390 -185.725 1.00 38.50 312 GLU A O 1
ATOM 2491 N N . LEU A 1 313 ? 83.948 -3.194 -185.979 1.00 29.36 313 LEU A N 1
ATOM 2492 C CA . LEU A 1 313 ? 83.537 -2.621 -184.675 1.00 29.36 313 LEU A CA 1
ATOM 2493 C C . LEU A 1 313 ? 84.630 -2.619 -183.573 1.00 29.36 313 LEU A C 1
ATOM 2495 O O . LEU A 1 313 ? 84.511 -3.328 -182.581 1.00 29.36 313 LEU A O 1
ATOM 2499 N N . ARG A 1 314 ? 85.740 -1.865 -183.616 1.00 30.59 314 ARG A N 1
ATOM 2500 C CA . ARG A 1 314 ? 86.246 -0.803 -184.517 1.00 30.59 314 ARG A CA 1
ATOM 2501 C C . ARG A 1 314 ? 85.395 0.474 -184.651 1.00 30.59 314 ARG A C 1
ATOM 2503 O O . ARG A 1 314 ? 84.279 0.436 -185.152 1.00 30.59 314 ARG A O 1
ATOM 2510 N N . GLY A 1 315 ? 85.965 1.632 -184.310 1.00 33.34 315 GLY A N 1
ATOM 2511 C CA . GLY A 1 315 ? 85.433 2.952 -184.678 1.00 33.34 315 GLY A CA 1
ATOM 2512 C C . GLY A 1 315 ? 85.170 3.937 -183.534 1.00 33.34 315 GLY A C 1
ATOM 2513 O O . GLY A 1 315 ? 84.117 4.577 -183.535 1.00 33.34 315 GLY A O 1
ATOM 2514 N N . ALA A 1 316 ? 86.105 4.116 -182.587 1.00 33.34 316 ALA A N 1
ATOM 2515 C CA . ALA A 1 316 ? 86.122 5.366 -181.815 1.00 33.34 316 ALA A CA 1
ATOM 2516 C C . ALA A 1 316 ? 86.357 6.544 -182.779 1.00 33.34 316 ALA A C 1
ATOM 2518 O O . ALA A 1 316 ? 87.060 6.402 -183.780 1.00 33.34 316 ALA A O 1
ATOM 2519 N N . GLN A 1 317 ? 85.741 7.698 -182.515 1.00 26.75 317 GLN A N 1
ATOM 2520 C CA . GLN A 1 317 ? 85.825 8.874 -183.390 1.00 26.75 317 GLN A CA 1
ATOM 2521 C C . GLN A 1 317 ? 86.021 10.187 -182.595 1.00 26.75 317 GLN A C 1
ATOM 2523 O O . GLN A 1 317 ? 85.137 11.035 -182.590 1.00 26.75 317 GLN A O 1
ATOM 2528 N N . GLN A 1 318 ? 87.125 10.450 -181.879 1.00 43.59 318 GLN A N 1
ATOM 2529 C CA . GLN A 1 318 ? 88.288 9.615 -181.502 1.00 43.59 318 GLN A CA 1
ATOM 2530 C C . GLN A 1 318 ? 88.972 8.793 -182.617 1.00 43.59 318 GLN A C 1
ATOM 2532 O O . GLN A 1 318 ? 89.411 7.672 -182.384 1.00 43.59 318 GLN A O 1
ATOM 2537 N N . ALA A 1 319 ? 89.084 9.347 -183.827 1.00 32.19 319 ALA A N 1
ATOM 2538 C CA . ALA A 1 319 ? 89.848 8.712 -184.898 1.00 32.19 319 ALA A CA 1
ATOM 2539 C C . ALA A 1 319 ? 91.344 9.062 -184.723 1.00 32.19 319 ALA A C 1
ATOM 2541 O O . ALA A 1 319 ? 91.700 10.231 -184.864 1.00 32.19 319 ALA A O 1
ATOM 2542 N N . GLY A 1 320 ? 92.245 8.126 -184.409 1.00 41.28 320 GLY A N 1
ATOM 2543 C CA . GLY A 1 320 ? 92.016 6.730 -183.979 1.00 41.28 320 GLY A CA 1
ATOM 2544 C C . GLY A 1 320 ? 92.477 6.473 -182.537 1.00 41.28 320 GLY A C 1
ATOM 2545 O O . GLY A 1 320 ? 93.288 7.237 -182.023 1.00 41.28 320 GLY A O 1
ATOM 2546 N N . GLU A 1 321 ? 92.073 5.401 -181.844 1.00 45.19 321 GLU A N 1
ATOM 2547 C CA . GLU A 1 321 ? 90.840 4.571 -181.888 1.00 45.19 321 GLU A CA 1
ATOM 2548 C C . GLU A 1 321 ? 90.733 3.851 -180.488 1.00 45.19 321 GLU A C 1
ATOM 2550 O O . GLU A 1 321 ? 91.599 4.123 -179.660 1.00 45.19 321 GLU A O 1
ATOM 2555 N N . VAL A 1 322 ? 89.804 3.002 -179.993 1.00 44.47 322 VAL A N 1
ATOM 2556 C CA . VAL A 1 322 ? 88.703 2.068 -180.391 1.00 44.47 322 VAL A CA 1
ATOM 2557 C C . VAL A 1 322 ? 87.748 1.990 -179.149 1.00 44.47 322 VAL A C 1
ATOM 2559 O O . VAL A 1 322 ? 88.281 2.026 -178.045 1.00 44.47 322 VAL A O 1
ATOM 2562 N N . LEU A 1 323 ? 86.406 1.854 -179.099 1.00 44.53 323 LEU A N 1
ATOM 2563 C CA . LEU A 1 323 ? 85.245 1.796 -180.020 1.00 44.53 323 LEU A CA 1
ATOM 2564 C C . LEU A 1 323 ? 84.221 2.903 -179.606 1.00 44.53 323 LEU A C 1
ATOM 2566 O O . LEU A 1 323 ? 84.628 4.028 -179.326 1.00 44.53 323 LEU A O 1
ATOM 2570 N N . LYS A 1 324 ? 82.897 2.645 -179.603 1.00 46.16 324 LYS A N 1
ATOM 2571 C CA . LYS A 1 324 ? 81.836 3.679 -179.539 1.00 46.16 324 LYS A CA 1
ATOM 2572 C C . LYS A 1 324 ? 80.411 3.114 -179.278 1.00 46.16 324 LYS A C 1
ATOM 2574 O O . LYS A 1 324 ? 80.222 1.909 -179.281 1.00 46.16 324 LYS A O 1
ATOM 2579 N N . GLU A 1 325 ? 79.420 4.017 -179.192 1.00 45.38 325 GLU A N 1
ATOM 2580 C CA . GLU A 1 325 ? 77.957 3.816 -179.392 1.00 45.38 325 GLU A CA 1
ATOM 2581 C C . GLU A 1 325 ? 77.144 2.950 -178.391 1.00 45.38 325 GLU A C 1
ATOM 2583 O O . GLU A 1 325 ? 76.621 1.904 -178.755 1.00 45.38 325 GLU A O 1
ATOM 2588 N N . GLU A 1 326 ? 76.890 3.457 -177.173 1.00 45.41 326 GLU A N 1
ATOM 2589 C CA . GLU A 1 326 ? 75.797 2.923 -176.317 1.00 45.41 326 GLU A CA 1
ATOM 2590 C C . GLU A 1 326 ? 74.980 3.999 -175.552 1.00 45.41 326 GLU A C 1
ATOM 2592 O O . GLU A 1 326 ? 73.961 3.702 -174.934 1.00 45.41 326 GLU A O 1
ATOM 2597 N N . ILE A 1 327 ? 75.351 5.288 -175.620 1.00 47.47 327 ILE A N 1
ATOM 2598 C CA . ILE A 1 327 ? 74.776 6.354 -174.764 1.00 47.47 327 ILE A CA 1
ATOM 2599 C C . ILE A 1 327 ? 74.047 7.433 -175.589 1.00 47.47 327 ILE A C 1
ATOM 2601 O O . ILE A 1 327 ? 74.347 8.624 -175.507 1.00 47.47 327 ILE A O 1
ATOM 2605 N N . ARG A 1 328 ? 73.067 7.017 -176.407 1.00 47.22 328 ARG A N 1
ATOM 2606 C CA . ARG A 1 328 ? 72.174 7.945 -177.142 1.00 47.22 328 ARG A CA 1
ATOM 2607 C C . ARG A 1 328 ? 70.678 7.792 -176.830 1.00 47.22 328 ARG A C 1
ATOM 2609 O O . ARG A 1 328 ? 69.940 8.751 -177.027 1.00 47.22 328 ARG A O 1
ATOM 2616 N N . VAL A 1 329 ? 70.233 6.635 -176.331 1.00 49.97 329 VAL A N 1
ATOM 2617 C CA . VAL A 1 329 ? 68.798 6.267 -176.302 1.00 49.97 329 VAL A CA 1
ATOM 2618 C C . VAL A 1 329 ? 68.104 6.525 -174.952 1.00 49.97 329 VAL A C 1
ATOM 2620 O O . VAL A 1 329 ? 66.908 6.799 -174.923 1.00 49.97 329 VAL A O 1
ATOM 2623 N N . LEU A 1 330 ? 68.825 6.554 -173.824 1.00 53.88 330 LEU A N 1
ATOM 2624 C CA . LEU A 1 330 ? 68.233 6.796 -172.491 1.00 53.88 330 LEU A CA 1
ATOM 2625 C C . LEU A 1 330 ? 67.898 8.278 -172.195 1.00 53.88 330 LEU A C 1
ATOM 2627 O O . LEU A 1 330 ? 68.058 8.753 -171.073 1.00 53.88 330 LEU A O 1
ATOM 2631 N N . ARG A 1 331 ? 67.395 9.013 -173.196 1.00 47.09 331 ARG A N 1
ATOM 2632 C CA . ARG A 1 331 ? 66.631 10.261 -172.993 1.00 47.09 331 ARG A CA 1
ATOM 2633 C C . ARG A 1 331 ? 65.118 10.054 -173.078 1.00 47.09 331 ARG A C 1
ATOM 2635 O O . ARG A 1 331 ? 64.382 10.830 -172.475 1.00 47.09 331 ARG A O 1
ATOM 2642 N N . ASP A 1 332 ? 64.663 8.974 -173.711 1.00 44.50 332 ASP A N 1
ATOM 2643 C CA . ASP A 1 332 ? 63.252 8.805 -174.088 1.00 44.50 332 ASP A CA 1
ATOM 2644 C C . ASP A 1 332 ? 62.439 7.941 -173.096 1.00 44.50 332 ASP A C 1
ATOM 2646 O O . ASP A 1 332 ? 61.339 7.496 -173.410 1.00 44.50 332 ASP A O 1
ATOM 2650 N N . HIS A 1 333 ? 62.962 7.696 -171.884 1.00 44.62 333 HIS A N 1
ATOM 2651 C CA . HIS A 1 333 ? 62.340 6.805 -170.883 1.00 44.62 333 HIS A CA 1
ATOM 2652 C C . HIS A 1 333 ? 62.073 7.449 -169.506 1.00 44.62 333 HIS A C 1
ATOM 2654 O O . HIS A 1 333 ? 61.805 6.756 -168.529 1.00 44.62 333 HIS A O 1
ATOM 2660 N N . ILE A 1 334 ? 62.137 8.783 -169.408 1.00 48.97 334 ILE A N 1
ATOM 2661 C CA . ILE A 1 334 ? 61.903 9.535 -168.153 1.00 48.97 334 ILE A CA 1
ATOM 2662 C C . ILE A 1 334 ? 60.463 10.094 -168.066 1.00 48.97 334 ILE A C 1
ATOM 2664 O O . ILE A 1 334 ? 60.004 10.506 -167.004 1.00 48.97 334 ILE A O 1
ATOM 2668 N N . THR A 1 335 ? 59.699 10.060 -169.160 1.00 48.62 335 THR A N 1
ATOM 2669 C CA . THR A 1 335 ? 58.368 10.686 -169.281 1.00 48.62 335 THR A CA 1
ATOM 2670 C C . THR A 1 335 ? 57.176 9.791 -168.910 1.00 48.62 335 THR A C 1
ATOM 2672 O O . THR A 1 335 ? 56.045 10.261 -168.984 1.00 48.62 335 THR A O 1
ATOM 2675 N N . GLN A 1 336 ? 57.388 8.535 -168.491 1.00 48.88 336 GLN A N 1
ATOM 2676 C CA . GLN A 1 336 ? 56.313 7.544 -168.261 1.00 48.88 336 GLN A CA 1
ATOM 2677 C C . GLN A 1 336 ? 56.152 7.057 -166.800 1.00 48.88 336 GLN A C 1
ATOM 2679 O O . GLN A 1 336 ? 55.440 6.089 -166.558 1.00 48.88 336 GLN A O 1
ATOM 2684 N N . LEU A 1 337 ? 56.774 7.713 -165.809 1.00 50.09 337 LEU A N 1
ATOM 2685 C CA . LEU A 1 337 ? 56.761 7.277 -164.394 1.00 50.09 337 LEU A CA 1
ATOM 2686 C C . LEU A 1 337 ? 56.117 8.281 -163.407 1.00 50.09 337 LEU A C 1
ATOM 2688 O O . LEU A 1 337 ? 56.487 8.317 -162.238 1.00 50.09 337 LEU A O 1
ATOM 2692 N N . ASN A 1 338 ? 55.148 9.093 -163.853 1.00 48.59 338 ASN A N 1
ATOM 2693 C CA . ASN A 1 338 ? 54.603 10.223 -163.072 1.00 48.59 338 ASN A CA 1
ATOM 2694 C C . ASN A 1 338 ? 53.095 10.165 -162.726 1.00 48.59 338 ASN A C 1
ATOM 2696 O O . ASN A 1 338 ? 52.520 11.186 -162.360 1.00 48.59 338 ASN A O 1
ATOM 2700 N N . GLU A 1 339 ? 52.449 8.994 -162.768 1.00 52.81 339 GLU A N 1
ATOM 2701 C CA . GLU A 1 339 ? 51.021 8.850 -162.390 1.00 52.81 339 GLU A CA 1
ATOM 2702 C C . GLU A 1 339 ? 50.791 8.273 -160.971 1.00 52.81 339 GLU A C 1
ATOM 2704 O O . GLU A 1 339 ? 49.663 8.232 -160.491 1.00 52.81 339 GLU A O 1
ATOM 2709 N N . GLY A 1 340 ? 51.847 7.863 -160.254 1.00 50.53 340 GLY A N 1
ATOM 2710 C CA . GLY A 1 340 ? 51.747 7.084 -159.004 1.00 50.53 340 GLY A CA 1
ATOM 2711 C C . GLY A 1 340 ? 51.867 7.844 -157.671 1.00 50.53 340 GLY A C 1
ATOM 2712 O O . GLY A 1 340 ? 52.171 7.217 -156.658 1.00 50.53 340 GLY A O 1
ATOM 2713 N N . LEU A 1 341 ? 51.715 9.175 -157.639 1.00 53.72 341 LEU A N 1
ATOM 2714 C CA . LEU A 1 341 ? 52.040 9.979 -156.441 1.00 53.72 341 LEU A CA 1
ATOM 2715 C C . LEU A 1 341 ? 50.859 10.299 -155.503 1.00 53.72 341 LEU A C 1
ATOM 2717 O O . LEU A 1 341 ? 51.098 10.600 -154.336 1.00 53.72 341 LEU A O 1
ATOM 2721 N N . ALA A 1 342 ? 49.603 10.201 -155.952 1.00 58.53 342 ALA A N 1
ATOM 2722 C CA . ALA A 1 342 ? 48.444 10.636 -155.158 1.00 58.53 342 ALA A CA 1
ATOM 2723 C C . ALA A 1 342 ? 48.120 9.725 -153.951 1.00 58.53 342 ALA A C 1
ATOM 2725 O O . ALA A 1 342 ? 47.791 10.213 -152.867 1.00 58.53 342 ALA A O 1
ATOM 2726 N N . ASP A 1 343 ? 48.233 8.403 -154.108 1.00 60.38 343 ASP A N 1
ATOM 2727 C CA . ASP A 1 343 ? 47.789 7.442 -153.084 1.00 60.38 343 ASP A CA 1
ATOM 2728 C C . ASP A 1 343 ? 48.653 7.468 -151.813 1.00 60.38 343 ASP A C 1
ATOM 2730 O O . ASP A 1 343 ? 48.179 7.178 -150.710 1.00 60.38 343 ASP A O 1
ATOM 2734 N N . ARG A 1 344 ? 49.932 7.842 -151.943 1.00 63.66 344 ARG A N 1
ATOM 2735 C CA . ARG A 1 344 ? 50.913 7.752 -150.853 1.00 63.66 344 ARG A CA 1
ATOM 2736 C C . ARG A 1 344 ? 50.660 8.775 -149.743 1.00 63.66 344 ARG A C 1
ATOM 2738 O O . ARG A 1 344 ? 50.816 8.443 -148.567 1.00 63.66 344 ARG A O 1
ATOM 2745 N N . ASP A 1 345 ? 50.204 9.976 -150.094 1.00 64.31 345 ASP A N 1
ATOM 2746 C CA . ASP A 1 345 ? 49.835 10.998 -149.109 1.00 64.31 345 ASP A CA 1
ATOM 2747 C C . ASP A 1 345 ? 48.453 10.729 -148.488 1.00 64.31 345 ASP A C 1
ATOM 2749 O O . ASP A 1 345 ? 48.257 11.000 -147.301 1.00 64.31 345 ASP A O 1
ATOM 2753 N N . GLN A 1 346 ? 47.519 10.092 -149.213 1.00 66.00 346 GLN A N 1
ATOM 2754 C CA . GLN A 1 346 ? 46.245 9.655 -148.620 1.00 66.00 346 GLN A CA 1
ATOM 2755 C C . GLN A 1 346 ? 46.453 8.569 -147.544 1.00 66.00 346 GLN A C 1
ATOM 2757 O O . GLN A 1 346 ? 45.724 8.541 -146.549 1.00 66.00 346 GLN A O 1
ATOM 2762 N N . VAL A 1 347 ? 47.462 7.703 -147.699 1.00 70.69 347 VAL A N 1
ATOM 2763 C CA . VAL A 1 347 ? 47.867 6.744 -146.656 1.00 70.69 347 VAL A CA 1
ATOM 2764 C C . VAL A 1 347 ? 48.495 7.459 -145.453 1.00 70.69 347 VAL A C 1
ATOM 2766 O O . VAL A 1 347 ? 48.091 7.173 -144.324 1.00 70.69 347 VAL A O 1
ATOM 2769 N N . ARG A 1 348 ? 49.399 8.432 -145.657 1.00 73.50 348 ARG A N 1
ATOM 2770 C CA . ARG A 1 348 ? 49.987 9.222 -144.552 1.00 73.50 348 ARG A CA 1
ATOM 2771 C C . ARG A 1 348 ? 48.906 9.938 -143.730 1.00 73.50 348 ARG A C 1
ATOM 2773 O O . ARG A 1 348 ? 48.845 9.755 -142.519 1.00 73.50 348 ARG A O 1
ATOM 2780 N N . ALA A 1 349 ? 47.972 10.623 -144.389 1.00 73.12 349 ALA A N 1
ATOM 2781 C CA . ALA A 1 349 ? 46.866 11.329 -143.732 1.00 73.12 349 ALA A CA 1
ATOM 2782 C C . ALA A 1 349 ? 45.826 10.406 -143.048 1.00 73.12 349 ALA A C 1
ATOM 2784 O O . ALA A 1 349 ? 44.930 10.891 -142.348 1.00 73.12 349 ALA A O 1
ATOM 2785 N N . ARG A 1 350 ? 45.898 9.081 -143.256 1.00 76.94 350 ARG A N 1
ATOM 2786 C CA . ARG A 1 350 ? 45.170 8.069 -142.464 1.00 76.94 350 ARG A CA 1
ATOM 2787 C C . ARG A 1 350 ? 45.996 7.566 -141.277 1.00 76.94 350 ARG A C 1
ATOM 2789 O O . ARG A 1 350 ? 45.412 7.298 -140.233 1.00 76.94 350 ARG A O 1
ATOM 2796 N N . MET A 1 351 ? 47.318 7.477 -141.422 1.00 76.12 351 MET A N 1
ATOM 2797 C CA . MET A 1 351 ? 48.253 7.087 -140.360 1.00 76.12 351 MET A CA 1
ATOM 2798 C C . MET A 1 351 ? 48.279 8.130 -139.231 1.00 76.12 351 MET A C 1
ATOM 2800 O O . MET A 1 351 ? 47.961 7.785 -138.100 1.00 76.12 351 MET A O 1
ATOM 2804 N N . GLU A 1 352 ? 48.443 9.417 -139.557 1.00 78.12 352 GLU A N 1
ATOM 2805 C CA . GLU A 1 352 ? 48.383 10.540 -138.594 1.00 78.12 352 GLU A CA 1
ATOM 2806 C C . GLU A 1 352 ? 47.043 10.595 -137.819 1.00 78.12 352 GLU A C 1
ATOM 2808 O O . GLU A 1 352 ? 46.964 10.986 -136.649 1.00 78.12 352 GLU A O 1
ATOM 2813 N N . LYS A 1 353 ? 45.943 10.169 -138.458 1.00 78.38 353 LYS A N 1
ATOM 2814 C CA . LYS A 1 353 ? 44.616 10.073 -137.820 1.00 78.38 353 LYS A CA 1
ATOM 2815 C C . LYS A 1 353 ? 44.482 8.875 -136.881 1.00 78.38 353 LYS A C 1
ATOM 2817 O O . LYS A 1 353 ? 43.701 8.948 -135.937 1.00 78.38 353 LYS A O 1
ATOM 2822 N N . LEU A 1 354 ? 45.215 7.790 -137.128 1.00 80.12 354 LEU A N 1
ATOM 2823 C CA . LEU A 1 354 ? 45.295 6.651 -136.213 1.00 80.12 354 LEU A CA 1
ATOM 2824 C C . LEU A 1 354 ? 46.211 6.969 -135.027 1.00 80.12 354 LEU A C 1
ATOM 2826 O O . LEU A 1 354 ? 45.819 6.702 -133.897 1.00 80.12 354 LEU A O 1
ATOM 2830 N N . GLU A 1 355 ? 47.349 7.624 -135.258 1.00 78.31 355 GLU A N 1
ATOM 2831 C CA . GLU A 1 355 ? 48.266 8.088 -134.206 1.00 78.31 355 GLU A CA 1
ATOM 2832 C C . GLU A 1 355 ? 47.560 9.074 -133.258 1.00 78.31 355 GLU A C 1
ATOM 2834 O O . GLU A 1 355 ? 47.480 8.833 -132.056 1.00 78.31 355 GLU A O 1
ATOM 2839 N N . SER A 1 356 ? 46.888 10.104 -133.789 1.00 81.38 356 SER A N 1
ATOM 2840 C CA . SER A 1 356 ? 46.102 11.041 -132.961 1.00 81.38 356 SER A CA 1
ATOM 2841 C C . SER A 1 356 ? 44.899 10.403 -132.240 1.00 81.38 356 SER A C 1
ATOM 2843 O O . SER A 1 356 ? 44.415 10.945 -131.239 1.00 81.38 356 SER A O 1
ATOM 2845 N N . ALA A 1 357 ? 44.420 9.242 -132.703 1.00 81.69 357 ALA A N 1
ATOM 2846 C CA . ALA A 1 357 ? 43.437 8.432 -131.988 1.00 81.69 357 ALA A CA 1
ATOM 2847 C C . ALA A 1 357 ? 44.088 7.578 -130.885 1.00 81.69 357 ALA A C 1
ATOM 2849 O O . ALA A 1 357 ? 43.526 7.488 -129.794 1.00 81.69 357 ALA A O 1
ATOM 2850 N N . GLN A 1 358 ? 45.276 7.014 -131.122 1.00 83.25 358 GLN A N 1
ATOM 2851 C CA . GLN A 1 358 ? 46.073 6.297 -130.120 1.00 83.25 358 GLN A CA 1
ATOM 2852 C C . GLN A 1 358 ? 46.496 7.232 -128.978 1.00 83.25 358 GLN A C 1
ATOM 2854 O O . GLN A 1 358 ? 46.228 6.916 -127.823 1.00 83.25 358 GLN A O 1
ATOM 2859 N N . ASP A 1 359 ? 46.992 8.436 -129.277 1.00 85.88 359 ASP A N 1
ATOM 2860 C CA . ASP A 1 359 ? 47.297 9.479 -128.282 1.00 85.88 359 ASP A CA 1
ATOM 2861 C C . ASP A 1 359 ? 46.087 9.850 -127.413 1.00 85.88 359 ASP A C 1
ATOM 2863 O O . ASP A 1 359 ? 46.225 10.327 -126.284 1.00 85.88 359 ASP A O 1
ATOM 2867 N N . ARG A 1 360 ? 44.875 9.719 -127.961 1.00 87.31 360 ARG A N 1
ATOM 2868 C CA . ARG A 1 360 ? 43.621 10.006 -127.260 1.00 87.31 360 ARG A CA 1
ATOM 2869 C C . ARG A 1 360 ? 43.146 8.815 -126.427 1.00 87.31 360 ARG A C 1
ATOM 2871 O O . ARG A 1 360 ? 42.627 9.040 -125.339 1.00 87.31 360 ARG A O 1
ATOM 2878 N N . VAL A 1 361 ? 43.337 7.583 -126.901 1.00 88.00 361 VAL A N 1
ATOM 2879 C CA . VAL A 1 361 ? 43.113 6.368 -126.100 1.00 88.00 361 VAL A CA 1
ATOM 2880 C C . VAL A 1 361 ? 44.077 6.349 -124.918 1.00 88.00 361 VAL A C 1
ATOM 2882 O O . VAL A 1 361 ? 43.622 6.253 -123.786 1.00 88.00 361 VAL A O 1
ATOM 2885 N N . HIS A 1 362 ? 45.370 6.578 -125.148 1.00 89.44 362 HIS A N 1
ATOM 2886 C CA . HIS A 1 362 ? 46.383 6.541 -124.097 1.00 89.44 362 HIS A CA 1
ATOM 2887 C C . HIS A 1 362 ? 46.159 7.595 -123.000 1.00 89.44 362 HIS A C 1
ATOM 2889 O O . HIS A 1 362 ? 46.286 7.306 -121.812 1.00 89.44 362 HIS A O 1
ATOM 2895 N N . ARG A 1 363 ? 45.712 8.807 -123.363 1.00 88.50 363 ARG A N 1
ATOM 2896 C CA . ARG A 1 363 ? 45.275 9.808 -122.371 1.00 88.50 363 ARG A CA 1
ATOM 2897 C C . ARG A 1 363 ? 44.079 9.341 -121.538 1.00 88.50 363 ARG A C 1
ATOM 2899 O O . ARG A 1 363 ? 44.060 9.589 -120.338 1.00 88.50 363 ARG A O 1
ATOM 2906 N N . LEU A 1 364 ? 43.110 8.648 -122.139 1.00 90.44 364 LEU A N 1
ATOM 2907 C CA . LEU A 1 364 ? 41.971 8.086 -121.405 1.00 90.44 364 LEU A CA 1
ATOM 2908 C C . LEU A 1 364 ? 42.376 6.896 -120.520 1.00 90.44 364 LEU A C 1
ATOM 2910 O O . LEU A 1 364 ? 41.818 6.749 -119.439 1.00 90.44 364 LEU A O 1
ATOM 2914 N N . GLU A 1 365 ? 43.357 6.086 -120.928 1.00 89.56 365 GLU A N 1
ATOM 2915 C CA . GLU A 1 365 ? 43.950 5.028 -120.094 1.00 89.56 365 GLU A CA 1
ATOM 2916 C C . GLU A 1 365 ? 44.645 5.612 -118.856 1.00 89.56 365 GLU A C 1
ATOM 2918 O O . GLU A 1 365 ? 44.420 5.128 -117.747 1.00 89.56 365 GLU A O 1
ATOM 2923 N N . ILE A 1 366 ? 45.425 6.688 -119.024 1.00 91.81 366 ILE A N 1
ATOM 2924 C CA . ILE A 1 366 ? 46.049 7.422 -117.912 1.00 91.81 366 ILE A CA 1
ATOM 2925 C C . ILE A 1 366 ? 44.970 8.001 -116.989 1.00 91.81 366 ILE A C 1
ATOM 2927 O O . ILE A 1 366 ? 44.974 7.705 -115.798 1.00 91.81 366 ILE A O 1
ATOM 2931 N N . GLU A 1 367 ? 43.983 8.734 -117.522 1.00 91.06 367 GLU A N 1
ATOM 2932 C CA . GLU A 1 367 ? 42.896 9.282 -116.699 1.00 91.06 367 GLU A CA 1
ATOM 2933 C C . GLU A 1 367 ? 42.080 8.197 -115.963 1.00 91.06 367 GLU A C 1
ATOM 2935 O O . GLU A 1 367 ? 41.537 8.456 -114.886 1.00 91.06 367 GLU A O 1
ATOM 2940 N N . LEU A 1 368 ? 41.935 6.996 -116.536 1.00 89.94 368 LEU A N 1
ATOM 2941 C CA . LEU A 1 368 ? 41.280 5.862 -115.877 1.00 89.94 368 LEU A CA 1
ATOM 2942 C C . LEU A 1 368 ? 42.161 5.272 -114.772 1.00 89.94 368 LEU A C 1
ATOM 2944 O O . LEU A 1 368 ? 41.656 5.043 -113.676 1.00 89.94 368 LEU A O 1
ATOM 2948 N N . SER A 1 369 ? 43.464 5.104 -115.012 1.00 91.94 369 SER A N 1
ATOM 2949 C CA . SER A 1 369 ? 44.439 4.687 -113.996 1.00 91.94 369 SER A CA 1
ATOM 2950 C C . SER A 1 369 ? 44.488 5.668 -112.817 1.00 91.94 369 SER A C 1
ATOM 2952 O O . SER A 1 369 ? 44.455 5.251 -111.657 1.00 91.94 369 SER A O 1
ATOM 2954 N N . ASP A 1 370 ? 44.484 6.973 -113.093 1.00 91.44 370 ASP A N 1
ATOM 2955 C CA . ASP A 1 370 ? 44.465 8.022 -112.071 1.00 91.44 370 ASP A CA 1
ATOM 2956 C C . ASP A 1 370 ? 43.171 7.964 -111.245 1.00 91.44 370 ASP A C 1
ATOM 2958 O O . ASP A 1 370 ? 43.225 7.944 -110.011 1.00 91.44 370 ASP A O 1
ATOM 2962 N N . ARG A 1 371 ? 42.005 7.844 -111.902 1.00 91.50 371 ARG A N 1
ATOM 2963 C CA . ARG A 1 371 ? 40.704 7.665 -111.229 1.00 91.50 371 ARG A CA 1
ATOM 2964 C C . ARG A 1 371 ? 40.658 6.383 -110.401 1.00 91.50 371 ARG A C 1
ATOM 2966 O O . ARG A 1 371 ? 40.196 6.422 -109.263 1.00 91.50 371 ARG A O 1
ATOM 2973 N N . GLU A 1 372 ? 41.166 5.265 -110.914 1.00 90.75 372 GLU A N 1
ATOM 2974 C CA . GLU A 1 372 ? 41.280 4.021 -110.149 1.00 90.75 372 GLU A CA 1
ATOM 2975 C C . GLU A 1 372 ? 42.188 4.180 -108.926 1.00 90.75 372 GLU A C 1
ATOM 2977 O O . GLU A 1 372 ? 41.831 3.707 -107.848 1.00 90.75 372 GLU A O 1
ATOM 2982 N N . SER A 1 373 ? 43.326 4.870 -109.048 1.00 89.00 373 SER A N 1
ATOM 2983 C CA . SER A 1 373 ? 44.221 5.125 -107.913 1.00 89.00 373 SER A CA 1
ATOM 2984 C C . SER A 1 373 ? 43.537 5.967 -106.825 1.00 89.00 373 SER A C 1
ATOM 2986 O O . SER A 1 373 ? 43.596 5.618 -105.642 1.00 89.00 373 SER A O 1
ATOM 2988 N N . ALA A 1 374 ? 42.785 6.999 -107.225 1.00 91.69 374 ALA A N 1
ATOM 2989 C CA . ALA A 1 374 ? 42.000 7.836 -106.325 1.00 91.69 374 ALA A CA 1
ATOM 2990 C C . ALA A 1 374 ? 40.863 7.046 -105.653 1.00 91.69 374 ALA A C 1
ATOM 2992 O O . ALA A 1 374 ? 40.663 7.166 -104.445 1.00 91.69 374 ALA A O 1
ATOM 2993 N N . HIS A 1 375 ? 40.157 6.184 -106.393 1.00 92.31 375 HIS A N 1
ATOM 2994 C CA . HIS A 1 375 ? 39.124 5.313 -105.830 1.00 92.31 375 HIS A CA 1
ATOM 2995 C C . HIS A 1 375 ? 39.699 4.276 -104.856 1.00 92.31 375 HIS A C 1
ATOM 2997 O O . HIS A 1 375 ? 39.130 4.087 -103.783 1.00 92.31 375 HIS A O 1
ATOM 3003 N N . ARG A 1 376 ? 40.845 3.653 -105.164 1.00 93.62 376 ARG A N 1
ATOM 3004 C CA . ARG A 1 376 ? 41.539 2.729 -104.246 1.00 93.62 376 ARG A CA 1
ATOM 3005 C C . ARG A 1 376 ? 41.974 3.444 -102.959 1.00 93.62 376 ARG A C 1
ATOM 3007 O O . ARG A 1 376 ? 41.768 2.906 -101.876 1.00 93.62 376 ARG A O 1
ATOM 3014 N N . SER A 1 377 ? 42.492 4.671 -103.063 1.00 93.38 377 SER A N 1
ATOM 3015 C CA . SER A 1 377 ? 42.841 5.501 -101.900 1.00 93.38 377 SER A CA 1
ATOM 3016 C C . SER A 1 377 ? 41.611 5.872 -101.056 1.00 93.38 377 SER A C 1
ATOM 3018 O O . SER A 1 377 ? 41.634 5.720 -99.836 1.00 93.38 377 SER A O 1
ATOM 3020 N N . ALA A 1 378 ? 40.505 6.274 -101.691 1.00 92.38 378 ALA A N 1
ATOM 3021 C CA . ALA A 1 378 ? 39.253 6.586 -101.000 1.00 92.38 378 ALA A CA 1
ATOM 3022 C C . ALA A 1 378 ? 38.634 5.358 -100.302 1.00 92.38 378 ALA A C 1
ATOM 3024 O O . ALA A 1 378 ? 38.124 5.479 -99.189 1.00 92.38 378 ALA A O 1
ATOM 3025 N N . ILE A 1 379 ? 38.718 4.170 -100.912 1.00 93.44 379 ILE A N 1
ATOM 3026 C CA . ILE A 1 379 ? 38.294 2.907 -100.286 1.00 93.44 379 ILE A CA 1
ATOM 3027 C C . ILE A 1 379 ? 39.145 2.619 -99.043 1.00 93.44 379 ILE A C 1
ATOM 3029 O O . ILE A 1 379 ? 38.580 2.403 -97.976 1.00 93.44 379 ILE A O 1
ATOM 3033 N N . GLN A 1 380 ? 40.475 2.727 -99.131 1.00 94.31 380 GLN A N 1
ATOM 3034 C CA . GLN A 1 380 ? 41.366 2.530 -97.978 1.00 94.31 380 GLN A CA 1
ATOM 3035 C C . GLN A 1 380 ? 41.086 3.516 -96.830 1.00 94.31 380 GLN A C 1
ATOM 3037 O O . GLN A 1 380 ? 41.129 3.130 -95.663 1.00 94.31 380 GLN A O 1
ATOM 3042 N N . GLN A 1 381 ? 40.751 4.775 -97.134 1.00 93.44 381 GLN A N 1
ATOM 3043 C CA . GLN A 1 381 ? 40.340 5.758 -96.121 1.00 93.44 381 GLN A CA 1
ATOM 3044 C C . GLN A 1 381 ? 39.013 5.374 -95.443 1.00 93.44 381 GLN A C 1
ATOM 3046 O O . GLN A 1 381 ? 38.881 5.508 -94.226 1.00 93.44 381 GLN A O 1
ATOM 3051 N N . LEU A 1 382 ? 38.040 4.855 -96.201 1.00 92.75 382 LEU A N 1
ATOM 3052 C CA . LEU A 1 382 ? 36.771 4.363 -95.652 1.00 92.75 382 LEU A CA 1
ATOM 3053 C C . LEU A 1 382 ? 36.954 3.086 -94.817 1.00 92.75 382 LEU A C 1
ATOM 3055 O O . LEU A 1 382 ? 36.346 2.968 -93.756 1.00 92.75 382 LEU A O 1
ATOM 3059 N N . GLU A 1 383 ? 37.816 2.162 -95.243 1.00 94.50 383 GLU A N 1
ATOM 3060 C CA . GLU A 1 383 ? 38.173 0.954 -94.486 1.00 94.50 383 GLU A CA 1
ATOM 3061 C C . GLU A 1 383 ? 38.853 1.304 -93.154 1.00 94.50 383 GLU A C 1
ATOM 3063 O O . GLU A 1 383 ? 38.485 0.757 -92.113 1.00 94.50 383 GLU A O 1
ATOM 3068 N N . GLN A 1 384 ? 39.778 2.271 -93.153 1.00 93.38 384 GLN A N 1
ATOM 3069 C CA . GLN A 1 384 ? 40.406 2.789 -91.931 1.00 93.38 384 GLN A CA 1
ATOM 3070 C C . GLN A 1 384 ? 39.382 3.452 -90.997 1.00 93.38 384 GLN A C 1
ATOM 3072 O O . GLN A 1 384 ? 39.370 3.162 -89.800 1.00 93.38 384 GLN A O 1
ATOM 3077 N N . ALA A 1 385 ? 38.482 4.286 -91.530 1.00 92.62 385 ALA A N 1
ATOM 3078 C CA . ALA A 1 385 ? 37.432 4.936 -90.744 1.00 92.62 385 ALA A CA 1
ATOM 3079 C C . ALA A 1 385 ? 36.420 3.933 -90.153 1.00 92.62 385 ALA A C 1
ATOM 3081 O O . ALA A 1 385 ? 35.960 4.110 -89.023 1.00 92.62 385 ALA A O 1
ATOM 3082 N N . LEU A 1 386 ? 36.091 2.860 -90.881 1.00 91.75 386 LEU A N 1
ATOM 3083 C CA . LEU A 1 386 ? 35.258 1.764 -90.378 1.00 91.75 386 LEU A CA 1
ATOM 3084 C C . LEU A 1 386 ? 35.975 0.969 -89.282 1.00 91.75 386 LEU A C 1
ATOM 3086 O O . LEU A 1 386 ? 35.385 0.741 -88.229 1.00 91.75 386 LEU A O 1
ATOM 3090 N N . ALA A 1 387 ? 37.250 0.620 -89.472 1.00 91.56 387 ALA A N 1
ATOM 3091 C CA . ALA A 1 387 ? 38.045 -0.071 -88.457 1.00 91.56 387 ALA A CA 1
ATOM 3092 C C . ALA A 1 387 ? 38.197 0.760 -87.168 1.00 91.56 387 ALA A C 1
ATOM 3094 O O . ALA A 1 387 ? 38.094 0.218 -86.066 1.00 91.56 387 ALA A O 1
ATOM 3095 N N . GLU A 1 388 ? 38.381 2.081 -87.279 1.00 92.38 388 GLU A N 1
ATOM 3096 C CA . GLU A 1 388 ? 38.422 2.966 -86.112 1.00 92.38 388 GLU A CA 1
ATOM 3097 C C . GLU A 1 388 ? 37.051 3.071 -85.424 1.00 92.38 388 GLU A C 1
ATOM 3099 O O . GLU A 1 388 ? 36.962 2.984 -84.197 1.00 92.38 388 GLU A O 1
ATOM 3104 N N . ARG A 1 389 ? 35.960 3.201 -86.192 1.00 92.88 389 ARG A N 1
ATOM 3105 C CA . ARG A 1 389 ? 34.594 3.197 -85.648 1.00 92.88 389 ARG A CA 1
ATOM 3106 C C . ARG A 1 389 ? 34.299 1.897 -84.900 1.00 92.88 389 ARG A C 1
ATOM 3108 O O . ARG A 1 389 ? 33.763 1.942 -83.797 1.00 92.88 389 ARG A O 1
ATOM 3115 N N . ASP A 1 390 ? 34.662 0.757 -85.473 1.00 93.81 390 ASP A N 1
ATOM 3116 C CA . ASP A 1 390 ? 34.359 -0.555 -84.906 1.00 93.81 390 ASP A CA 1
ATOM 3117 C C . ASP A 1 390 ? 35.237 -0.849 -83.678 1.00 93.81 390 ASP A C 1
ATOM 3119 O O . ASP A 1 390 ? 34.745 -1.418 -82.700 1.00 93.81 390 ASP A O 1
ATOM 3123 N N . ARG A 1 391 ? 36.477 -0.329 -83.637 1.00 93.31 391 ARG A N 1
ATOM 3124 C CA . ARG A 1 391 ? 37.272 -0.238 -82.400 1.00 93.31 391 ARG A CA 1
ATOM 3125 C C . ARG A 1 391 ? 36.541 0.576 -81.326 1.00 93.31 391 ARG A C 1
ATOM 3127 O O . ARG A 1 391 ? 36.373 0.072 -80.218 1.00 93.31 391 ARG A O 1
ATOM 3134 N N . ARG A 1 392 ? 36.090 1.798 -81.638 1.00 93.50 392 ARG A N 1
ATOM 3135 C CA . ARG A 1 392 ? 35.381 2.678 -80.683 1.00 93.50 392 ARG A CA 1
ATOM 3136 C C . ARG A 1 392 ? 34.076 2.045 -80.175 1.00 93.50 392 ARG A C 1
ATOM 3138 O O . ARG A 1 392 ? 33.730 2.202 -79.008 1.00 93.50 392 ARG A O 1
ATOM 3145 N N . ILE A 1 393 ? 33.370 1.288 -81.021 1.00 91.12 393 ILE A N 1
ATOM 3146 C CA . ILE A 1 393 ? 32.200 0.483 -80.628 1.00 91.12 393 ILE A CA 1
ATOM 3147 C C . ILE A 1 393 ? 32.613 -0.654 -79.679 1.00 91.12 393 ILE A C 1
ATOM 3149 O O . ILE A 1 393 ? 31.933 -0.889 -78.683 1.00 91.12 393 ILE A O 1
ATOM 3153 N N . GLY A 1 394 ? 33.736 -1.331 -79.935 1.00 91.56 394 GLY A N 1
ATOM 3154 C CA . GLY A 1 394 ? 34.307 -2.327 -79.022 1.00 91.56 394 GLY A CA 1
ATOM 3155 C C . GLY A 1 394 ? 34.662 -1.748 -77.647 1.00 91.56 394 GLY A C 1
ATOM 3156 O O . GLY A 1 394 ? 34.289 -2.323 -76.627 1.00 91.56 394 GLY A O 1
ATOM 3157 N N . GLU A 1 395 ? 35.312 -0.582 -77.615 1.00 93.25 395 GLU A N 1
ATOM 3158 C CA . GLU A 1 395 ? 35.643 0.158 -76.387 1.00 93.25 395 GLU A CA 1
ATOM 3159 C C . GLU A 1 395 ? 34.380 0.569 -75.612 1.00 93.25 395 GLU A C 1
ATOM 3161 O O . GLU A 1 395 ? 34.293 0.340 -74.405 1.00 93.25 395 GLU A O 1
ATOM 3166 N N . PHE A 1 396 ? 33.364 1.098 -76.305 1.00 91.62 396 PHE A N 1
ATOM 3167 C CA . PHE A 1 396 ? 32.072 1.443 -75.705 1.00 91.62 396 PHE A CA 1
ATOM 3168 C C . PHE A 1 396 ? 31.348 0.216 -75.133 1.00 91.62 396 PHE A C 1
ATOM 3170 O O . PHE A 1 396 ? 30.850 0.262 -74.009 1.00 91.62 396 PHE A O 1
ATOM 3177 N N . ASN A 1 397 ? 31.325 -0.902 -75.864 1.00 91.38 397 ASN A N 1
ATOM 3178 C CA . ASN A 1 397 ? 30.705 -2.146 -75.405 1.00 91.38 397 ASN A CA 1
ATOM 3179 C C . ASN A 1 397 ? 31.436 -2.739 -74.188 1.00 91.38 397 ASN A C 1
ATOM 3181 O O . ASN A 1 397 ? 30.783 -3.250 -73.280 1.00 91.38 397 ASN A O 1
ATOM 3185 N N . ALA A 1 398 ? 32.768 -2.641 -74.133 1.00 90.31 398 ALA A N 1
ATOM 3186 C CA . ALA A 1 398 ? 33.554 -3.058 -72.973 1.00 90.31 398 ALA A CA 1
ATOM 3187 C C . ALA A 1 398 ? 33.270 -2.179 -71.740 1.00 90.31 398 ALA A C 1
ATOM 3189 O O . ALA A 1 398 ? 33.065 -2.706 -70.647 1.00 90.31 398 ALA A O 1
ATOM 3190 N N . ALA A 1 399 ? 33.175 -0.856 -71.918 1.00 90.44 399 ALA A N 1
ATOM 3191 C CA . ALA A 1 399 ? 32.783 0.064 -70.850 1.00 90.44 399 ALA A CA 1
ATOM 3192 C C . ALA A 1 399 ? 31.346 -0.199 -70.358 1.00 90.44 399 ALA A C 1
ATOM 3194 O O . ALA A 1 399 ? 31.105 -0.250 -69.153 1.00 90.44 399 ALA A O 1
ATOM 3195 N N . ALA A 1 400 ? 30.400 -0.441 -71.271 1.00 88.94 400 ALA A N 1
ATOM 3196 C CA . ALA A 1 400 ? 29.022 -0.790 -70.929 1.00 88.94 400 ALA A CA 1
ATOM 3197 C C . ALA A 1 400 ? 28.921 -2.134 -70.181 1.00 88.94 400 ALA A C 1
ATOM 3199 O O . ALA A 1 400 ? 28.130 -2.254 -69.247 1.00 88.94 400 ALA A O 1
ATOM 3200 N N . ALA A 1 401 ? 29.740 -3.129 -70.541 1.00 89.88 401 ALA A N 1
ATOM 3201 C CA . ALA A 1 401 ? 29.824 -4.396 -69.816 1.00 89.88 401 ALA A CA 1
ATOM 3202 C C . ALA A 1 401 ? 30.369 -4.205 -68.388 1.00 89.88 401 ALA A C 1
ATOM 3204 O O . ALA A 1 401 ? 29.749 -4.683 -67.440 1.00 89.88 401 ALA A O 1
ATOM 3205 N N . ALA A 1 402 ? 31.455 -3.439 -68.222 1.00 90.38 402 ALA A N 1
ATOM 3206 C CA . ALA A 1 402 ? 32.005 -3.114 -66.904 1.00 90.38 402 ALA A CA 1
ATOM 3207 C C . ALA A 1 402 ? 30.976 -2.394 -66.011 1.00 90.38 402 ALA A C 1
ATOM 3209 O O . ALA A 1 402 ? 30.769 -2.789 -64.867 1.00 90.38 402 ALA A O 1
ATOM 3210 N N . GLN A 1 403 ? 30.249 -1.413 -66.557 1.00 90.00 403 GLN A N 1
ATOM 3211 C CA . GLN A 1 403 ? 29.175 -0.717 -65.839 1.00 90.00 403 GLN A CA 1
ATOM 3212 C C . GLN A 1 403 ? 27.999 -1.641 -65.469 1.00 90.00 403 GLN A C 1
ATOM 3214 O O . GLN A 1 403 ? 27.418 -1.494 -64.395 1.00 90.00 403 GLN A O 1
ATOM 3219 N N . LEU A 1 404 ? 27.655 -2.629 -66.304 1.00 92.31 404 LEU A N 1
ATOM 3220 C CA . LEU A 1 404 ? 26.643 -3.635 -65.958 1.00 92.31 404 LEU A CA 1
ATOM 3221 C C . LEU A 1 404 ? 27.099 -4.558 -64.817 1.00 92.31 404 LEU A C 1
ATOM 3223 O O . LEU A 1 404 ? 26.275 -4.923 -63.977 1.00 92.31 404 LEU A O 1
ATOM 3227 N N . ASP A 1 405 ? 28.382 -4.916 -64.756 1.00 92.12 405 ASP A N 1
ATOM 3228 C CA . ASP A 1 405 ? 28.936 -5.724 -63.664 1.00 92.12 405 ASP A CA 1
ATOM 3229 C C . ASP A 1 405 ? 29.133 -4.921 -62.366 1.00 92.12 405 ASP A C 1
ATOM 3231 O O . ASP A 1 405 ? 28.845 -5.441 -61.286 1.00 92.12 405 ASP A O 1
ATOM 3235 N N . GLU A 1 406 ? 29.473 -3.630 -62.443 1.00 92.50 406 GLU A N 1
ATOM 3236 C CA . GLU A 1 406 ? 29.410 -2.705 -61.299 1.00 92.50 406 GLU A CA 1
ATOM 3237 C C . GLU A 1 406 ? 27.981 -2.594 -60.740 1.00 92.50 406 GLU A C 1
ATOM 3239 O O . GLU A 1 406 ? 27.776 -2.727 -59.531 1.00 92.50 406 GLU A O 1
ATOM 3244 N N . VAL A 1 407 ? 26.969 -2.437 -61.604 1.00 92.00 407 VAL A N 1
ATOM 3245 C CA . VAL A 1 407 ? 25.553 -2.404 -61.194 1.00 92.00 407 VAL A CA 1
ATOM 3246 C C . VAL A 1 407 ? 25.111 -3.732 -60.567 1.00 92.00 407 VAL A C 1
ATOM 3248 O O . VAL A 1 407 ? 24.398 -3.716 -59.563 1.00 92.00 407 VAL A O 1
ATOM 3251 N N . ARG A 1 408 ? 25.555 -4.884 -61.088 1.00 93.06 408 ARG A N 1
ATOM 3252 C CA . ARG A 1 408 ? 25.305 -6.203 -60.469 1.00 93.06 408 ARG A CA 1
ATOM 3253 C C . ARG A 1 408 ? 25.960 -6.318 -59.092 1.00 93.06 408 ARG A C 1
ATOM 3255 O O . ARG A 1 408 ? 25.312 -6.790 -58.157 1.00 93.06 408 ARG A O 1
ATOM 3262 N N . GLY A 1 409 ? 27.204 -5.861 -58.946 1.00 93.62 409 GLY A N 1
ATOM 3263 C CA . GLY A 1 409 ? 27.907 -5.817 -57.661 1.00 93.62 409 GLY A CA 1
ATOM 3264 C C . GLY A 1 409 ? 27.180 -4.937 -56.641 1.00 93.62 409 GLY A C 1
ATOM 3265 O O . GLY A 1 409 ? 26.941 -5.367 -55.512 1.00 93.62 409 GLY A O 1
ATOM 3266 N N . ALA A 1 410 ? 26.731 -3.751 -57.058 1.00 90.25 410 ALA A N 1
ATOM 3267 C CA . ALA A 1 410 ? 25.923 -2.858 -56.232 1.00 90.25 410 ALA A CA 1
ATOM 3268 C C . ALA A 1 410 ? 24.581 -3.497 -55.823 1.00 90.25 410 ALA A C 1
ATOM 3270 O O . ALA A 1 410 ? 24.208 -3.434 -54.655 1.00 90.25 410 ALA A O 1
ATOM 3271 N N . GLN A 1 411 ? 23.883 -4.180 -56.738 1.00 92.56 411 GLN A N 1
ATOM 3272 C CA . GLN A 1 411 ? 22.637 -4.899 -56.429 1.00 92.56 411 GLN A CA 1
ATOM 3273 C C . GLN A 1 411 ? 22.848 -6.029 -55.408 1.00 92.56 411 GLN A C 1
ATOM 3275 O O . GLN A 1 411 ? 22.045 -6.178 -54.486 1.00 92.56 411 GLN A O 1
ATOM 3280 N N . GLN A 1 412 ? 23.940 -6.793 -55.516 1.00 92.81 412 GLN A N 1
ATOM 3281 C CA . GLN A 1 412 ? 24.295 -7.834 -54.541 1.00 92.81 412 GLN A CA 1
ATOM 3282 C C . GLN A 1 412 ? 24.662 -7.239 -53.169 1.00 92.81 412 GLN A C 1
ATOM 3284 O O . GLN A 1 412 ? 24.243 -7.763 -52.132 1.00 92.81 412 GLN A O 1
ATOM 3289 N N . ALA A 1 413 ? 25.381 -6.113 -53.145 1.00 92.44 413 ALA A N 1
ATOM 3290 C CA . ALA A 1 413 ? 25.682 -5.375 -51.919 1.00 92.44 413 ALA A CA 1
ATOM 3291 C C . ALA A 1 413 ? 24.409 -4.816 -51.252 1.00 92.44 413 ALA A C 1
ATOM 3293 O O . ALA A 1 413 ? 24.234 -4.949 -50.041 1.00 92.44 413 ALA A O 1
ATOM 3294 N N . CYS A 1 414 ? 23.471 -4.265 -52.030 1.00 90.12 414 CYS A N 1
ATOM 3295 C CA . CYS A 1 414 ? 22.169 -3.836 -51.521 1.00 90.12 414 CYS A CA 1
ATOM 3296 C C . CYS A 1 414 ? 21.386 -5.012 -50.928 1.00 90.12 414 CYS A C 1
ATOM 3298 O O . CYS A 1 414 ? 20.902 -4.906 -49.805 1.00 90.12 414 CYS A O 1
ATOM 3300 N N . HIS A 1 415 ? 21.311 -6.147 -51.626 1.00 92.75 415 HIS A N 1
ATOM 3301 C CA . HIS A 1 415 ? 20.510 -7.278 -51.162 1.00 92.75 415 HIS A CA 1
ATOM 3302 C C . HIS A 1 415 ? 21.098 -7.972 -49.917 1.00 92.75 415 HIS A C 1
ATOM 3304 O O . HIS A 1 415 ? 20.359 -8.401 -49.032 1.00 92.75 415 HIS A O 1
ATOM 3310 N N . THR A 1 416 ? 22.427 -8.023 -49.781 1.00 93.50 416 THR A N 1
ATOM 3311 C CA . THR A 1 416 ? 23.072 -8.495 -48.538 1.00 93.50 416 THR A CA 1
ATOM 3312 C C . THR A 1 416 ? 22.867 -7.516 -47.374 1.00 93.50 416 THR A C 1
ATOM 3314 O O . THR A 1 416 ? 22.631 -7.952 -46.245 1.00 93.50 416 THR A O 1
ATOM 3317 N N . ALA A 1 417 ? 22.850 -6.203 -47.632 1.00 91.75 417 ALA A N 1
ATOM 3318 C CA . ALA A 1 417 ? 22.496 -5.194 -46.631 1.00 91.75 417 ALA A CA 1
ATOM 3319 C C . ALA A 1 417 ? 21.007 -5.248 -46.222 1.00 91.75 417 ALA A C 1
ATOM 3321 O O . ALA A 1 417 ? 20.688 -5.046 -45.049 1.00 91.75 417 ALA A O 1
ATOM 3322 N N . GLU A 1 418 ? 20.094 -5.567 -47.145 1.00 92.88 418 GLU A N 1
ATOM 3323 C CA . GLU A 1 418 ? 18.683 -5.847 -46.839 1.00 92.88 418 GLU A CA 1
ATOM 3324 C C . GLU A 1 418 ? 18.546 -7.067 -45.922 1.00 92.88 418 GLU A C 1
ATOM 3326 O O . GLU A 1 418 ? 17.896 -6.979 -44.882 1.00 92.88 418 GLU A O 1
ATOM 3331 N N . GLN A 1 419 ? 19.214 -8.178 -46.244 1.00 94.31 419 GLN A N 1
ATOM 3332 C CA . GLN A 1 419 ? 19.196 -9.390 -45.417 1.00 94.31 419 GLN A CA 1
ATOM 3333 C C . GLN A 1 419 ? 19.725 -9.122 -43.997 1.00 94.31 419 GLN A C 1
ATOM 3335 O O . GLN A 1 419 ? 19.072 -9.488 -43.019 1.00 94.31 419 GLN A O 1
ATOM 3340 N N . ALA A 1 420 ? 20.848 -8.407 -43.863 1.00 93.56 420 ALA A N 1
ATOM 3341 C CA . ALA A 1 420 ? 21.378 -7.994 -42.561 1.00 93.56 420 ALA A CA 1
ATOM 3342 C C . ALA A 1 420 ? 20.403 -7.084 -41.784 1.00 93.56 420 ALA A C 1
ATOM 3344 O O . ALA A 1 420 ? 20.266 -7.202 -40.566 1.00 93.56 420 ALA A O 1
ATOM 3345 N N . ARG A 1 421 ? 19.678 -6.201 -42.481 1.00 94.19 421 ARG A N 1
ATOM 3346 C CA . ARG A 1 421 ? 18.664 -5.318 -41.887 1.00 94.19 421 ARG A CA 1
ATOM 3347 C C . ARG A 1 421 ? 17.430 -6.078 -41.393 1.00 94.19 421 ARG A C 1
ATOM 3349 O O . ARG A 1 421 ? 16.872 -5.683 -40.369 1.00 94.19 421 ARG A O 1
ATOM 3356 N N . GLU A 1 422 ? 17.009 -7.150 -42.064 1.00 93.94 422 GLU A N 1
ATOM 3357 C CA . GLU A 1 422 ? 15.924 -8.009 -41.567 1.00 93.94 422 GLU A CA 1
ATOM 3358 C C . GLU A 1 422 ? 16.352 -8.840 -40.345 1.00 93.94 422 GLU A C 1
ATOM 3360 O O . GLU A 1 422 ? 15.568 -8.960 -39.404 1.00 93.94 422 GLU A O 1
ATOM 3365 N N . VAL A 1 423 ? 17.605 -9.311 -40.281 1.00 96.06 423 VAL A N 1
ATOM 3366 C CA . VAL A 1 423 ? 18.155 -9.943 -39.061 1.00 96.06 423 VAL A CA 1
ATOM 3367 C C . VAL A 1 423 ? 18.136 -8.959 -37.885 1.00 96.06 423 VAL A C 1
ATOM 3369 O O . VAL A 1 423 ? 17.551 -9.258 -36.845 1.00 96.06 423 VAL A O 1
ATOM 3372 N N . LEU A 1 424 ? 18.668 -7.745 -38.069 1.00 95.38 424 LEU A N 1
ATOM 3373 C CA . LEU A 1 424 ? 18.670 -6.701 -37.033 1.00 95.38 424 LEU A CA 1
ATOM 3374 C C . LEU A 1 424 ? 17.253 -6.295 -36.584 1.00 95.38 424 LEU A C 1
ATOM 3376 O O . LEU A 1 424 ? 17.045 -5.966 -35.417 1.00 95.38 424 LEU A O 1
ATOM 3380 N N . LYS A 1 425 ? 16.255 -6.321 -37.478 1.00 95.62 425 LYS A N 1
ATOM 3381 C CA . LYS A 1 425 ? 14.844 -6.089 -37.115 1.00 95.62 425 LYS A CA 1
ATOM 3382 C C . LYS A 1 425 ? 14.307 -7.162 -36.170 1.00 95.62 425 LYS A C 1
ATOM 3384 O O . LYS A 1 425 ? 13.620 -6.806 -35.212 1.00 95.62 425 LYS A O 1
ATOM 3389 N N . GLU A 1 426 ? 14.597 -8.437 -36.425 1.00 95.12 426 GLU A N 1
ATOM 3390 C CA . GLU A 1 426 ? 14.109 -9.532 -35.580 1.00 95.12 426 GLU A CA 1
ATOM 3391 C C . GLU A 1 426 ? 14.883 -9.603 -34.251 1.00 95.12 426 GLU A C 1
ATOM 3393 O O . GLU A 1 426 ? 14.272 -9.822 -33.209 1.00 95.12 426 GLU A O 1
ATOM 3398 N N . GLU A 1 427 ? 16.179 -9.269 -34.225 1.00 96.56 427 GLU A N 1
ATOM 3399 C CA . GLU A 1 427 ? 16.919 -9.043 -32.970 1.00 96.56 427 GLU A CA 1
ATOM 3400 C C . GLU A 1 427 ? 16.289 -7.9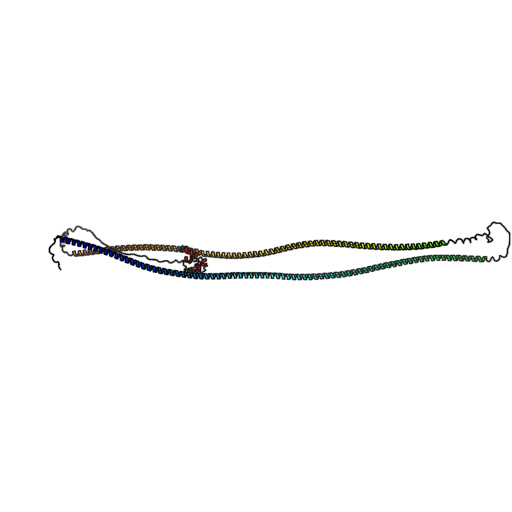14 -32.134 1.00 96.56 427 GLU A C 1
ATOM 3402 O O . GLU A 1 427 ? 16.002 -8.090 -30.948 1.00 96.56 427 GLU A O 1
ATOM 3407 N N . ILE A 1 428 ? 15.988 -6.766 -32.756 1.00 95.12 428 ILE A N 1
ATOM 3408 C CA . ILE A 1 428 ? 15.288 -5.644 -32.106 1.00 95.12 428 ILE A CA 1
ATOM 3409 C C . ILE A 1 428 ? 13.897 -6.063 -31.606 1.00 95.12 428 ILE A C 1
ATOM 3411 O O . ILE A 1 428 ? 13.450 -5.574 -30.566 1.00 95.12 428 ILE A O 1
ATOM 3415 N N . ARG A 1 429 ? 13.203 -6.962 -32.311 1.00 97.12 429 ARG A N 1
ATOM 3416 C CA . ARG A 1 429 ? 11.917 -7.515 -31.874 1.00 97.12 429 ARG A CA 1
ATOM 3417 C C . ARG A 1 429 ? 12.074 -8.398 -30.638 1.00 97.12 429 ARG A C 1
ATOM 3419 O O . ARG A 1 429 ? 11.422 -8.122 -29.638 1.00 97.12 429 ARG A O 1
ATOM 3426 N N . VAL A 1 430 ? 12.974 -9.381 -30.668 1.00 97.31 430 VAL A N 1
ATOM 3427 C CA . VAL A 1 430 ? 13.244 -10.274 -29.527 1.00 97.31 430 VAL A CA 1
ATOM 3428 C C . VAL A 1 430 ? 13.665 -9.472 -28.289 1.00 97.31 430 VAL A C 1
ATOM 3430 O O . VAL A 1 430 ? 13.191 -9.744 -27.186 1.00 97.31 430 VAL A O 1
ATOM 3433 N N . LEU A 1 431 ? 14.479 -8.425 -28.461 1.00 96.50 431 LEU A N 1
ATOM 3434 C CA . LEU A 1 431 ? 14.848 -7.514 -27.373 1.00 96.50 431 LEU A CA 1
ATOM 3435 C C . LEU A 1 431 ? 13.647 -6.723 -26.826 1.00 96.50 431 LEU A C 1
ATOM 3437 O O . LEU A 1 431 ? 13.540 -6.555 -25.612 1.00 96.50 431 LEU A O 1
ATOM 3441 N N . ARG A 1 432 ? 12.720 -6.262 -27.677 1.00 96.69 432 ARG A N 1
ATOM 3442 C CA . ARG A 1 432 ? 11.478 -5.592 -27.237 1.00 96.69 432 ARG A CA 1
ATOM 3443 C C . ARG A 1 432 ? 10.552 -6.538 -26.480 1.00 96.69 432 ARG A C 1
ATOM 3445 O O . ARG A 1 432 ? 10.042 -6.151 -25.432 1.00 96.69 432 ARG A O 1
ATOM 3452 N N . ASP A 1 433 ? 10.380 -7.761 -26.970 1.00 95.88 433 ASP A N 1
ATOM 3453 C CA . ASP A 1 433 ? 9.543 -8.777 -26.328 1.00 95.88 433 ASP A CA 1
ATOM 3454 C C . ASP A 1 433 ? 10.137 -9.184 -24.964 1.00 95.88 433 ASP A C 1
ATOM 3456 O O . ASP A 1 433 ? 9.411 -9.306 -23.976 1.00 95.88 433 ASP A O 1
ATOM 3460 N N . HIS A 1 434 ? 11.469 -9.272 -24.850 1.00 97.19 434 HIS A N 1
ATOM 3461 C CA . HIS A 1 434 ? 12.143 -9.483 -23.566 1.00 97.19 434 HIS A CA 1
ATOM 3462 C C . HIS A 1 434 ? 12.009 -8.282 -22.609 1.00 97.19 434 HIS A C 1
ATOM 3464 O O . HIS A 1 434 ? 11.745 -8.464 -21.420 1.00 97.19 434 HIS A O 1
ATOM 3470 N N . ILE A 1 435 ? 12.117 -7.043 -23.104 1.00 95.81 435 ILE A N 1
ATOM 3471 C CA . ILE A 1 435 ? 11.868 -5.831 -22.301 1.00 95.81 435 ILE A CA 1
ATOM 3472 C C . ILE A 1 435 ? 10.413 -5.791 -21.802 1.00 95.81 435 ILE A C 1
ATOM 3474 O O . ILE A 1 435 ? 10.176 -5.424 -20.651 1.00 95.81 435 ILE A O 1
ATOM 3478 N N . ALA A 1 436 ? 9.440 -6.212 -22.617 1.00 94.81 436 ALA A N 1
ATOM 3479 C CA . ALA A 1 436 ? 8.044 -6.327 -22.198 1.00 94.81 436 ALA A CA 1
ATOM 3480 C C . ALA A 1 436 ? 7.875 -7.343 -21.053 1.00 94.81 436 ALA A C 1
ATOM 3482 O O . ALA A 1 436 ? 7.286 -7.005 -20.026 1.00 94.81 436 ALA A O 1
ATOM 3483 N N . GLN A 1 437 ? 8.478 -8.533 -21.170 1.00 96.31 437 GLN A N 1
ATOM 3484 C CA . GLN A 1 437 ? 8.498 -9.542 -20.101 1.00 96.31 437 GLN A CA 1
ATOM 3485 C C . GLN A 1 437 ? 9.144 -9.012 -18.810 1.00 96.31 437 GLN A C 1
ATOM 3487 O O . GLN A 1 437 ? 8.622 -9.238 -17.716 1.00 96.31 437 GLN A O 1
ATOM 3492 N N . LEU A 1 438 ? 10.266 -8.290 -18.903 1.00 95.94 438 LEU A N 1
ATOM 3493 C CA . LEU A 1 438 ? 10.923 -7.691 -17.736 1.00 95.94 438 LEU A CA 1
ATOM 3494 C C . LEU A 1 438 ? 10.037 -6.631 -17.062 1.00 95.94 438 LEU A C 1
ATOM 3496 O O . LEU A 1 438 ? 9.948 -6.606 -15.835 1.00 95.94 438 LEU A O 1
ATOM 3500 N N . ASN A 1 439 ? 9.339 -5.803 -17.843 1.00 95.81 439 ASN A N 1
ATOM 3501 C CA . ASN A 1 439 ? 8.405 -4.801 -17.325 1.00 95.81 439 ASN A CA 1
ATOM 3502 C C . ASN A 1 439 ? 7.178 -5.433 -16.646 1.00 95.81 439 ASN A C 1
ATOM 3504 O O . ASN A 1 439 ? 6.745 -4.945 -15.604 1.00 95.81 439 ASN A O 1
ATOM 3508 N N . GLU A 1 440 ? 6.651 -6.541 -17.173 1.00 95.56 440 GLU A N 1
ATOM 3509 C CA . GLU A 1 440 ? 5.560 -7.292 -16.536 1.00 95.56 440 GLU A CA 1
ATOM 3510 C C . GLU A 1 440 ? 6.004 -7.904 -15.194 1.00 95.56 440 GLU A C 1
ATOM 3512 O O . GLU A 1 440 ? 5.349 -7.703 -14.170 1.00 95.56 440 GLU A O 1
ATOM 3517 N N . ASN A 1 441 ? 7.193 -8.516 -15.149 1.00 95.94 441 ASN A N 1
ATOM 3518 C CA . ASN A 1 441 ? 7.800 -9.017 -13.907 1.00 95.94 441 ASN A CA 1
ATOM 3519 C C . ASN A 1 441 ? 8.075 -7.903 -12.872 1.00 95.94 441 ASN A C 1
ATOM 3521 O O . ASN A 1 441 ? 8.023 -8.145 -11.662 1.00 95.94 441 ASN A O 1
ATOM 3525 N N . LEU A 1 442 ? 8.376 -6.676 -13.314 1.00 95.00 442 LEU A N 1
ATOM 3526 C CA . LEU A 1 442 ? 8.498 -5.511 -12.432 1.00 95.00 442 LEU A CA 1
ATOM 3527 C C . LEU A 1 442 ? 7.130 -5.059 -11.899 1.00 95.00 442 LEU A C 1
ATOM 3529 O O . LEU A 1 442 ? 7.005 -4.817 -10.698 1.00 95.00 442 LEU A O 1
ATOM 3533 N N . ALA A 1 443 ? 6.096 -5.030 -12.744 1.00 93.75 443 ALA A N 1
ATOM 3534 C CA . ALA A 1 443 ? 4.731 -4.714 -12.327 1.00 93.75 443 ALA A CA 1
ATOM 3535 C C . ALA A 1 443 ? 4.184 -5.730 -11.306 1.00 93.75 443 ALA A C 1
ATOM 3537 O O . ALA A 1 443 ? 3.544 -5.330 -10.332 1.00 93.75 443 ALA A O 1
ATOM 3538 N N . ASP A 1 444 ? 4.482 -7.024 -11.459 1.00 94.62 444 ASP A N 1
ATOM 3539 C CA . ASP A 1 444 ? 4.134 -8.049 -10.466 1.00 94.62 444 ASP A CA 1
ATOM 3540 C C . ASP A 1 444 ? 4.928 -7.921 -9.164 1.00 94.62 444 ASP A C 1
ATOM 3542 O O . ASP A 1 444 ? 4.354 -8.046 -8.078 1.00 94.62 444 ASP A O 1
ATOM 3546 N N . ARG A 1 445 ? 6.215 -7.559 -9.227 1.00 94.25 445 ARG A N 1
ATOM 3547 C CA . ARG A 1 445 ? 6.980 -7.187 -8.025 1.00 94.25 445 ARG A CA 1
ATOM 3548 C C . ARG A 1 445 ? 6.375 -5.984 -7.303 1.00 94.25 445 ARG A C 1
ATOM 3550 O O . ARG A 1 445 ? 6.359 -5.977 -6.074 1.00 94.25 445 ARG A O 1
ATOM 3557 N N . ASP A 1 446 ? 5.835 -5.002 -8.018 1.00 94.75 446 ASP A N 1
ATOM 3558 C CA . ASP A 1 446 ? 5.164 -3.856 -7.398 1.00 94.75 446 ASP A CA 1
ATOM 3559 C C . ASP A 1 446 ? 3.773 -4.191 -6.851 1.00 94.75 446 ASP A C 1
ATOM 3561 O O . ASP A 1 446 ? 3.452 -3.780 -5.733 1.00 94.75 446 ASP A O 1
ATOM 3565 N N . ARG A 1 447 ? 2.992 -5.037 -7.536 1.00 95.12 447 ARG A N 1
ATOM 3566 C CA . ARG A 1 447 ? 1.764 -5.633 -6.977 1.00 95.12 447 ARG A CA 1
ATOM 3567 C C . ARG A 1 447 ? 2.072 -6.344 -5.654 1.00 95.12 447 ARG A C 1
ATOM 3569 O O . ARG A 1 447 ? 1.445 -6.019 -4.643 1.00 95.12 447 ARG A O 1
ATOM 3576 N N . LEU A 1 448 ? 3.092 -7.205 -5.618 1.00 95.25 448 LEU A N 1
ATOM 3577 C CA . LEU A 1 448 ? 3.560 -7.872 -4.397 1.00 95.25 448 LEU A CA 1
ATOM 3578 C C . LEU A 1 448 ? 4.014 -6.868 -3.324 1.00 95.25 448 LEU A C 1
ATOM 3580 O O . LEU A 1 448 ? 3.591 -6.988 -2.176 1.00 95.25 448 LEU A O 1
ATOM 3584 N N . ARG A 1 449 ? 4.777 -5.818 -3.668 1.00 95.44 449 ARG A N 1
ATOM 3585 C CA . ARG A 1 449 ? 5.152 -4.756 -2.709 1.00 95.44 449 ARG A CA 1
ATOM 3586 C C . ARG A 1 449 ? 3.936 -4.027 -2.120 1.00 95.44 449 ARG A C 1
ATOM 3588 O O . ARG A 1 449 ? 3.962 -3.683 -0.940 1.00 95.44 449 ARG A O 1
ATOM 3595 N N . THR A 1 450 ? 2.851 -3.822 -2.875 1.00 93.62 450 THR A N 1
ATOM 3596 C CA . THR A 1 450 ? 1.604 -3.266 -2.304 1.00 93.62 450 THR A CA 1
ATOM 3597 C C . THR A 1 450 ? 0.849 -4.257 -1.414 1.00 93.62 450 THR A C 1
ATOM 3599 O O . THR A 1 450 ? 0.200 -3.831 -0.460 1.00 93.62 450 THR A O 1
ATOM 3602 N N . GLN A 1 451 ? 0.940 -5.565 -1.677 1.00 95.19 451 GLN A N 1
ATOM 3603 C CA . GLN A 1 451 ? 0.366 -6.599 -0.808 1.00 95.19 451 GLN A CA 1
ATOM 3604 C C . GLN A 1 451 ? 1.149 -6.726 0.504 1.00 95.19 451 GLN A C 1
ATOM 3606 O O . GLN A 1 451 ? 0.533 -6.738 1.566 1.00 95.19 451 GLN A O 1
ATOM 3611 N N . VAL A 1 452 ? 2.486 -6.715 0.453 1.00 95.12 452 VAL A N 1
ATOM 3612 C CA . VAL A 1 452 ? 3.348 -6.702 1.648 1.00 95.12 452 VAL A CA 1
ATOM 3613 C C . VAL A 1 452 ? 3.027 -5.493 2.530 1.00 95.12 452 VAL A C 1
ATOM 3615 O O . VAL A 1 452 ? 2.736 -5.684 3.703 1.00 95.12 452 VAL A O 1
ATOM 3618 N N . LYS A 1 453 ? 2.909 -4.281 1.969 1.00 93.81 453 LYS A N 1
ATOM 3619 C CA . LYS A 1 453 ? 2.495 -3.086 2.736 1.00 93.81 453 LYS A CA 1
ATOM 3620 C C . LYS A 1 453 ? 1.122 -3.204 3.407 1.00 93.81 453 LYS A C 1
ATOM 3622 O O . LYS A 1 453 ? 0.908 -2.658 4.487 1.00 93.81 453 LYS A O 1
ATOM 3627 N N . LYS A 1 454 ? 0.176 -3.928 2.796 1.00 94.31 454 LYS A N 1
ATOM 3628 C CA . LYS A 1 454 ? -1.116 -4.229 3.434 1.00 94.31 454 LYS A CA 1
ATOM 3629 C C . LYS A 1 454 ? -0.935 -5.197 4.604 1.00 94.31 454 LYS A C 1
ATOM 3631 O O . LYS A 1 454 ? -1.486 -4.940 5.671 1.00 94.31 454 LYS A O 1
ATOM 3636 N N . LEU A 1 455 ? -0.129 -6.247 4.442 1.00 94.31 455 LEU A N 1
ATOM 3637 C CA . LEU A 1 455 ? 0.201 -7.180 5.525 1.00 94.31 455 LEU A CA 1
ATOM 3638 C C . LEU A 1 455 ? 0.948 -6.489 6.677 1.00 94.31 455 LEU A C 1
ATOM 3640 O O . LEU A 1 455 ? 0.573 -6.701 7.823 1.00 94.31 455 LEU A O 1
ATOM 3644 N N . GLU A 1 456 ? 1.901 -5.597 6.391 1.00 94.44 456 GLU A N 1
ATOM 3645 C CA . GLU A 1 456 ? 2.580 -4.748 7.386 1.00 94.44 456 GLU A CA 1
ATOM 3646 C C . GLU A 1 456 ? 1.566 -3.918 8.195 1.00 94.44 456 GLU A C 1
ATOM 3648 O O . GLU A 1 456 ? 1.614 -3.900 9.424 1.00 94.44 456 GLU A O 1
ATOM 3653 N N . SER A 1 457 ? 0.587 -3.286 7.529 1.00 93.12 457 SER A N 1
ATOM 3654 C CA . SER A 1 457 ? -0.455 -2.506 8.219 1.00 93.12 457 SER A CA 1
ATOM 3655 C C . SER A 1 457 ? -1.395 -3.365 9.081 1.00 93.12 457 SER A C 1
ATOM 3657 O O . SER A 1 457 ? -1.803 -2.941 10.164 1.00 93.12 457 SER A O 1
ATOM 3659 N N . VAL A 1 458 ? -1.691 -4.598 8.654 1.00 94.44 458 VAL A N 1
ATOM 3660 C CA . VAL A 1 458 ? -2.462 -5.568 9.450 1.00 94.44 458 VAL A CA 1
ATOM 3661 C C . VAL A 1 458 ? -1.639 -6.060 10.640 1.00 94.44 458 VAL A C 1
ATOM 3663 O O . VAL A 1 458 ? -2.163 -6.105 11.749 1.00 94.44 458 VAL A O 1
ATOM 3666 N N . GLN A 1 459 ? -0.352 -6.356 10.452 1.00 95.62 459 GLN A N 1
ATOM 3667 C CA . GLN A 1 459 ? 0.559 -6.770 11.520 1.00 95.62 459 GLN A CA 1
ATOM 3668 C C . GLN A 1 459 ? 0.716 -5.673 12.583 1.00 95.62 459 GLN A C 1
ATOM 3670 O O . GLN A 1 459 ? 0.669 -5.973 13.772 1.00 95.62 459 GLN A O 1
ATOM 3675 N N . ALA A 1 460 ? 0.807 -4.402 12.179 1.00 94.12 460 ALA A N 1
ATOM 3676 C CA . ALA A 1 460 ? 0.808 -3.272 13.107 1.00 94.12 460 ALA A CA 1
ATOM 3677 C C . ALA A 1 460 ? -0.494 -3.190 13.931 1.00 94.12 460 ALA A C 1
ATOM 3679 O O . ALA A 1 460 ? -0.440 -2.957 15.140 1.00 94.12 460 ALA A O 1
ATOM 3680 N N . ARG A 1 461 ? -1.664 -3.442 13.320 1.00 96.31 461 ARG A N 1
ATOM 3681 C CA . ARG A 1 461 ? -2.945 -3.481 14.050 1.00 96.31 461 ARG A CA 1
ATOM 3682 C C . ARG A 1 461 ? -3.076 -4.714 14.951 1.00 96.31 461 ARG A C 1
ATOM 3684 O O . ARG A 1 461 ? -3.638 -4.585 16.034 1.00 96.31 461 ARG A O 1
ATOM 3691 N N . VAL A 1 462 ? -2.543 -5.874 14.556 1.00 96.25 462 VAL A N 1
ATOM 3692 C CA . VAL A 1 462 ? -2.447 -7.058 15.432 1.00 96.25 462 VAL A CA 1
ATOM 3693 C C . VAL A 1 462 ? -1.576 -6.738 16.643 1.00 96.25 462 VAL A C 1
ATOM 3695 O O . VAL A 1 462 ? -2.028 -6.930 17.764 1.00 96.25 462 VAL A O 1
ATOM 3698 N N . HIS A 1 463 ? -0.397 -6.146 16.446 1.00 95.56 463 HIS A N 1
ATOM 3699 C CA . HIS A 1 463 ? 0.489 -5.795 17.553 1.00 95.56 463 HIS A CA 1
ATOM 3700 C C . HIS A 1 463 ? -0.118 -4.744 18.498 1.00 95.56 463 HIS A C 1
ATOM 3702 O O . HIS A 1 463 ? -0.011 -4.856 19.717 1.00 95.56 463 HIS A O 1
ATOM 3708 N N . GLN A 1 464 ? -0.851 -3.763 17.959 1.00 96.06 464 GLN A N 1
ATOM 3709 C CA . GLN A 1 464 ? -1.636 -2.844 18.785 1.00 96.06 464 GLN A CA 1
ATOM 3710 C C . GLN A 1 464 ? -2.680 -3.591 19.631 1.00 96.06 464 GLN A C 1
ATOM 3712 O O . GLN A 1 464 ? -2.840 -3.263 20.803 1.00 96.06 464 GLN A O 1
ATOM 3717 N N . LEU A 1 465 ? -3.367 -4.591 19.061 1.00 94.62 465 LEU A N 1
ATOM 3718 C CA . LEU A 1 465 ? -4.343 -5.425 19.771 1.00 94.62 465 LEU A CA 1
ATOM 3719 C C . LEU A 1 465 ? -3.692 -6.337 20.829 1.00 94.62 465 LEU A C 1
ATOM 3721 O O . LEU A 1 465 ? -4.290 -6.546 21.879 1.00 94.62 465 LEU A O 1
ATOM 3725 N N . GLU A 1 466 ? -2.473 -6.833 20.600 1.00 96.31 466 GLU A N 1
ATOM 3726 C CA . GLU A 1 466 ? -1.684 -7.586 21.589 1.00 96.31 466 GLU A CA 1
ATOM 3727 C C . GLU A 1 466 ? -1.348 -6.724 22.816 1.00 96.31 466 GLU A C 1
ATOM 3729 O O . GLU A 1 466 ? -1.576 -7.152 23.949 1.00 96.31 466 GLU A O 1
ATOM 3734 N N . VAL A 1 467 ? -0.877 -5.488 22.605 1.00 96.69 467 VAL A N 1
ATOM 3735 C CA . VAL A 1 467 ? -0.621 -4.519 23.689 1.00 96.69 467 VAL A CA 1
ATOM 3736 C C . VAL A 1 467 ? -1.925 -4.168 24.414 1.00 96.69 467 VAL A C 1
ATOM 3738 O O . VAL A 1 467 ? -2.014 -4.297 25.633 1.00 96.69 467 VAL A O 1
ATOM 3741 N N . GLU A 1 468 ? -2.978 -3.843 23.660 1.00 96.00 468 GLU A N 1
ATOM 3742 C CA . GLU A 1 468 ? -4.332 -3.585 24.167 1.00 96.00 468 GLU A CA 1
ATOM 3743 C C . GLU A 1 468 ? -4.918 -4.752 24.997 1.00 96.00 468 GLU A C 1
ATOM 3745 O O . GLU A 1 468 ? -5.773 -4.527 25.859 1.00 96.00 468 GLU A O 1
ATOM 3750 N N . LEU A 1 469 ? -4.519 -6.000 24.734 1.00 94.69 469 LEU A N 1
ATOM 3751 C CA . LEU A 1 469 ? -4.905 -7.173 25.526 1.00 94.69 469 LEU A CA 1
ATOM 3752 C C . LEU A 1 469 ? -4.016 -7.329 26.764 1.00 94.69 469 LEU A C 1
ATOM 3754 O O . LEU A 1 469 ? -4.547 -7.503 27.859 1.00 94.69 469 LEU A O 1
ATOM 3758 N N . SER A 1 470 ? -2.696 -7.186 26.620 1.00 95.12 470 SER A N 1
ATOM 3759 C CA . SER A 1 470 ? -1.734 -7.212 27.730 1.00 95.12 470 SER A CA 1
ATOM 3760 C C . SER A 1 470 ? -2.062 -6.171 28.810 1.00 95.12 470 SER A C 1
ATOM 3762 O O . SER A 1 470 ? -2.045 -6.490 30.001 1.00 95.12 470 SER A O 1
ATOM 3764 N N . ASP A 1 471 ? -2.437 -4.953 28.410 1.00 95.75 471 ASP A N 1
ATOM 3765 C CA . ASP A 1 471 ? -2.844 -3.876 29.321 1.00 95.75 471 ASP A CA 1
ATOM 3766 C C . ASP A 1 471 ? -4.152 -4.209 30.059 1.00 95.75 471 ASP A C 1
ATOM 3768 O O . ASP A 1 471 ? -4.269 -3.985 31.268 1.00 95.75 471 ASP A O 1
ATOM 3772 N N . ARG A 1 472 ? -5.130 -4.810 29.365 1.00 94.75 472 ARG A N 1
ATOM 3773 C CA . ARG A 1 472 ? -6.379 -5.286 29.988 1.00 94.75 472 ARG A CA 1
ATOM 3774 C C . ARG A 1 472 ? -6.112 -6.435 30.959 1.00 94.75 472 ARG A C 1
ATOM 3776 O O . ARG A 1 472 ? -6.632 -6.415 32.072 1.00 94.75 472 ARG A O 1
ATOM 3783 N N . GLU A 1 473 ? -5.258 -7.396 30.607 1.00 95.88 473 GLU A N 1
ATOM 3784 C CA . GLU A 1 473 ? -4.828 -8.446 31.535 1.00 95.88 473 GLU A CA 1
ATOM 3785 C C . GLU A 1 473 ? -4.064 -7.885 32.744 1.00 95.88 473 GLU A C 1
ATOM 3787 O O . GLU A 1 473 ? -4.232 -8.383 33.855 1.00 95.88 473 GLU A O 1
ATOM 3792 N N . ALA A 1 474 ? -3.219 -6.865 32.564 1.00 94.19 474 ALA A N 1
ATOM 3793 C CA . ALA A 1 474 ? -2.516 -6.203 33.661 1.00 94.19 474 ALA A CA 1
ATOM 3794 C C . ALA A 1 474 ? -3.501 -5.506 34.615 1.00 94.19 474 ALA A C 1
ATOM 3796 O O . ALA A 1 474 ? -3.404 -5.686 35.831 1.00 94.19 474 ALA A O 1
ATOM 3797 N N . ALA A 1 475 ? -4.505 -4.806 34.077 1.00 94.62 475 ALA A N 1
ATOM 3798 C CA . ALA A 1 475 ? -5.593 -4.234 34.866 1.00 94.62 475 ALA A CA 1
ATOM 3799 C C . ALA A 1 475 ? -6.393 -5.318 35.614 1.00 94.62 475 ALA A C 1
ATOM 3801 O O . ALA A 1 475 ? -6.642 -5.181 36.813 1.00 94.62 475 ALA A O 1
ATOM 3802 N N . HIS A 1 476 ? -6.732 -6.432 34.953 1.00 95.19 476 HIS A N 1
ATOM 3803 C CA . HIS A 1 476 ? -7.421 -7.557 35.590 1.00 95.19 476 HIS A CA 1
ATOM 3804 C C . HIS A 1 476 ? -6.582 -8.199 36.706 1.00 95.19 476 HIS A C 1
ATOM 3806 O O . HIS A 1 476 ? -7.099 -8.385 37.809 1.00 95.19 476 HIS A O 1
ATOM 3812 N N . ARG A 1 477 ? -5.282 -8.444 36.479 1.00 96.12 477 ARG A N 1
ATOM 3813 C CA . ARG A 1 477 ? -4.328 -8.901 37.507 1.00 96.12 477 ARG A CA 1
ATOM 3814 C C . ARG A 1 477 ? -4.301 -7.948 38.711 1.00 96.12 477 ARG A C 1
ATOM 3816 O O . ARG A 1 477 ? -4.385 -8.413 39.844 1.00 96.12 477 ARG A O 1
ATOM 3823 N N . GLY A 1 478 ? -4.298 -6.632 38.480 1.00 95.94 478 GLY A N 1
ATOM 3824 C CA . GLY A 1 478 ? -4.411 -5.623 39.539 1.00 95.94 478 GLY A CA 1
ATOM 3825 C C . GLY A 1 478 ? -5.722 -5.707 40.334 1.00 95.94 478 GLY A C 1
ATOM 3826 O O . GLY A 1 478 ? -5.696 -5.685 41.563 1.00 95.94 478 GLY A O 1
ATOM 3827 N N . THR A 1 479 ? -6.871 -5.869 39.666 1.00 95.75 479 THR A N 1
ATOM 3828 C CA . THR A 1 479 ? -8.164 -6.032 40.366 1.00 95.75 479 THR A CA 1
ATOM 3829 C C . THR A 1 479 ? -8.262 -7.340 41.154 1.00 95.75 479 THR A C 1
ATOM 3831 O O . THR A 1 479 ? -8.861 -7.355 42.226 1.00 95.75 479 THR A O 1
ATOM 3834 N N . ILE A 1 480 ? -7.638 -8.422 40.676 1.00 96.38 480 ILE A N 1
ATOM 3835 C CA . ILE A 1 480 ? -7.565 -9.698 41.402 1.00 96.38 480 ILE A CA 1
ATOM 3836 C C . ILE A 1 480 ? -6.735 -9.523 42.679 1.00 96.38 480 ILE A C 1
ATOM 3838 O O . ILE A 1 480 ? -7.228 -9.839 43.756 1.00 96.38 480 ILE A O 1
ATOM 3842 N N . GLN A 1 481 ? -5.553 -8.904 42.593 1.00 96.19 481 GLN A N 1
ATOM 3843 C CA . GLN A 1 481 ? -4.708 -8.623 43.762 1.00 96.19 481 GLN A CA 1
ATOM 3844 C C . GLN A 1 481 ? -5.412 -7.747 44.812 1.00 96.19 481 GLN A C 1
ATOM 3846 O O . GLN A 1 481 ? -5.265 -7.978 46.011 1.00 96.19 481 GLN A O 1
ATOM 3851 N N . GLN A 1 482 ? -6.221 -6.769 44.390 1.00 96.38 482 GLN A N 1
ATOM 3852 C CA . GLN A 1 482 ? -7.039 -5.960 45.307 1.00 96.38 482 GLN A CA 1
ATOM 3853 C C . GLN A 1 482 ? -8.122 -6.792 46.015 1.00 96.38 482 GLN A C 1
ATOM 3855 O O . GLN A 1 482 ? -8.377 -6.589 47.203 1.00 96.38 482 GLN A O 1
ATOM 3860 N N . LEU A 1 483 ? -8.746 -7.745 45.315 1.00 95.19 483 LEU A N 1
ATOM 3861 C CA . LEU A 1 483 ? -9.725 -8.662 45.906 1.00 95.19 483 LEU A CA 1
ATOM 3862 C C . LEU A 1 483 ? -9.065 -9.676 46.853 1.00 95.19 483 LEU A C 1
ATOM 3864 O O . LEU A 1 483 ? -9.610 -9.940 47.920 1.00 95.19 483 LEU A O 1
ATOM 3868 N N . GLU A 1 484 ? -7.881 -10.191 46.521 1.00 97.00 484 GLU A N 1
ATOM 3869 C CA . GLU A 1 484 ? -7.079 -11.066 47.390 1.00 97.00 484 GLU A CA 1
ATOM 3870 C C . GLU A 1 484 ? -6.647 -10.342 48.679 1.00 97.00 484 GLU A C 1
ATOM 3872 O O . GLU A 1 484 ? -6.787 -10.881 49.780 1.00 97.00 484 GLU A O 1
ATOM 3877 N N . GLN A 1 485 ? -6.213 -9.082 48.577 1.00 95.88 485 GLN A N 1
ATOM 3878 C CA . GLN A 1 485 ? -5.936 -8.228 49.739 1.00 95.88 485 GLN A CA 1
ATOM 3879 C C . GLN A 1 485 ? -7.197 -8.016 50.594 1.00 95.88 485 GLN A C 1
ATOM 3881 O O . GLN A 1 485 ? -7.162 -8.205 51.809 1.00 95.88 485 GLN A O 1
ATOM 3886 N N . ALA A 1 486 ? -8.339 -7.710 49.972 1.00 94.69 486 ALA A N 1
ATOM 3887 C CA . ALA A 1 486 ? -9.605 -7.546 50.687 1.00 94.69 486 ALA A CA 1
ATOM 3888 C C . ALA A 1 486 ? -10.120 -8.850 51.335 1.00 94.69 486 ALA A C 1
ATOM 3890 O O . ALA A 1 486 ? -10.804 -8.792 52.358 1.00 94.69 486 ALA A O 1
ATOM 3891 N N . LEU A 1 487 ? -9.803 -10.022 50.773 1.00 96.06 487 LEU A N 1
ATOM 3892 C CA . LEU A 1 487 ? -10.095 -11.323 51.383 1.00 96.06 487 LEU A CA 1
ATOM 3893 C C . LEU A 1 487 ? -9.185 -11.587 52.585 1.00 96.06 487 LEU A C 1
ATOM 3895 O O . LEU A 1 487 ? -9.699 -11.804 53.678 1.00 96.06 487 LEU A O 1
ATOM 3899 N N . THR A 1 488 ? -7.864 -11.452 52.436 1.00 95.38 488 THR A N 1
ATOM 3900 C CA . THR A 1 488 ? -6.919 -11.662 53.552 1.00 95.38 488 THR A CA 1
ATOM 3901 C C . THR A 1 488 ? -7.161 -10.707 54.727 1.00 95.38 488 THR A C 1
ATOM 3903 O O . THR A 1 488 ? -7.043 -11.117 55.882 1.00 95.38 488 THR A O 1
ATOM 3906 N N . GLU A 1 489 ? -7.593 -9.464 54.481 1.00 95.19 489 GLU A N 1
ATOM 3907 C CA . GLU A 1 489 ? -8.002 -8.558 55.562 1.00 95.19 489 GLU A CA 1
ATOM 3908 C C . GLU A 1 489 ? -9.314 -9.001 56.240 1.00 95.19 489 GLU A C 1
ATOM 3910 O O . GLU A 1 489 ? -9.470 -8.856 57.454 1.00 95.19 489 GLU A O 1
ATOM 3915 N N . ARG A 1 490 ? -10.266 -9.578 55.494 1.00 93.06 490 ARG A N 1
ATOM 3916 C CA . ARG A 1 490 ? -11.492 -10.153 56.077 1.00 93.06 490 ARG A CA 1
ATOM 3917 C C . ARG A 1 490 ? -11.197 -11.400 56.900 1.00 93.06 490 ARG A C 1
ATOM 3919 O O . ARG A 1 490 ? -11.761 -11.523 57.983 1.00 93.06 490 ARG A O 1
ATOM 3926 N N . ASP A 1 491 ? -10.316 -12.273 56.427 1.00 94.62 491 ASP A N 1
ATOM 3927 C CA . ASP A 1 491 ? -9.919 -13.489 57.137 1.00 94.62 491 ASP A CA 1
ATOM 3928 C C . ASP A 1 491 ? -9.182 -13.135 58.435 1.00 94.62 491 ASP A C 1
ATOM 3930 O O . ASP A 1 491 ? -9.564 -13.609 59.505 1.00 94.62 491 ASP A O 1
ATOM 3934 N N . ARG A 1 492 ? -8.255 -12.167 58.391 1.00 94.06 492 ARG A N 1
ATOM 3935 C CA . ARG A 1 492 ? -7.637 -11.586 59.593 1.00 94.06 492 ARG A CA 1
ATOM 3936 C C . ARG A 1 492 ? -8.679 -11.036 60.577 1.00 94.06 492 ARG A C 1
ATOM 3938 O O . ARG A 1 492 ? -8.607 -11.317 61.770 1.00 94.06 492 ARG A O 1
ATOM 3945 N N . ARG A 1 493 ? -9.670 -10.270 60.105 1.00 92.25 493 ARG A N 1
ATOM 3946 C CA . ARG A 1 493 ? -10.755 -9.747 60.963 1.00 92.25 493 ARG A CA 1
ATOM 3947 C C . ARG A 1 493 ? -11.633 -10.869 61.548 1.00 92.25 493 ARG A C 1
ATOM 3949 O O . ARG A 1 493 ? -12.224 -10.680 62.607 1.00 92.25 493 ARG A O 1
ATOM 3956 N N . ILE A 1 494 ? -11.728 -12.029 60.892 1.00 90.75 494 ILE A N 1
ATOM 3957 C CA . ILE A 1 494 ? -12.404 -13.225 61.424 1.00 90.75 494 ILE A CA 1
ATOM 3958 C C . ILE A 1 494 ? -11.543 -13.889 62.511 1.00 90.75 494 ILE A C 1
ATOM 3960 O O . ILE A 1 494 ? -12.077 -14.233 63.567 1.00 90.75 494 ILE A O 1
ATOM 3964 N N . GLU A 1 495 ? -10.226 -14.001 62.317 1.00 90.75 495 GLU A N 1
ATOM 3965 C CA . GLU A 1 495 ? -9.292 -14.468 63.353 1.00 90.75 495 GLU A CA 1
ATOM 3966 C C . GLU A 1 495 ? -9.310 -13.561 64.594 1.00 90.75 495 GLU A C 1
ATOM 3968 O O . GLU A 1 495 ? -9.408 -14.057 65.715 1.00 90.75 495 GLU A O 1
ATOM 3973 N N . GLU A 1 496 ? -9.319 -12.237 64.419 1.00 90.12 496 GLU A N 1
ATOM 3974 C CA . GLU A 1 496 ? -9.415 -11.262 65.519 1.00 90.12 496 GLU A CA 1
ATOM 3975 C C . GLU A 1 496 ? -10.741 -11.372 66.307 1.00 90.12 496 GLU A C 1
ATOM 3977 O O . GLU A 1 496 ? -10.792 -11.044 67.495 1.00 90.12 496 GLU A O 1
ATOM 3982 N N . LEU A 1 497 ? -11.809 -11.904 65.695 1.00 89.88 497 LEU A N 1
ATOM 3983 C CA . LEU A 1 497 ? -13.089 -12.180 66.361 1.00 89.88 497 LEU A CA 1
ATOM 3984 C C . LEU A 1 497 ? -13.148 -13.555 67.053 1.00 89.88 497 LEU A C 1
ATOM 3986 O O . LEU A 1 497 ? -13.958 -13.734 67.969 1.00 89.88 497 LEU A O 1
ATOM 3990 N N . MET A 1 498 ? -12.301 -14.522 66.682 1.00 87.00 498 MET A N 1
ATOM 3991 C CA . MET A 1 498 ? -12.309 -15.870 67.274 1.00 87.00 498 MET A CA 1
ATOM 3992 C C . MET A 1 498 ? -12.139 -15.866 68.810 1.00 87.00 498 MET A C 1
ATOM 3994 O O . MET A 1 498 ? -12.972 -16.495 69.478 1.00 87.00 498 MET A O 1
ATOM 3998 N N . PRO A 1 499 ? -11.184 -15.122 69.416 1.00 88.38 499 PRO A N 1
ATOM 3999 C CA . PRO A 1 499 ? -11.067 -14.997 70.873 1.00 88.38 499 PRO A CA 1
ATOM 4000 C C . PRO A 1 499 ? -12.333 -14.457 71.550 1.00 88.38 499 PRO A C 1
ATOM 4002 O O . PRO A 1 499 ? -12.698 -14.914 72.632 1.00 88.38 499 PRO A O 1
ATOM 4005 N N . VAL A 1 500 ? -13.055 -13.537 70.900 1.00 85.94 500 VAL A N 1
ATOM 4006 C CA . VAL A 1 500 ? -14.313 -12.982 71.428 1.00 85.94 500 VAL A CA 1
ATOM 4007 C C . VAL A 1 500 ? -15.395 -14.064 71.504 1.00 85.94 500 VAL A C 1
ATOM 4009 O O . VAL A 1 500 ? -16.155 -14.103 72.470 1.00 85.94 500 VAL A O 1
ATOM 4012 N N . THR A 1 501 ? -15.435 -15.001 70.547 1.00 85.56 501 THR A N 1
ATOM 4013 C CA . THR A 1 501 ? -16.368 -16.144 70.609 1.00 85.56 501 THR A CA 1
ATOM 4014 C C . THR A 1 501 ? -16.024 -17.138 71.723 1.00 85.56 501 THR A C 1
ATOM 4016 O O . THR A 1 501 ? -16.936 -17.711 72.322 1.00 85.56 501 THR A O 1
ATOM 4019 N N . TYR A 1 502 ? -14.738 -17.315 72.050 1.00 85.12 502 TYR A N 1
ATOM 4020 C CA . TYR A 1 502 ? -14.314 -18.112 73.204 1.00 85.12 502 TYR A CA 1
ATOM 4021 C C . TYR A 1 502 ? -14.729 -17.435 74.517 1.00 85.12 502 TYR A C 1
ATOM 4023 O O . TYR A 1 502 ? -15.403 -18.055 75.339 1.00 85.12 502 TYR A O 1
ATOM 4031 N N . LEU A 1 503 ? -14.422 -16.143 74.676 1.00 90.12 503 LEU A N 1
ATOM 4032 C CA . LEU A 1 503 ? -14.786 -15.362 75.862 1.00 90.12 503 LEU A CA 1
ATOM 4033 C C . LEU A 1 503 ? -16.307 -15.303 76.077 1.00 90.12 503 LEU A C 1
ATOM 4035 O O . LEU A 1 503 ? -16.767 -15.397 77.211 1.00 90.12 503 LEU A O 1
ATOM 4039 N N . LEU A 1 504 ? -17.107 -15.220 75.007 1.00 88.25 504 LEU A N 1
ATOM 4040 C CA . LEU A 1 504 ? -18.569 -15.324 75.094 1.00 88.25 504 LEU A CA 1
ATOM 4041 C C . LEU A 1 504 ? -19.025 -16.682 75.645 1.00 88.25 504 LEU A C 1
ATOM 4043 O O . LEU A 1 504 ? -19.866 -16.712 76.541 1.00 88.25 504 LEU A O 1
ATOM 4047 N N . ARG A 1 505 ? -18.449 -17.796 75.171 1.00 89.56 505 ARG A N 1
ATOM 4048 C CA . ARG A 1 505 ? -18.754 -19.144 75.690 1.00 89.56 505 ARG A CA 1
ATOM 4049 C C . ARG A 1 505 ? -18.340 -19.306 77.152 1.00 89.56 505 ARG A C 1
ATOM 4051 O O . ARG A 1 505 ? -19.080 -19.907 77.924 1.00 89.56 505 ARG A O 1
ATOM 4058 N N . GLU A 1 506 ? -17.195 -18.746 77.535 1.00 90.12 506 GLU A N 1
ATOM 4059 C CA . GLU A 1 506 ? -16.730 -18.710 78.924 1.00 90.12 506 GLU A CA 1
ATOM 4060 C C . GLU A 1 506 ? -17.715 -17.930 79.811 1.00 90.12 506 GLU A C 1
ATOM 4062 O O . GLU A 1 506 ? -18.148 -18.436 80.846 1.00 90.12 506 GLU A O 1
ATOM 4067 N N . LYS A 1 507 ? -18.156 -16.734 79.389 1.00 89.19 507 LYS A N 1
ATOM 4068 C CA . LYS A 1 507 ? -19.128 -15.955 80.170 1.00 89.19 507 LYS A CA 1
ATOM 4069 C C . LYS A 1 507 ? -20.500 -16.624 80.222 1.00 89.19 507 LYS A C 1
ATOM 4071 O O . LYS A 1 507 ? -21.077 -16.695 81.304 1.00 89.19 507 LYS A O 1
ATOM 4076 N N . GLU A 1 508 ? -20.977 -17.217 79.129 1.00 93.31 508 GLU A N 1
ATOM 4077 C CA . GLU A 1 508 ? -22.172 -18.070 79.145 1.00 93.31 508 GLU A CA 1
ATOM 4078 C C . GLU A 1 508 ? -22.058 -19.247 80.127 1.00 93.31 508 GLU A C 1
ATOM 4080 O O . GLU A 1 508 ? -23.056 -19.603 80.753 1.00 93.31 508 GLU A O 1
ATOM 4085 N N . ALA A 1 509 ? -20.879 -19.863 80.269 1.00 91.19 509 ALA A N 1
ATOM 4086 C CA . ALA A 1 509 ? -20.656 -20.921 81.251 1.00 91.19 509 ALA A CA 1
ATOM 4087 C C . ALA A 1 509 ? -20.737 -20.373 82.685 1.00 91.19 509 ALA A C 1
ATOM 4089 O O . ALA A 1 509 ? -21.506 -20.906 83.482 1.00 91.19 509 ALA A O 1
ATOM 4090 N N . THR A 1 510 ? -20.056 -19.259 82.986 1.00 93.06 510 THR A N 1
ATOM 4091 C CA . THR A 1 510 ? -20.124 -18.631 84.322 1.00 93.06 510 THR A CA 1
ATOM 4092 C C . THR A 1 510 ? -21.534 -18.157 84.692 1.00 93.06 510 THR A C 1
ATOM 4094 O O . THR A 1 510 ? -21.931 -18.277 85.848 1.00 93.06 510 THR A O 1
ATOM 4097 N N . ILE A 1 511 ? -22.331 -17.692 83.720 1.00 92.00 511 ILE A N 1
ATOM 4098 C CA . ILE A 1 511 ? -23.745 -17.344 83.933 1.00 92.00 511 ILE A CA 1
ATOM 4099 C C . ILE A 1 511 ? -24.549 -18.602 84.281 1.00 92.00 511 ILE A C 1
ATOM 4101 O O . ILE A 1 511 ? -25.244 -18.603 85.289 1.00 92.00 511 ILE A O 1
ATOM 4105 N N . LYS A 1 512 ? -24.393 -19.700 83.527 1.00 93.06 512 LYS A N 1
ATOM 4106 C CA . LYS A 1 512 ? -25.072 -20.982 83.808 1.00 93.06 512 LYS A CA 1
ATOM 4107 C C . LYS A 1 512 ? -24.651 -21.592 85.150 1.00 93.06 512 LYS A C 1
ATOM 4109 O O . LYS A 1 512 ? -25.429 -22.310 85.771 1.00 93.06 512 LYS A O 1
ATOM 4114 N N . GLU A 1 513 ? -23.433 -21.334 85.616 1.00 92.50 513 GLU A N 1
ATOM 4115 C CA . GLU A 1 513 ? -22.982 -21.727 86.956 1.00 92.50 513 GLU A CA 1
ATOM 4116 C C . GLU A 1 513 ? -23.603 -20.857 88.052 1.00 92.50 513 GLU A C 1
ATOM 4118 O O . GLU A 1 513 ? -24.076 -21.404 89.047 1.00 92.50 513 GLU A O 1
ATOM 4123 N N . TRP A 1 514 ? -23.698 -19.543 87.839 1.00 91.94 514 TRP A N 1
ATOM 4124 C CA . TRP A 1 514 ? -24.374 -18.620 88.753 1.00 91.94 514 TRP A CA 1
ATOM 4125 C C . TRP A 1 514 ? -25.892 -18.865 88.832 1.00 91.94 514 TRP A C 1
ATOM 4127 O O . TRP A 1 514 ? -26.463 -18.862 89.918 1.00 91.94 514 TRP A O 1
ATOM 4137 N N . GLU A 1 515 ? -26.544 -19.186 87.712 1.00 93.88 515 GLU A N 1
ATOM 4138 C CA . GLU A 1 515 ? -27.944 -19.635 87.670 1.00 93.88 515 GLU A CA 1
ATOM 4139 C C . GLU A 1 515 ? -28.149 -20.910 88.508 1.00 93.88 515 GLU A C 1
ATOM 4141 O O . GLU A 1 515 ? -29.115 -21.009 89.263 1.00 93.88 515 GLU A O 1
ATOM 4146 N N . ARG A 1 516 ? -27.220 -21.877 88.432 1.00 93.75 516 ARG A N 1
ATOM 4147 C CA . ARG A 1 516 ? -27.270 -23.122 89.222 1.00 93.75 516 ARG A CA 1
ATOM 4148 C C . ARG A 1 516 ? -27.028 -22.894 90.712 1.00 93.75 516 ARG A C 1
ATOM 4150 O O . ARG A 1 516 ? -27.693 -23.539 91.519 1.00 93.75 516 ARG A O 1
ATOM 4157 N N . THR A 1 517 ? -26.075 -22.043 91.097 1.00 91.75 517 THR A N 1
ATOM 4158 C CA . THR A 1 517 ? -25.842 -21.744 92.520 1.00 91.75 517 THR A CA 1
ATOM 4159 C C . THR A 1 517 ? -26.993 -20.932 93.094 1.00 91.75 517 THR A C 1
ATOM 4161 O O . THR A 1 517 ? -27.476 -21.273 94.170 1.00 91.75 517 THR A O 1
ATOM 4164 N N . HIS A 1 518 ? -27.518 -19.952 92.353 1.00 90.00 518 HIS A N 1
ATOM 4165 C CA . HIS A 1 518 ? -28.696 -19.205 92.776 1.00 90.00 518 HIS A CA 1
ATOM 4166 C C . HIS A 1 518 ? -29.918 -20.121 92.949 1.00 90.00 518 HIS A C 1
ATOM 4168 O O . HIS A 1 518 ? -30.540 -20.097 94.009 1.00 90.00 518 HIS A O 1
ATOM 4174 N N . ALA A 1 519 ? -30.202 -21.007 91.985 1.00 92.06 519 ALA A N 1
ATOM 4175 C CA . ALA A 1 519 ? -31.290 -21.983 92.094 1.00 92.06 519 ALA A CA 1
ATOM 4176 C C . ALA A 1 519 ? -31.157 -22.904 93.324 1.00 92.06 519 ALA A C 1
ATOM 4178 O O . ALA A 1 519 ? -32.161 -23.184 93.975 1.00 92.06 519 ALA A O 1
ATOM 4179 N N . ARG A 1 520 ? -29.935 -23.322 93.692 1.00 93.12 520 ARG A N 1
ATOM 4180 C CA . ARG A 1 520 ? -29.690 -24.065 94.944 1.00 93.12 520 ARG A CA 1
ATOM 4181 C C . ARG A 1 520 ? -29.989 -23.218 96.177 1.00 93.12 520 ARG A C 1
ATOM 4183 O O . ARG A 1 520 ? -30.748 -23.670 97.021 1.00 93.12 520 ARG A O 1
ATOM 4190 N N . THR A 1 521 ? -29.486 -21.983 96.248 1.00 91.31 521 THR A N 1
ATOM 4191 C CA . THR A 1 521 ? -29.767 -21.098 97.396 1.00 91.31 521 THR A CA 1
ATOM 4192 C C . THR A 1 521 ? -31.256 -20.775 97.543 1.00 91.31 521 THR A C 1
ATOM 4194 O O . THR A 1 521 ? -31.745 -20.644 98.659 1.00 91.31 521 THR A O 1
ATOM 4197 N N . VAL A 1 522 ? -32.007 -20.703 96.436 1.00 92.25 522 VAL A N 1
ATOM 4198 C CA . VAL A 1 522 ? -33.471 -20.564 96.472 1.00 92.25 522 VAL A CA 1
ATOM 4199 C C . VAL A 1 522 ? -34.116 -21.830 97.041 1.00 92.25 522 VAL A C 1
ATOM 4201 O O . VAL A 1 522 ? -34.906 -21.715 97.966 1.00 92.25 522 VAL A O 1
ATOM 4204 N N . GLN A 1 523 ? -33.725 -23.025 96.586 1.00 91.88 523 GLN A N 1
ATOM 4205 C CA . GLN A 1 523 ? -34.230 -24.297 97.128 1.00 91.88 523 GLN A CA 1
ATOM 4206 C C . GLN A 1 523 ? -33.869 -24.515 98.608 1.00 91.88 523 GLN A C 1
ATOM 4208 O O . GLN A 1 523 ? -34.659 -25.075 99.365 1.00 91.88 523 GLN A O 1
ATOM 4213 N N . GLU A 1 524 ? -32.692 -24.061 99.040 1.00 91.88 524 GLU A N 1
ATOM 4214 C CA . GLU A 1 524 ? -32.261 -24.085 100.442 1.00 91.88 524 GLU A CA 1
ATOM 4215 C C . GLU A 1 524 ? -33.144 -23.161 101.299 1.00 91.88 524 GLU A C 1
ATOM 4217 O O . GLU A 1 524 ? -33.668 -23.602 102.322 1.00 91.88 524 GLU A O 1
ATOM 4222 N N . LEU A 1 525 ? -33.415 -21.932 100.842 1.00 89.56 525 LEU A N 1
ATOM 4223 C CA . LEU A 1 525 ? -34.322 -20.988 101.511 1.00 89.56 525 LEU A CA 1
ATOM 4224 C C . LEU A 1 525 ? -35.799 -21.428 101.467 1.00 89.56 525 LEU A C 1
ATOM 4226 O O . LEU A 1 525 ? -36.535 -21.207 102.429 1.00 89.56 525 LEU A O 1
ATOM 4230 N N . GLU A 1 526 ? -36.250 -22.084 100.398 1.00 92.56 526 GLU A N 1
ATOM 4231 C CA . GLU A 1 526 ? -37.572 -22.726 100.316 1.00 92.56 526 GLU A CA 1
ATOM 4232 C C . GLU A 1 526 ? -37.687 -23.872 101.338 1.00 92.56 526 GLU A C 1
ATOM 4234 O O . GLU A 1 526 ? -38.691 -23.981 102.041 1.00 92.56 526 GLU A O 1
ATOM 4239 N N . ALA A 1 527 ? -36.634 -24.680 101.508 1.00 90.75 527 ALA A N 1
ATOM 4240 C CA . ALA A 1 527 ? -36.594 -25.735 102.519 1.00 90.75 527 ALA A CA 1
ATOM 4241 C C . ALA A 1 527 ? -36.482 -25.195 103.960 1.00 90.75 527 ALA A C 1
ATOM 4243 O O . ALA A 1 527 ? -37.027 -25.799 104.884 1.00 90.75 527 ALA A O 1
ATOM 4244 N N . GLU A 1 528 ? -35.793 -24.075 104.188 1.00 91.19 528 GLU A N 1
ATOM 4245 C CA . GLU A 1 528 ? -35.756 -23.407 105.497 1.00 91.19 528 GLU A CA 1
ATOM 4246 C C . GLU A 1 528 ? -37.089 -22.739 105.841 1.00 91.19 528 GLU A C 1
ATOM 4248 O O . GLU A 1 528 ? -37.589 -22.912 106.952 1.00 91.19 528 GLU A O 1
ATOM 4253 N N . THR A 1 529 ? -37.720 -22.044 104.893 1.00 90.12 529 THR A N 1
ATOM 4254 C CA . THR A 1 529 ? -39.048 -21.451 105.110 1.00 90.12 529 THR A CA 1
ATOM 4255 C C . THR A 1 529 ? -40.130 -22.512 105.313 1.00 90.12 529 THR A C 1
ATOM 4257 O O . THR A 1 529 ? -40.988 -22.313 106.171 1.00 90.12 529 THR A O 1
ATOM 4260 N N . ALA A 1 530 ? -40.049 -23.670 104.646 1.00 90.19 530 ALA A N 1
ATOM 4261 C CA . ALA A 1 530 ? -40.905 -24.822 104.939 1.00 90.19 530 ALA A CA 1
ATOM 4262 C C . ALA A 1 530 ? -40.711 -25.343 106.379 1.00 90.19 530 ALA A C 1
ATOM 4264 O O . ALA A 1 530 ? -41.686 -25.466 107.116 1.00 90.19 530 ALA A O 1
ATOM 4265 N N . LYS A 1 531 ? -39.465 -25.552 106.837 1.00 91.38 531 LYS A N 1
ATOM 4266 C CA . LYS A 1 531 ? -39.178 -25.954 108.234 1.00 91.38 531 LYS A CA 1
ATOM 4267 C C . LYS A 1 531 ? -39.676 -24.929 109.256 1.00 91.38 531 LYS A C 1
ATOM 4269 O O . LYS A 1 531 ? -40.160 -25.309 110.317 1.00 91.38 531 LYS A O 1
ATOM 4274 N N . LEU A 1 532 ? -39.562 -23.633 108.959 1.00 88.44 532 LEU A N 1
ATOM 4275 C CA . LEU A 1 532 ? -40.074 -22.569 109.828 1.00 88.44 532 LEU A CA 1
ATOM 4276 C C . LEU A 1 532 ? -41.612 -22.550 109.866 1.00 88.44 532 LEU A C 1
ATOM 4278 O O . LEU A 1 532 ? -42.183 -22.279 110.919 1.00 88.44 532 LEU A O 1
ATOM 4282 N N . GLN A 1 533 ? -42.291 -22.893 108.766 1.00 89.12 533 GLN A N 1
ATOM 4283 C CA . GLN A 1 533 ? -43.748 -23.086 108.737 1.00 89.12 533 GLN A CA 1
ATOM 4284 C C . GLN A 1 533 ? -44.174 -24.331 109.537 1.00 89.12 533 GLN A C 1
ATOM 4286 O O . GLN A 1 533 ? -45.116 -24.255 110.327 1.00 89.12 533 GLN A O 1
ATOM 4291 N N . GLU A 1 534 ? -43.456 -25.451 109.414 1.00 89.56 534 GLU A N 1
ATOM 4292 C CA . GLU A 1 534 ? -43.664 -26.645 110.251 1.00 89.56 534 GLU A CA 1
ATOM 4293 C C . GLU A 1 534 ? -43.481 -26.319 111.744 1.00 89.56 534 GLU A C 1
ATOM 4295 O O . GLU A 1 534 ? -44.354 -26.617 112.556 1.00 89.56 534 GLU A O 1
ATOM 4300 N N . GLN A 1 535 ? -42.398 -25.628 112.114 1.00 89.69 535 GLN A N 1
ATOM 4301 C CA . GLN A 1 535 ? -42.156 -25.189 113.494 1.00 89.69 535 GLN A CA 1
ATOM 4302 C C . GLN A 1 535 ? -43.233 -24.227 114.008 1.00 89.69 535 GLN A C 1
ATOM 4304 O O . GLN A 1 535 ? -43.650 -24.341 115.160 1.00 89.69 535 GLN A O 1
ATOM 4309 N N . TRP A 1 536 ? -43.706 -23.297 113.173 1.00 85.19 536 TRP A N 1
ATOM 4310 C CA . TRP A 1 536 ? -44.762 -22.359 113.548 1.00 85.19 536 TRP A CA 1
ATOM 4311 C C . TRP A 1 536 ? -46.103 -23.071 113.775 1.00 85.19 536 TRP A C 1
ATOM 4313 O O . TRP A 1 536 ? -46.727 -22.859 114.812 1.00 85.19 536 TRP A O 1
ATOM 4323 N N . THR A 1 537 ? -46.501 -23.988 112.887 1.00 88.31 537 THR A N 1
ATOM 4324 C CA . THR A 1 537 ? -47.727 -24.791 113.073 1.00 88.31 537 THR A CA 1
ATOM 4325 C C . THR A 1 537 ? -47.631 -25.744 114.269 1.00 88.31 537 THR A C 1
ATOM 4327 O O . THR A 1 537 ? -48.610 -25.910 114.993 1.00 88.31 537 THR A O 1
ATOM 4330 N N . ALA A 1 538 ? -46.454 -26.309 114.559 1.00 87.62 538 ALA A N 1
ATOM 4331 C CA . ALA A 1 538 ? -46.222 -27.081 115.782 1.00 87.62 538 ALA A CA 1
ATOM 4332 C C . ALA A 1 538 ? -46.297 -26.205 117.051 1.00 87.62 538 ALA A C 1
ATOM 4334 O O . ALA A 1 538 ? -46.838 -26.635 118.070 1.00 87.62 538 ALA A O 1
ATOM 4335 N N . GLN A 1 539 ? -45.810 -24.959 116.997 1.00 87.88 539 GLN A N 1
ATOM 4336 C CA . GLN A 1 539 ? -45.957 -24.002 118.097 1.00 87.88 539 GLN A CA 1
ATOM 4337 C C . GLN A 1 539 ? -47.423 -23.581 118.295 1.00 87.88 539 GLN A C 1
ATOM 4339 O O . GLN A 1 539 ? -47.862 -23.425 119.431 1.00 87.88 539 GLN A O 1
ATOM 4344 N N . GLU A 1 540 ? -48.184 -23.410 117.215 1.00 89.50 540 GLU A N 1
ATOM 4345 C CA . GLU A 1 540 ? -49.617 -23.098 117.254 1.00 89.50 540 GLU A CA 1
ATOM 4346 C C . GLU A 1 540 ? -50.428 -24.262 117.854 1.00 89.50 540 GLU A C 1
ATOM 4348 O O . GLU A 1 540 ? -51.251 -24.043 118.741 1.00 89.50 540 GLU A O 1
ATOM 4353 N N . GLN A 1 541 ? -50.106 -25.510 117.490 1.00 89.00 541 GLN A N 1
ATOM 4354 C CA . GLN A 1 541 ? -50.670 -26.713 118.120 1.00 89.00 541 GLN A CA 1
ATOM 4355 C C . GLN A 1 541 ? -50.344 -26.804 119.620 1.00 89.00 541 GLN A C 1
ATOM 4357 O O . GLN A 1 541 ? -51.229 -27.117 120.414 1.00 89.00 541 GLN A O 1
ATOM 4362 N N . LEU A 1 542 ? -49.107 -26.493 120.027 1.00 89.44 542 LEU A N 1
ATOM 4363 C CA . LEU A 1 542 ? -48.715 -26.448 121.443 1.00 89.44 542 LEU A CA 1
ATOM 4364 C C . LEU A 1 542 ? -49.445 -25.344 122.224 1.00 89.44 542 LEU A C 1
ATOM 4366 O O . LEU A 1 542 ? -49.805 -25.556 123.378 1.00 89.44 542 LEU A O 1
ATOM 4370 N N . ARG A 1 543 ? -49.713 -24.183 121.610 1.00 90.56 543 ARG A N 1
ATOM 4371 C CA . ARG A 1 543 ? -50.537 -23.131 122.233 1.00 90.56 543 ARG A CA 1
ATOM 4372 C C . ARG A 1 543 ? -51.979 -23.590 122.417 1.00 90.56 543 ARG A C 1
ATOM 4374 O O . ARG A 1 543 ? -52.487 -23.486 123.524 1.00 90.56 543 ARG A O 1
ATOM 4381 N N . ALA A 1 544 ? -52.590 -24.190 121.396 1.00 87.31 544 ALA A N 1
ATOM 4382 C CA . ALA A 1 544 ? -53.938 -24.749 121.501 1.00 87.31 544 ALA A CA 1
ATOM 4383 C C . ALA A 1 544 ? -54.040 -25.873 122.557 1.00 87.31 544 ALA A C 1
ATOM 4385 O O . ALA A 1 544 ? -55.068 -26.008 123.216 1.00 87.31 544 ALA A O 1
ATOM 4386 N N . GLN A 1 545 ? -52.975 -26.659 122.761 1.00 89.06 545 GLN A N 1
ATOM 4387 C CA . GLN A 1 545 ? -52.889 -27.618 123.871 1.00 89.06 545 GLN A CA 1
ATOM 4388 C C . GLN A 1 545 ? -52.815 -26.913 125.232 1.00 89.06 545 GLN A C 1
ATOM 4390 O O . GLN A 1 545 ? -53.585 -27.255 126.124 1.00 89.06 545 GLN A O 1
ATOM 4395 N N . HIS A 1 546 ? -51.962 -25.895 125.384 1.00 86.88 546 HIS A N 1
ATOM 4396 C CA . HIS A 1 546 ? -51.887 -25.117 126.623 1.00 86.88 546 HIS A CA 1
ATOM 4397 C C . HIS A 1 546 ? -53.189 -24.368 126.946 1.00 86.88 546 HIS A C 1
ATOM 4399 O O . HIS A 1 546 ? -53.578 -24.329 128.106 1.00 86.88 546 HIS A O 1
ATOM 4405 N N . GLU A 1 547 ? -53.908 -23.844 125.952 1.00 89.75 547 GLU A N 1
ATOM 4406 C CA . GLU A 1 547 ? -55.222 -23.211 126.141 1.00 89.75 547 GLU A CA 1
ATOM 4407 C C . GLU A 1 547 ? -56.286 -24.209 126.640 1.00 89.75 547 GLU A C 1
ATOM 4409 O O . GLU A 1 547 ? -57.152 -23.837 127.434 1.00 89.75 547 GLU A O 1
ATOM 4414 N N . LEU A 1 548 ? -56.216 -25.480 126.222 1.00 88.75 548 LEU A N 1
ATOM 4415 C CA . LEU A 1 548 ? -57.069 -26.560 126.739 1.00 88.75 548 LEU A CA 1
ATOM 4416 C C . LEU A 1 548 ? -56.649 -27.009 128.149 1.00 88.75 548 LEU A C 1
ATOM 4418 O O . LEU A 1 548 ? -57.509 -27.222 129.004 1.00 88.75 548 LEU A O 1
ATOM 4422 N N . ASP A 1 549 ? -55.347 -27.112 128.422 1.00 86.81 549 ASP A N 1
ATOM 4423 C CA . ASP A 1 549 ? -54.835 -27.418 129.764 1.00 86.81 549 ASP A CA 1
ATOM 4424 C C . ASP A 1 549 ? -55.180 -26.303 130.768 1.00 86.81 549 ASP A C 1
ATOM 4426 O O . ASP A 1 549 ? -55.584 -26.599 131.893 1.00 86.81 549 ASP A O 1
ATOM 4430 N N . GLU A 1 550 ? -55.101 -25.027 130.371 1.00 89.44 550 GLU A N 1
ATOM 4431 C CA . GLU A 1 550 ? -55.546 -23.891 131.188 1.00 89.44 550 GLU A CA 1
ATOM 4432 C C . GLU A 1 550 ? -57.055 -23.937 131.455 1.00 89.44 550 GLU A C 1
ATOM 4434 O O . GLU A 1 550 ? -57.466 -23.724 132.595 1.00 89.44 550 GLU A O 1
ATOM 4439 N N . GLN A 1 551 ? -57.883 -24.290 130.464 1.00 87.75 551 GLN A N 1
ATOM 4440 C CA . GLN A 1 551 ? -59.319 -24.517 130.677 1.00 87.75 551 GLN A CA 1
ATOM 4441 C C . GLN A 1 551 ? -59.564 -25.651 131.686 1.00 87.75 551 GLN A C 1
ATOM 4443 O O . GLN A 1 551 ? -60.342 -25.478 132.622 1.00 87.75 551 GLN A O 1
ATOM 4448 N N . HIS A 1 552 ? -58.858 -26.779 131.576 1.00 88.62 552 HIS A N 1
ATOM 4449 C CA . HIS A 1 552 ? -58.980 -27.888 132.530 1.00 88.62 552 HIS A CA 1
ATOM 4450 C C . HIS A 1 552 ? -58.425 -27.573 133.931 1.00 88.62 552 HIS A C 1
ATOM 4452 O O . HIS A 1 552 ? -58.868 -28.171 134.918 1.00 88.62 552 HIS A O 1
ATOM 4458 N N . LEU A 1 553 ? -57.473 -26.643 134.051 1.00 86.69 553 LEU A N 1
ATOM 4459 C CA . LEU A 1 553 ? -57.025 -26.105 135.337 1.00 86.69 553 LEU A CA 1
ATOM 4460 C C . LEU A 1 553 ? -58.067 -25.152 135.934 1.00 86.69 553 LEU A C 1
ATOM 4462 O O . LEU A 1 553 ? -58.413 -25.317 137.099 1.00 86.69 553 LEU A O 1
ATOM 4466 N N . GLN A 1 554 ? -58.658 -24.255 135.141 1.00 86.12 554 GLN A N 1
ATOM 4467 C CA . GLN A 1 554 ? -59.760 -23.388 135.577 1.00 86.12 554 GLN A CA 1
ATOM 4468 C C . GLN A 1 554 ? -60.974 -24.214 136.034 1.00 86.12 554 GLN A C 1
ATOM 4470 O O . GLN A 1 554 ? -61.465 -24.014 137.143 1.00 86.12 554 GLN A O 1
ATOM 4475 N N . GLU A 1 555 ? -61.385 -25.230 135.263 1.00 86.44 555 GLU A N 1
ATOM 4476 C CA . GLU A 1 555 ? -62.420 -26.187 135.675 1.00 86.44 555 GLU A CA 1
ATOM 4477 C C . GLU A 1 555 ? -62.079 -26.852 137.019 1.00 86.44 555 GLU A C 1
ATOM 4479 O O . GLU A 1 555 ? -62.976 -27.130 137.817 1.00 86.44 555 GLU A O 1
ATOM 4484 N N . ARG A 1 556 ? -60.803 -27.164 137.286 1.00 82.62 556 ARG A N 1
ATOM 4485 C CA . ARG A 1 556 ? -60.354 -27.767 138.553 1.00 82.62 556 ARG A CA 1
ATOM 4486 C C . ARG A 1 556 ? -60.344 -26.770 139.706 1.00 82.62 556 ARG A C 1
ATOM 4488 O O . ARG A 1 556 ? -60.765 -27.144 140.798 1.00 82.62 556 ARG A O 1
ATOM 4495 N N . ASP A 1 557 ? -59.931 -25.533 139.479 1.00 88.12 557 ASP A N 1
ATOM 4496 C CA . ASP A 1 557 ? -59.928 -24.492 140.504 1.00 88.12 557 ASP A CA 1
ATOM 4497 C C . ASP A 1 557 ? -61.358 -24.072 140.876 1.00 88.12 557 ASP A C 1
ATOM 4499 O O . ASP A 1 557 ? -61.651 -23.903 142.059 1.00 88.12 557 ASP A O 1
ATOM 4503 N N . GLU A 1 558 ? -62.299 -24.046 139.925 1.00 86.88 558 GLU A N 1
ATOM 4504 C CA . GLU A 1 558 ? -63.737 -23.915 140.212 1.00 86.88 558 GLU A CA 1
ATOM 4505 C C . GLU A 1 558 ? -64.263 -25.064 141.089 1.00 86.88 558 GLU A C 1
ATOM 4507 O O . GLU A 1 558 ? -65.031 -24.840 142.030 1.00 86.88 558 GLU A O 1
ATOM 4512 N N . GLN A 1 559 ? -63.826 -26.300 140.819 1.00 86.75 559 GLN A N 1
ATOM 4513 C CA . GLN A 1 559 ? -64.176 -27.480 141.619 1.00 86.75 559 GLN A CA 1
ATOM 4514 C C . GLN A 1 559 ? -63.589 -27.408 143.030 1.00 86.75 559 GLN A C 1
ATOM 4516 O O . GLN A 1 559 ? -64.285 -27.705 144.000 1.00 86.75 559 GLN A O 1
ATOM 4521 N N . ILE A 1 560 ? -62.338 -26.968 143.165 1.00 84.81 560 ILE A N 1
ATOM 4522 C CA . ILE A 1 560 ? -61.690 -26.743 144.459 1.00 84.81 560 ILE A CA 1
ATOM 4523 C C . ILE A 1 560 ? -62.413 -25.623 145.218 1.00 84.81 560 ILE A C 1
ATOM 4525 O O . ILE A 1 560 ? -62.747 -25.810 146.384 1.00 84.81 560 ILE A O 1
ATOM 4529 N N . ALA A 1 561 ? -62.755 -24.511 144.566 1.00 83.69 561 ALA A N 1
ATOM 4530 C CA . ALA A 1 561 ? -63.513 -23.411 145.161 1.00 83.69 561 ALA A CA 1
ATOM 4531 C C . ALA A 1 561 ? -64.962 -23.798 145.524 1.00 83.69 561 ALA A C 1
ATOM 4533 O O . ALA A 1 561 ? -65.565 -23.188 146.407 1.00 83.69 561 ALA A O 1
ATOM 4534 N N . HIS A 1 562 ? -65.555 -24.795 144.862 1.00 87.69 562 HIS A N 1
ATOM 4535 C CA . HIS A 1 562 ? -66.838 -25.392 145.254 1.00 87.69 562 HIS A CA 1
ATOM 4536 C C . HIS A 1 562 ? -66.692 -26.264 146.508 1.00 87.69 562 HIS A C 1
ATOM 4538 O O . HIS A 1 562 ? -67.424 -26.049 147.472 1.00 87.69 562 HIS A O 1
ATOM 4544 N N . LEU A 1 563 ? -65.715 -27.174 146.534 1.00 83.50 563 LEU A N 1
ATOM 4545 C CA . LEU A 1 563 ? -65.434 -28.041 147.686 1.00 83.50 563 LEU A CA 1
ATOM 4546 C C . LEU A 1 563 ? -64.970 -27.242 148.919 1.00 83.50 563 LEU A C 1
ATOM 4548 O O . LEU A 1 563 ? -65.260 -27.618 150.051 1.00 83.50 563 LEU A O 1
ATOM 4552 N N . GLN A 1 564 ? -64.276 -26.117 148.721 1.00 83.94 564 GLN A N 1
ATOM 4553 C CA . GLN A 1 564 ? -63.900 -25.184 149.789 1.00 83.94 564 GLN A CA 1
ATOM 4554 C C . GLN A 1 564 ? -65.111 -24.462 150.391 1.00 83.94 564 GLN A C 1
ATOM 4556 O O . GLN A 1 564 ? -65.131 -24.251 151.602 1.00 83.94 564 GLN A O 1
ATOM 4561 N N . ARG A 1 565 ? -66.124 -24.115 149.581 1.00 83.50 565 ARG A N 1
ATOM 4562 C CA . ARG A 1 565 ? -67.398 -23.569 150.080 1.00 83.50 565 ARG A CA 1
ATOM 4563 C C . ARG A 1 565 ? -68.153 -24.613 150.896 1.00 83.50 565 ARG A C 1
ATOM 4565 O O . ARG A 1 565 ? -68.455 -24.342 152.048 1.00 83.50 565 ARG A O 1
ATOM 4572 N N . GLU A 1 566 ? -68.313 -25.830 150.377 1.00 84.75 566 GLU A N 1
ATOM 4573 C CA . GLU A 1 566 ? -68.948 -26.932 151.120 1.00 84.75 566 GLU A CA 1
ATOM 4574 C C . GLU A 1 566 ? -68.218 -27.243 152.438 1.00 84.75 566 GLU A C 1
ATOM 4576 O O . GLU A 1 566 ? -68.853 -27.426 153.474 1.00 84.75 566 GLU A O 1
ATOM 4581 N N . LEU A 1 567 ? -66.879 -27.236 152.444 1.00 79.75 567 LEU A N 1
ATOM 4582 C CA . LEU A 1 567 ? -66.090 -27.363 153.673 1.00 79.75 567 LEU A CA 1
ATOM 4583 C C . LEU A 1 567 ? -66.306 -26.201 154.649 1.00 79.75 567 LEU A C 1
ATOM 4585 O O . LEU A 1 567 ? -66.232 -26.424 155.856 1.00 79.75 567 LEU A O 1
ATOM 4589 N N . HIS A 1 568 ? -66.544 -24.983 154.162 1.00 84.12 568 HIS A N 1
ATOM 4590 C CA . HIS A 1 568 ? -66.830 -23.822 155.002 1.00 84.12 568 HIS A CA 1
ATOM 4591 C C . HIS A 1 568 ? -68.247 -23.882 155.587 1.00 84.12 568 HIS A C 1
ATOM 4593 O O . HIS A 1 568 ? -68.414 -23.665 156.786 1.00 84.12 568 HIS A O 1
ATOM 4599 N N . ASP A 1 569 ? -69.238 -24.272 154.784 1.00 82.44 569 ASP A N 1
ATOM 4600 C CA . ASP A 1 569 ? -70.626 -24.462 155.211 1.00 82.44 569 ASP A CA 1
ATOM 4601 C C . ASP A 1 569 ? -70.720 -25.582 156.266 1.00 82.44 569 ASP A C 1
ATOM 4603 O O . ASP A 1 569 ? -71.250 -25.369 157.357 1.00 82.44 569 ASP A O 1
ATOM 4607 N N . LEU A 1 570 ? -70.077 -26.733 156.026 1.00 79.25 570 LEU A N 1
ATOM 4608 C CA . LEU A 1 570 ? -69.969 -27.828 157.003 1.00 79.25 570 LEU A CA 1
ATOM 4609 C C . LEU A 1 570 ? -69.189 -27.426 158.268 1.00 79.25 570 LEU A C 1
ATOM 4611 O O . LEU A 1 570 ? -69.476 -27.918 159.361 1.00 79.25 570 LEU A O 1
ATOM 4615 N N . GLN A 1 571 ? -68.201 -26.529 158.164 1.00 81.00 571 GLN A N 1
ATOM 4616 C CA . GLN A 1 571 ? -67.534 -25.960 159.341 1.00 81.00 571 GLN A CA 1
ATOM 4617 C C . GLN A 1 571 ? -68.471 -25.032 160.123 1.00 81.00 571 GLN A C 1
ATOM 4619 O O . GLN A 1 571 ? -68.470 -25.095 161.352 1.00 81.00 571 GLN A O 1
ATOM 4624 N N . ALA A 1 572 ? -69.289 -24.222 159.448 1.00 75.00 572 ALA A N 1
ATOM 4625 C CA . ALA A 1 572 ? -70.286 -23.362 160.079 1.00 75.00 572 ALA A CA 1
ATOM 4626 C C . ALA A 1 572 ? -71.375 -24.184 160.794 1.00 75.00 572 ALA A C 1
ATOM 4628 O O . ALA A 1 572 ? -71.656 -23.917 161.964 1.00 75.00 572 ALA A O 1
ATOM 4629 N N . GLU A 1 573 ? -71.903 -25.240 160.163 1.00 74.44 573 GLU A N 1
ATOM 4630 C CA . GLU A 1 573 ? -72.806 -26.210 160.805 1.00 74.44 573 GLU A CA 1
ATOM 4631 C C . GLU A 1 573 ? -72.162 -26.844 162.044 1.00 74.44 573 GLU A C 1
ATOM 4633 O O . GLU A 1 573 ? -72.749 -26.851 163.131 1.00 74.44 573 GLU A O 1
ATOM 4638 N N . ARG A 1 574 ? -70.916 -27.328 161.921 1.00 72.38 574 ARG A N 1
ATOM 4639 C CA . ARG A 1 574 ? -70.207 -27.939 163.053 1.00 72.38 574 ARG A CA 1
ATOM 4640 C C . ARG A 1 574 ? -69.953 -26.937 164.178 1.00 72.38 574 ARG A C 1
ATOM 4642 O O . ARG A 1 574 ? -69.975 -27.335 165.339 1.00 72.38 574 ARG A O 1
ATOM 4649 N N . HIS A 1 575 ? -69.719 -25.662 163.867 1.00 72.25 575 HIS A N 1
ATOM 4650 C CA . HIS A 1 575 ? -69.596 -24.605 164.869 1.00 72.25 575 HIS A CA 1
ATOM 4651 C C . HIS A 1 575 ? -70.933 -24.307 165.562 1.00 72.25 575 HIS A C 1
ATOM 4653 O O . HIS A 1 575 ? -70.942 -24.216 166.788 1.00 72.25 575 HIS A O 1
ATOM 4659 N N . ALA A 1 576 ? -72.049 -24.244 164.826 1.00 72.88 576 ALA A N 1
ATOM 4660 C CA . ALA A 1 576 ? -73.386 -24.040 165.389 1.00 72.88 576 ALA A CA 1
ATOM 4661 C C . ALA A 1 576 ? -73.777 -25.164 166.371 1.00 72.88 576 ALA A C 1
ATOM 4663 O O . ALA A 1 576 ? -74.112 -24.892 167.529 1.00 72.88 576 ALA A O 1
ATOM 4664 N N . LEU A 1 577 ? -73.610 -26.426 165.961 1.00 69.94 577 LEU A N 1
ATOM 4665 C CA . LEU A 1 577 ? -73.810 -27.603 166.820 1.00 69.94 577 LEU A CA 1
ATOM 4666 C C . LEU A 1 577 ? -72.873 -27.588 168.043 1.00 69.94 577 LEU A C 1
ATOM 4668 O O . LEU A 1 577 ? -73.265 -27.947 169.152 1.00 69.94 577 LEU A O 1
ATOM 4672 N N . GLN A 1 578 ? -71.628 -27.134 167.867 1.00 70.44 578 GLN A N 1
ATOM 4673 C CA . GLN A 1 578 ? -70.642 -27.050 168.948 1.00 70.44 578 GLN A CA 1
ATOM 4674 C C . GLN A 1 578 ? -70.953 -25.930 169.967 1.00 70.44 578 GLN A C 1
ATOM 4676 O O . GLN A 1 578 ? -70.469 -26.010 171.099 1.00 70.44 578 GLN A O 1
ATOM 4681 N N . THR A 1 579 ? -71.790 -24.941 169.621 1.00 62.59 579 THR A N 1
ATOM 4682 C CA . THR A 1 579 ? -72.397 -24.007 170.591 1.00 62.59 579 THR A CA 1
ATOM 4683 C C . THR A 1 579 ? -73.589 -24.605 171.344 1.00 62.59 579 THR A C 1
ATOM 4685 O O . THR A 1 579 ? -73.659 -24.429 172.558 1.00 62.59 579 THR A O 1
ATOM 4688 N N . GLU A 1 580 ? -74.487 -25.358 170.693 1.00 60.34 580 GLU A N 1
ATOM 4689 C CA . GLU A 1 580 ? -75.649 -25.976 171.372 1.00 60.34 580 GLU A CA 1
ATOM 4690 C C . GLU A 1 580 ? -75.236 -26.952 172.490 1.00 60.34 580 GLU A C 1
ATOM 4692 O O . GLU A 1 580 ? -75.867 -27.017 173.548 1.00 60.34 580 GLU A O 1
ATOM 4697 N N . VAL A 1 581 ? -74.119 -27.662 172.299 1.00 56.50 581 VAL A N 1
ATOM 4698 C CA . VAL A 1 581 ? -73.564 -28.627 173.266 1.00 56.50 581 VAL A CA 1
ATOM 4699 C C . VAL A 1 581 ? -73.121 -27.984 174.597 1.00 56.50 581 VAL A C 1
ATOM 4701 O O . VAL A 1 581 ? -72.974 -28.694 175.591 1.00 56.50 581 VAL A O 1
ATOM 4704 N N . GLN A 1 582 ? -72.944 -26.658 174.682 1.00 58.06 582 GLN A N 1
ATOM 4705 C CA . GLN A 1 582 ? -72.444 -25.999 175.903 1.00 58.06 582 GLN A CA 1
ATOM 4706 C C . GLN A 1 582 ? -73.522 -25.687 176.964 1.00 58.06 582 GLN A C 1
ATOM 4708 O O . GLN A 1 582 ? -73.184 -25.198 178.042 1.00 58.06 582 GLN A O 1
ATOM 4713 N N . CYS A 1 583 ? -74.806 -25.972 176.709 1.00 51.66 583 CYS A N 1
ATOM 4714 C CA . CYS A 1 583 ? -75.920 -25.469 177.530 1.00 51.66 583 CYS A CA 1
ATOM 4715 C C . CYS A 1 583 ? -76.636 -26.491 178.448 1.00 51.66 583 CYS A C 1
ATOM 4717 O O . CYS A 1 583 ? -77.742 -26.204 178.906 1.00 51.66 583 CYS A O 1
ATOM 4719 N N . ILE A 1 584 ? -76.045 -27.655 178.768 1.00 48.78 584 ILE A N 1
ATOM 4720 C CA . ILE A 1 584 ? -76.674 -28.669 179.653 1.00 48.78 584 ILE A CA 1
ATOM 4721 C C . ILE A 1 584 ? -75.723 -29.120 180.786 1.00 48.78 584 ILE A C 1
ATOM 4723 O O . ILE A 1 584 ? -74.716 -29.768 180.502 1.00 48.78 584 ILE A O 1
ATOM 4727 N N . PRO A 1 585 ? -76.031 -28.847 182.073 1.00 51.34 585 PRO A N 1
ATOM 4728 C CA . PRO A 1 585 ? -75.184 -29.236 183.205 1.00 51.34 585 PRO A CA 1
ATOM 4729 C C . PRO A 1 585 ? -75.643 -30.508 183.953 1.00 51.34 585 PRO A C 1
ATOM 4731 O O . PRO A 1 585 ? -76.834 -30.763 184.114 1.00 51.34 585 PRO A O 1
ATOM 4734 N N . GLY A 1 586 ? -74.674 -31.224 184.543 1.00 51.41 586 GLY A N 1
ATOM 4735 C CA . GLY A 1 586 ? -74.866 -32.042 185.753 1.00 51.41 586 GLY A CA 1
ATOM 4736 C C . GLY A 1 586 ? -75.191 -33.534 185.576 1.00 51.41 586 GLY A C 1
ATOM 4737 O O . GLY A 1 586 ? -76.352 -33.927 185.695 1.00 51.41 586 GLY A O 1
ATOM 4738 N N . LYS A 1 587 ? -74.161 -34.392 185.426 1.00 51.66 587 LYS A N 1
ATOM 4739 C CA . LYS A 1 587 ? -74.288 -35.851 185.684 1.00 51.66 587 LYS A CA 1
ATOM 4740 C C . LYS A 1 587 ? -73.014 -36.639 186.048 1.00 51.66 587 LYS A C 1
ATOM 4742 O O . LYS A 1 587 ? -73.137 -37.751 186.560 1.00 51.66 587 LYS A O 1
ATOM 4747 N N . ASP A 1 588 ? -71.811 -36.089 185.877 1.00 55.88 588 ASP A N 1
ATOM 4748 C CA . ASP A 1 588 ? -70.574 -36.890 185.978 1.00 55.88 588 ASP A CA 1
ATOM 4749 C C . ASP A 1 588 ? -70.092 -37.223 187.405 1.00 55.88 588 ASP A C 1
ATOM 4751 O O . ASP A 1 588 ? -69.313 -38.161 187.586 1.00 55.88 588 ASP A O 1
ATOM 4755 N N . GLU A 1 589 ? -70.611 -36.568 188.455 1.00 58.47 589 GLU A N 1
ATOM 4756 C CA . GLU A 1 589 ? -70.295 -36.929 189.856 1.00 58.47 589 GLU A CA 1
ATOM 4757 C C . GLU A 1 589 ? -70.692 -38.374 190.230 1.00 58.47 589 GLU A C 1
ATOM 4759 O O . GLU A 1 589 ? -70.206 -38.930 191.223 1.00 58.47 589 GLU A O 1
ATOM 4764 N N . GLN A 1 590 ? -71.574 -38.999 189.442 1.00 55.81 590 GLN A N 1
ATOM 4765 C CA . GLN A 1 590 ? -71.989 -40.391 189.618 1.00 55.81 590 GLN A CA 1
ATOM 4766 C C . GLN A 1 590 ? -71.070 -41.401 188.907 1.00 55.81 590 GLN A C 1
ATOM 4768 O O . GLN A 1 590 ? -71.117 -42.583 189.248 1.00 55.81 590 GLN A O 1
ATOM 4773 N N . ILE A 1 591 ? -70.200 -40.969 187.985 1.00 55.53 591 ILE A N 1
ATOM 4774 C CA . ILE A 1 591 ? -69.355 -41.874 187.187 1.00 55.53 591 ILE A CA 1
ATOM 4775 C C . ILE A 1 591 ? -68.116 -42.325 187.975 1.00 55.53 591 ILE A C 1
ATOM 4777 O O . ILE A 1 591 ? -67.861 -43.525 188.098 1.00 55.53 591 ILE A O 1
ATOM 4781 N N . ASP A 1 592 ? -67.375 -41.416 188.612 1.00 51.00 592 ASP A N 1
ATOM 4782 C CA . ASP A 1 592 ? -66.088 -41.790 189.230 1.00 51.00 592 ASP A CA 1
ATOM 4783 C C . ASP A 1 592 ? -66.185 -42.387 190.642 1.00 51.00 592 ASP A C 1
ATOM 4785 O O . ASP A 1 592 ? -65.244 -43.033 191.117 1.00 51.00 592 ASP A O 1
ATOM 4789 N N . ARG A 1 593 ? -67.374 -42.347 191.264 1.00 57.00 593 ARG A N 1
ATOM 4790 C CA . ARG A 1 593 ? -67.699 -43.265 192.376 1.00 57.00 593 ARG A CA 1
ATOM 4791 C C . ARG A 1 593 ? -67.704 -44.733 191.920 1.00 57.00 593 ARG A C 1
ATOM 4793 O O . ARG A 1 593 ? -67.454 -45.611 192.744 1.00 57.00 593 ARG A O 1
ATOM 4800 N N . LEU A 1 594 ? -67.925 -44.998 190.627 1.00 58.19 594 LEU A N 1
ATOM 4801 C CA . LEU A 1 594 ? -67.814 -46.326 190.015 1.00 58.19 594 LEU A CA 1
ATOM 4802 C C . LEU A 1 594 ? -66.399 -46.577 189.462 1.00 58.19 594 LEU A C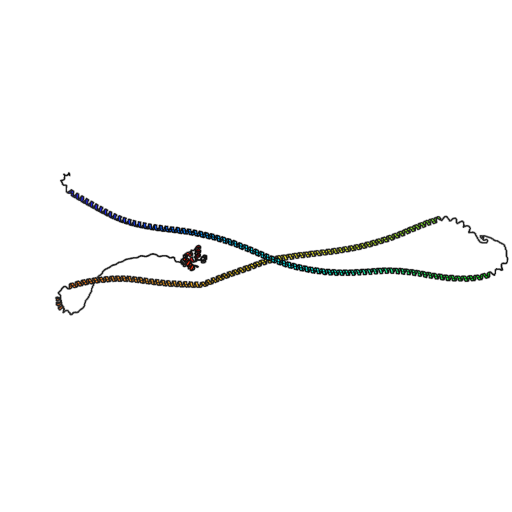 1
ATOM 4804 O O . LEU A 1 594 ? -65.851 -47.656 189.691 1.00 58.19 594 LEU A O 1
ATOM 4808 N N . GLN A 1 595 ? -65.738 -45.589 188.841 1.00 45.62 595 GLN A N 1
ATOM 4809 C CA . GLN A 1 595 ? -64.355 -45.772 188.353 1.00 45.62 595 GLN A CA 1
ATOM 4810 C C . GLN A 1 595 ? -63.324 -45.989 189.472 1.00 45.62 595 GLN A C 1
ATOM 4812 O O . GLN A 1 595 ? -62.350 -46.716 189.274 1.00 45.62 595 GLN A O 1
ATOM 4817 N N . LYS A 1 596 ? -63.569 -45.495 190.695 1.00 57.66 596 LYS A N 1
ATOM 4818 C CA . LYS A 1 596 ? -62.757 -45.852 191.876 1.00 57.66 596 LYS A CA 1
ATOM 4819 C C . LYS A 1 596 ? -62.781 -47.361 192.192 1.00 57.66 596 LYS A C 1
ATOM 4821 O O . LYS A 1 596 ? -61.879 -47.832 192.878 1.00 57.66 596 LYS A O 1
ATOM 4826 N N . ARG A 1 597 ? -63.758 -48.107 191.655 1.00 48.91 597 ARG A N 1
ATOM 4827 C CA . ARG A 1 597 ? -63.907 -49.574 191.737 1.00 48.91 597 ARG A CA 1
ATOM 4828 C C . ARG A 1 597 ? -63.386 -50.310 190.490 1.00 48.91 597 ARG A C 1
ATOM 4830 O O . ARG A 1 597 ? -62.942 -51.443 190.598 1.00 48.91 597 ARG A O 1
ATOM 4837 N N . LEU A 1 598 ? -63.306 -49.640 189.335 1.00 43.09 598 LEU A N 1
ATOM 4838 C CA . LEU A 1 598 ? -62.501 -50.083 188.177 1.00 43.09 598 LEU A CA 1
ATOM 4839 C C . LEU A 1 598 ? -61.000 -49.750 188.315 1.00 43.09 598 LEU A C 1
ATOM 4841 O O . LEU A 1 598 ? -60.207 -49.977 187.403 1.00 43.09 598 LEU A O 1
ATOM 4845 N N . LYS A 1 599 ? -60.578 -49.283 189.494 1.00 51.47 599 LYS A N 1
ATOM 4846 C CA . LYS A 1 599 ? -59.169 -49.104 189.863 1.00 51.47 599 LYS A CA 1
ATOM 4847 C C . LYS A 1 599 ? -58.419 -50.437 190.045 1.00 51.47 599 LYS A C 1
ATOM 4849 O O . LYS A 1 599 ? -57.192 -50.426 190.047 1.00 51.47 599 LYS A O 1
ATOM 4854 N N . GLU A 1 600 ? -59.139 -51.554 190.173 1.00 48.25 600 GLU A N 1
ATOM 4855 C CA . GLU A 1 600 ? -58.592 -52.878 190.519 1.00 48.25 600 GLU A CA 1
ATOM 4856 C C . GLU A 1 600 ? -58.437 -53.825 189.311 1.00 48.25 600 GLU A C 1
ATOM 4858 O O . GLU A 1 600 ? -57.566 -54.687 189.326 1.00 48.25 600 GLU A O 1
ATOM 4863 N N . LEU A 1 601 ? -59.173 -53.608 188.212 1.00 40.19 601 LEU A N 1
ATOM 4864 C CA . LEU A 1 601 ? -58.990 -54.322 186.932 1.00 40.19 601 LEU A CA 1
ATOM 4865 C C . LEU A 1 601 ? -58.123 -53.509 185.951 1.00 40.19 601 LEU A C 1
ATOM 4867 O O . LEU A 1 601 ? -58.427 -53.379 184.768 1.00 40.19 601 LEU A O 1
ATOM 4871 N N . ARG A 1 602 ? -57.044 -52.905 186.469 1.00 36.19 602 ARG A N 1
ATOM 4872 C CA . ARG A 1 602 ? -56.264 -51.849 185.792 1.00 36.19 602 ARG A CA 1
ATOM 4873 C C . ARG A 1 602 ? -54.842 -52.270 185.388 1.00 36.19 602 ARG A C 1
ATOM 4875 O O . ARG A 1 602 ? -53.969 -51.419 185.235 1.00 36.19 602 ARG A O 1
ATOM 4882 N N . THR A 1 603 ? -54.591 -53.573 185.255 1.00 42.97 603 THR A N 1
ATOM 4883 C CA . THR A 1 603 ? -53.235 -54.158 185.148 1.00 42.97 603 THR A CA 1
ATOM 4884 C C . THR A 1 603 ? -53.066 -55.199 184.029 1.00 42.97 603 THR A C 1
ATOM 4886 O O . THR A 1 603 ? -52.064 -55.910 184.003 1.00 42.97 603 THR A O 1
ATOM 4889 N N . SER A 1 604 ? -53.989 -55.269 183.061 1.00 31.36 604 SER A N 1
ATOM 4890 C CA . SER A 1 604 ? -53.884 -56.151 181.883 1.00 31.36 604 SER A CA 1
ATOM 4891 C C . SER A 1 604 ? -53.760 -55.347 180.579 1.00 31.36 604 SER A C 1
ATOM 4893 O O . SER A 1 604 ? -54.484 -54.383 180.347 1.00 31.36 604 SER A O 1
ATOM 4895 N N . LEU A 1 605 ? -52.774 -55.713 179.757 1.00 28.20 605 LEU A N 1
ATOM 4896 C CA . LEU A 1 605 ? -52.191 -54.900 178.683 1.00 28.20 605 LEU A CA 1
ATOM 4897 C C . LEU A 1 605 ? -53.098 -54.623 177.456 1.00 28.20 605 LEU A C 1
ATOM 4899 O O . LEU A 1 605 ? -53.522 -55.552 176.786 1.00 28.20 605 LEU A O 1
ATOM 4903 N N . ARG A 1 606 ? -53.185 -53.328 177.094 1.00 25.77 606 ARG A N 1
ATOM 4904 C CA . ARG A 1 606 ? -52.624 -52.701 175.861 1.00 25.77 606 ARG A CA 1
ATOM 4905 C C . ARG A 1 606 ? -53.139 -53.116 174.452 1.00 25.77 606 ARG A C 1
ATOM 4907 O O . ARG A 1 606 ? -53.165 -54.288 174.119 1.00 25.77 606 ARG A O 1
ATOM 4914 N N . ALA A 1 607 ? -53.261 -52.091 173.582 1.00 25.36 607 ALA A N 1
ATOM 4915 C CA . ALA A 1 607 ? -52.988 -52.074 172.117 1.00 25.36 607 ALA A CA 1
ATOM 4916 C C . ALA A 1 607 ? -54.143 -51.929 171.073 1.00 25.36 607 ALA A C 1
ATOM 4918 O O . ALA A 1 607 ? -54.451 -52.861 170.343 1.00 25.36 607 ALA A O 1
ATOM 4919 N N . THR A 1 608 ? -54.549 -50.664 170.845 1.00 26.50 608 THR A N 1
ATOM 4920 C CA . THR A 1 608 ? -54.629 -49.954 169.522 1.00 26.50 608 THR A CA 1
ATOM 4921 C C . THR A 1 608 ? -55.716 -50.260 168.438 1.00 26.50 608 THR A C 1
ATOM 4923 O O . THR A 1 608 ? -56.303 -51.334 168.461 1.00 26.50 608 THR A O 1
ATOM 4926 N N . PRO A 1 609 ? -56.025 -49.303 167.505 1.00 57.88 609 PRO A N 1
ATOM 4927 C CA . PRO A 1 609 ? -57.298 -49.256 166.735 1.00 57.88 609 PRO A CA 1
ATOM 4928 C C . PRO A 1 609 ? -57.211 -49.007 165.189 1.00 57.88 609 PRO A C 1
ATOM 4930 O O . PRO A 1 609 ? -56.125 -48.812 164.649 1.00 57.88 609 PRO A O 1
ATOM 4933 N N . ALA A 1 610 ? -58.371 -48.942 164.494 1.00 25.06 610 ALA A N 1
ATOM 4934 C CA . ALA A 1 610 ? -58.599 -48.520 163.081 1.00 25.06 610 ALA A CA 1
ATOM 4935 C C . ALA A 1 610 ? -60.127 -48.318 162.787 1.00 25.06 610 ALA A C 1
ATOM 4937 O O . ALA A 1 610 ? -60.916 -48.795 163.598 1.00 25.06 610 ALA A O 1
ATOM 4938 N N . SER A 1 611 ? -60.655 -47.760 161.670 1.00 29.27 611 SER A N 1
ATOM 4939 C CA . SER A 1 611 ? -60.271 -46.654 160.740 1.00 29.27 611 SER A CA 1
ATOM 4940 C C . SER A 1 611 ? -61.392 -46.406 159.667 1.00 29.27 611 SER A C 1
ATOM 4942 O O . SER A 1 611 ? -62.237 -47.281 159.504 1.00 29.27 611 SER A O 1
ATOM 4944 N N . ALA A 1 612 ? -61.327 -45.298 158.891 1.00 30.33 612 ALA A N 1
ATOM 4945 C CA . ALA A 1 612 ? -62.035 -44.972 157.609 1.00 30.33 612 ALA A CA 1
ATOM 4946 C C . ALA A 1 612 ? -63.580 -44.713 157.590 1.00 30.33 612 ALA A C 1
ATOM 4948 O O . ALA A 1 612 ? -64.270 -45.241 158.453 1.00 30.33 612 ALA A O 1
ATOM 4949 N N . THR A 1 613 ? -64.259 -44.020 156.630 1.00 33.84 613 THR A N 1
ATOM 4950 C CA . THR A 1 613 ? -64.059 -42.791 155.763 1.00 33.84 613 THR A CA 1
ATOM 4951 C C . THR A 1 613 ? -65.504 -42.218 155.443 1.00 33.84 613 THR A C 1
ATOM 4953 O O . THR A 1 613 ? -66.246 -42.209 156.416 1.00 33.84 613 THR A O 1
ATOM 4956 N N . VAL A 1 614 ? -66.127 -41.739 154.323 1.00 36.78 614 VAL A N 1
ATOM 4957 C CA . VAL A 1 614 ? -65.994 -41.493 152.837 1.00 36.78 614 VAL A CA 1
ATOM 4958 C C . VAL A 1 614 ? -67.122 -40.474 152.383 1.00 36.78 614 VAL A C 1
ATOM 4960 O O . VAL A 1 614 ? -68.039 -40.271 153.169 1.00 36.78 614 VAL A O 1
ATOM 4963 N N . LEU A 1 615 ? -67.134 -39.957 151.119 1.00 34.00 615 LEU A N 1
ATOM 4964 C CA . LEU A 1 615 ? -68.261 -39.331 150.317 1.00 34.00 615 LEU A CA 1
ATOM 4965 C C . LEU A 1 615 ? -68.561 -37.792 150.472 1.00 34.00 615 LEU A C 1
ATOM 4967 O O . LEU A 1 615 ? -68.390 -37.285 151.569 1.00 34.00 615 LEU A O 1
ATOM 4971 N N . SER A 1 616 ? -69.035 -36.988 149.467 1.00 32.97 616 SER A N 1
ATOM 4972 C CA . SER A 1 616 ? -69.284 -37.189 147.995 1.00 32.97 616 SER A CA 1
ATOM 4973 C C . SER A 1 616 ? -69.781 -35.952 147.141 1.00 32.97 616 SER A C 1
ATOM 4975 O O . SER A 1 616 ? -70.727 -35.301 147.559 1.00 32.97 616 SER A O 1
ATOM 4977 N N . HIS A 1 617 ? -69.341 -35.846 145.854 1.00 33.25 617 HIS A N 1
ATOM 4978 C CA . HIS A 1 617 ? -69.959 -35.209 144.623 1.00 33.25 617 HIS A CA 1
ATOM 4979 C C . HIS A 1 617 ? -69.747 -33.704 144.216 1.00 33.25 617 HIS A C 1
ATOM 4981 O O . HIS A 1 617 ? -69.235 -32.925 145.002 1.00 33.25 617 HIS A O 1
ATOM 4987 N N . LYS A 1 618 ? -70.015 -33.344 142.920 1.00 44.50 618 LYS A N 1
ATOM 4988 C CA . LYS A 1 618 ? -69.724 -32.032 142.230 1.00 44.50 618 LYS A CA 1
ATOM 4989 C C . LYS A 1 618 ? -70.401 -31.835 140.818 1.00 44.50 618 LYS A C 1
ATOM 4991 O O . LYS A 1 618 ? -70.525 -32.836 140.110 1.00 44.50 618 LYS A O 1
ATOM 4996 N N . PRO A 1 619 ? -70.744 -30.601 140.325 1.00 54.06 619 PRO A N 1
ATOM 4997 C CA . PRO A 1 619 ? -71.261 -30.337 138.941 1.00 54.06 619 PRO A CA 1
ATOM 4998 C C . PRO A 1 619 ? -70.793 -29.051 138.140 1.00 54.06 619 PRO A C 1
ATOM 5000 O O . PRO A 1 619 ? -70.450 -28.055 138.751 1.00 54.06 619 PRO A O 1
ATOM 5003 N N . ARG A 1 620 ? -70.873 -29.094 136.776 1.00 36.34 620 ARG A N 1
ATOM 5004 C CA . ARG A 1 620 ? -71.275 -28.076 135.709 1.00 36.34 620 ARG A CA 1
ATOM 5005 C C . ARG A 1 620 ? -70.722 -26.608 135.571 1.00 36.34 620 ARG A C 1
ATOM 5007 O O . ARG A 1 620 ? -70.370 -26.047 136.589 1.00 36.34 620 ARG A O 1
ATOM 5014 N N . GLN A 1 621 ? -70.802 -25.852 134.425 1.00 38.00 621 GLN A N 1
ATOM 5015 C CA . GLN A 1 621 ? -70.795 -26.069 132.921 1.00 38.00 621 GLN A CA 1
ATOM 5016 C C . GLN A 1 621 ? -71.007 -24.743 132.059 1.00 38.00 621 GLN A C 1
ATOM 5018 O O . GLN A 1 621 ? -71.843 -23.940 132.460 1.00 38.00 621 GLN A O 1
ATOM 5023 N N . ASN A 1 622 ? -70.463 -24.636 130.809 1.00 29.95 622 ASN A N 1
ATOM 5024 C CA . ASN A 1 622 ? -70.764 -23.696 129.645 1.00 29.95 622 ASN A CA 1
ATOM 5025 C C . ASN A 1 622 ? -70.143 -22.254 129.600 1.00 29.95 622 ASN A C 1
ATOM 5027 O O . ASN A 1 622 ? -69.983 -21.669 130.660 1.00 29.95 622 ASN A O 1
ATOM 5031 N N . GLY A 1 623 ? -69.877 -21.556 128.454 1.00 31.20 623 GLY A N 1
ATOM 5032 C CA . GLY A 1 623 ? -69.833 -21.884 126.987 1.00 31.20 623 GLY A CA 1
ATOM 5033 C C . GLY A 1 623 ? -69.910 -20.677 125.958 1.00 31.20 623 GLY A C 1
ATOM 5034 O O . GLY A 1 623 ? -70.430 -19.631 126.324 1.00 31.20 623 GLY A O 1
ATOM 5035 N N . ALA A 1 624 ? -69.504 -20.876 124.667 1.00 29.42 624 ALA A N 1
ATOM 5036 C CA . ALA A 1 624 ? -69.668 -20.046 123.401 1.00 29.42 624 ALA A CA 1
ATOM 5037 C C . ALA A 1 624 ? -68.855 -18.713 123.177 1.00 29.42 624 ALA A C 1
ATOM 5039 O O . ALA A 1 624 ? -68.494 -18.086 124.161 1.00 29.42 624 ALA A O 1
ATOM 5040 N N . GLY A 1 625 ? -68.548 -18.165 121.958 1.00 31.28 625 GLY A N 1
ATOM 5041 C CA . GLY A 1 625 ? -68.648 -18.582 120.513 1.00 31.28 625 GLY A CA 1
ATOM 5042 C C . GLY A 1 625 ? -68.407 -17.448 119.425 1.00 31.28 625 GLY A C 1
ATOM 5043 O O . GLY A 1 625 ? -68.383 -16.281 119.797 1.00 31.28 625 GLY A O 1
ATOM 5044 N N . SER A 1 626 ? -68.336 -17.773 118.097 1.00 29.88 626 SER A N 1
ATOM 5045 C CA . SER A 1 626 ? -68.415 -16.926 116.822 1.00 29.88 626 SER A CA 1
ATOM 5046 C C . SER A 1 626 ? -67.211 -16.065 116.277 1.00 29.88 626 SER A C 1
ATOM 5048 O O . SER A 1 626 ? -66.369 -15.695 117.084 1.00 29.88 626 SER A O 1
ATOM 5050 N N . ASP A 1 627 ? -67.063 -15.612 114.988 1.00 29.02 627 ASP A N 1
ATOM 5051 C CA . ASP A 1 627 ? -67.344 -16.167 113.606 1.00 29.02 627 ASP A CA 1
ATOM 5052 C C . ASP A 1 627 ? -66.784 -15.339 112.352 1.00 29.02 627 ASP A C 1
ATOM 5054 O O . ASP A 1 627 ? -67.006 -14.134 112.263 1.00 29.02 627 ASP A O 1
ATOM 5058 N N . ALA A 1 628 ? -66.145 -16.009 111.354 1.00 36.31 628 ALA A N 1
ATOM 5059 C CA . ALA A 1 628 ? -66.029 -15.810 109.852 1.00 36.31 628 ALA A CA 1
ATOM 5060 C C . ALA A 1 628 ? -65.431 -14.521 109.086 1.00 36.31 628 ALA A C 1
ATOM 5062 O O . ALA A 1 628 ? -64.664 -13.787 109.703 1.00 36.31 628 ALA A O 1
ATOM 5063 N N . PRO A 1 629 ? -65.535 -14.311 107.712 1.00 68.00 629 PRO A N 1
ATOM 5064 C CA . PRO A 1 629 ? -64.373 -14.265 106.744 1.00 68.00 629 PRO A CA 1
ATOM 5065 C C . PRO A 1 629 ? -64.408 -13.215 105.547 1.00 68.00 629 PRO A C 1
ATOM 5067 O O . PRO A 1 629 ? -65.245 -12.323 105.588 1.00 68.00 629 PRO A O 1
ATOM 5070 N N . VAL A 1 630 ? -63.556 -13.314 104.466 1.00 28.69 630 VAL A N 1
ATOM 5071 C CA . VAL A 1 630 ? -63.762 -12.932 102.991 1.00 28.69 630 VAL A CA 1
ATOM 5072 C C . VAL A 1 630 ? -62.443 -12.839 102.120 1.00 28.69 630 VAL A C 1
ATOM 5074 O O . VAL A 1 630 ? -61.349 -12.861 102.675 1.00 28.69 630 VAL A O 1
ATOM 5077 N N . ARG A 1 631 ? -62.497 -12.778 100.754 1.00 39.38 631 ARG A N 1
ATOM 5078 C CA . ARG A 1 631 ? -61.339 -12.705 99.783 1.00 39.38 631 ARG A CA 1
ATOM 5079 C C . ARG A 1 631 ? -61.388 -11.517 98.741 1.00 39.38 631 ARG A C 1
ATOM 5081 O O . ARG A 1 631 ? -62.494 -11.081 98.429 1.00 39.38 631 ARG A O 1
ATOM 5088 N N . PRO A 1 632 ? -60.241 -11.006 98.181 1.00 61.59 632 PRO A N 1
ATOM 5089 C CA . PRO A 1 632 ? -60.112 -9.712 97.440 1.00 61.59 632 PRO A CA 1
ATOM 5090 C C . PRO A 1 632 ? -59.826 -9.766 95.892 1.00 61.59 632 PRO A C 1
ATOM 5092 O O . PRO A 1 632 ? -59.680 -10.862 95.344 1.00 61.59 632 PRO A O 1
ATOM 5095 N N . PRO A 1 633 ? -59.679 -8.608 95.173 1.00 49.41 633 PRO A N 1
ATOM 5096 C CA . PRO A 1 633 ? -59.560 -8.520 93.694 1.00 49.41 633 PRO A CA 1
ATOM 5097 C C . PRO A 1 633 ? -58.326 -7.786 93.052 1.00 49.41 633 PRO A C 1
ATOM 5099 O O . PRO A 1 633 ? -57.963 -6.681 93.431 1.00 49.41 633 PRO A O 1
ATOM 5102 N N . LYS A 1 634 ? -57.779 -8.387 91.972 1.00 39.69 634 LYS A N 1
ATOM 5103 C CA . LYS A 1 634 ? -57.059 -7.878 90.754 1.00 39.69 634 LYS A CA 1
ATOM 5104 C C . LYS A 1 634 ? -56.230 -6.563 90.690 1.00 39.69 634 LYS A C 1
ATOM 5106 O O . LYS A 1 634 ? -56.774 -5.469 90.580 1.00 39.69 634 LYS A O 1
ATOM 5111 N N . VAL A 1 635 ? -54.953 -6.768 90.326 1.00 32.47 635 VAL A N 1
ATOM 5112 C CA . VAL A 1 635 ? -54.107 -6.022 89.345 1.00 32.47 635 VAL A CA 1
ATOM 5113 C C . VAL A 1 635 ? -53.285 -7.098 88.575 1.00 32.47 635 VAL A C 1
ATOM 5115 O O . VAL A 1 635 ? -53.109 -8.179 89.130 1.00 32.47 635 VAL A O 1
ATOM 5118 N N . GLY A 1 636 ? -52.777 -7.001 87.332 1.00 32.41 636 GLY A N 1
ATOM 5119 C CA . GLY A 1 636 ? -52.793 -6.015 86.228 1.00 32.41 636 GLY A CA 1
ATOM 5120 C C . GLY A 1 636 ? -52.013 -6.585 85.003 1.00 32.41 636 GLY A C 1
ATOM 5121 O O . GLY A 1 636 ? -51.722 -7.780 84.994 1.00 32.41 636 GLY A O 1
ATOM 5122 N N . LYS A 1 637 ? -51.648 -5.783 83.978 1.00 38.78 637 LYS A N 1
ATOM 5123 C CA . LYS A 1 637 ? -50.677 -6.166 82.909 1.00 38.78 637 LYS A CA 1
ATOM 5124 C C . LYS A 1 637 ? -49.884 -4.966 82.361 1.00 38.78 637 LYS A C 1
ATOM 5126 O O . LYS A 1 637 ? -50.488 -4.000 81.906 1.00 38.78 637 LYS A O 1
ATOM 5131 N N . SER A 1 638 ? -48.558 -5.087 82.295 1.00 40.81 638 SER A N 1
ATOM 5132 C CA . SER A 1 638 ? -47.670 -4.282 81.440 1.00 40.81 638 SER A CA 1
ATOM 5133 C C . SER A 1 638 ? -47.140 -5.140 80.280 1.00 40.81 638 SER A C 1
ATOM 5135 O O . SER A 1 638 ? -47.085 -6.366 80.382 1.00 40.81 638 SER A O 1
ATOM 5137 N N . VAL A 1 639 ? -46.779 -4.515 79.154 1.00 51.16 639 VAL A N 1
ATOM 5138 C CA . VAL A 1 639 ? -46.141 -5.212 78.020 1.00 51.16 639 VAL A CA 1
ATOM 5139 C C . VAL A 1 639 ? -44.631 -5.289 78.281 1.00 51.16 639 VAL A C 1
ATOM 5141 O O . VAL A 1 639 ? -44.035 -4.239 78.525 1.00 51.16 639 VAL A O 1
ATOM 5144 N N . PRO A 1 640 ? -43.990 -6.472 78.225 1.00 61.12 640 PRO A N 1
ATOM 5145 C CA . PRO A 1 640 ? -42.539 -6.571 78.338 1.00 61.12 640 PRO A CA 1
ATOM 5146 C C . PRO A 1 640 ? -41.854 -5.884 77.151 1.00 61.12 640 PRO A C 1
ATOM 5148 O O . PRO A 1 640 ? -42.078 -6.267 76.004 1.00 61.12 640 PRO A O 1
ATOM 5151 N N . GLU A 1 641 ? -40.999 -4.897 77.415 1.00 71.56 641 GLU A N 1
ATOM 5152 C CA . GLU A 1 641 ? -40.166 -4.300 76.366 1.00 71.56 641 GLU A CA 1
ATOM 5153 C C . GLU A 1 641 ? -39.142 -5.326 75.831 1.00 71.56 641 GLU A C 1
ATOM 5155 O O . GLU A 1 641 ? -38.698 -6.244 76.536 1.00 71.56 641 GLU A O 1
ATOM 5160 N N . ASP A 1 642 ? -38.769 -5.187 74.560 1.00 80.00 642 ASP A N 1
ATOM 5161 C CA . ASP A 1 642 ? -37.706 -5.968 73.933 1.00 80.00 642 ASP A CA 1
ATOM 5162 C C . ASP A 1 642 ? -36.401 -5.172 73.885 1.00 80.00 642 ASP A C 1
ATOM 5164 O O . ASP A 1 642 ? -36.373 -3.985 73.556 1.00 80.00 642 ASP A O 1
ATOM 5168 N N . ASP A 1 643 ? -35.285 -5.849 74.160 1.00 84.56 643 ASP A N 1
ATOM 5169 C CA . ASP A 1 643 ? -33.954 -5.274 73.989 1.00 84.56 643 ASP A CA 1
ATOM 5170 C C . ASP A 1 643 ? -33.597 -5.235 72.497 1.00 84.56 643 ASP A C 1
ATOM 5172 O O . ASP A 1 643 ? -32.986 -6.156 71.952 1.00 84.56 643 ASP A O 1
ATOM 5176 N N . LEU A 1 644 ? -34.017 -4.156 71.830 1.00 81.62 644 LEU A N 1
ATOM 5177 C CA . LEU A 1 644 ? -33.863 -3.948 70.384 1.00 81.62 644 LEU A CA 1
ATOM 5178 C C . LEU A 1 644 ? -32.401 -4.013 69.906 1.00 81.62 644 LEU A C 1
ATOM 5180 O O . LEU A 1 644 ? -32.160 -4.300 68.738 1.00 81.62 644 LEU A O 1
ATOM 5184 N N . LYS A 1 645 ? -31.431 -3.851 70.818 1.00 83.56 645 LYS A N 1
ATOM 5185 C CA . LYS A 1 645 ? -29.987 -4.036 70.579 1.00 83.56 645 LYS A CA 1
ATOM 5186 C C . LYS A 1 645 ? -29.610 -5.448 70.112 1.00 83.56 645 LYS A C 1
ATOM 5188 O O . LYS A 1 645 ? -28.504 -5.659 69.628 1.00 83.56 645 LYS A O 1
ATOM 5193 N N . LYS A 1 646 ? -30.506 -6.428 70.281 1.00 83.69 646 LYS A N 1
ATOM 5194 C CA . LYS A 1 646 ? -30.316 -7.809 69.812 1.00 83.69 646 LYS A CA 1
ATOM 5195 C C . LYS A 1 646 ? -30.536 -7.972 68.305 1.00 83.69 646 LYS A C 1
ATOM 5197 O O . LYS A 1 646 ? -30.250 -9.047 67.788 1.00 83.69 646 LYS A O 1
ATOM 5202 N N . ILE A 1 647 ? -31.033 -6.949 67.610 1.00 84.38 647 ILE A N 1
ATOM 5203 C CA . ILE A 1 647 ? -31.123 -6.921 66.145 1.00 84.38 647 ILE A CA 1
ATOM 5204 C C . ILE A 1 647 ? -29.796 -6.408 65.586 1.00 84.38 647 ILE A C 1
ATOM 5206 O O . ILE A 1 647 ? -29.345 -5.317 65.947 1.00 84.38 647 ILE A O 1
ATOM 5210 N N . TYR A 1 648 ? -29.181 -7.180 64.691 1.00 78.94 648 TYR A N 1
ATOM 5211 C CA . TYR A 1 648 ? -27.929 -6.788 64.042 1.00 78.94 648 TYR A CA 1
ATOM 5212 C C . TYR A 1 648 ? -28.056 -5.420 63.340 1.00 78.94 648 TYR A C 1
ATOM 5214 O O . TYR A 1 648 ? -28.960 -5.213 62.535 1.00 78.94 648 TYR A O 1
ATOM 5222 N N . GLY A 1 649 ? -27.158 -4.485 63.674 1.00 78.06 649 GLY A N 1
ATOM 5223 C CA . GLY A 1 649 ? -27.164 -3.097 63.185 1.00 78.06 649 GLY A CA 1
ATOM 5224 C C . GLY A 1 649 ? -27.754 -2.057 64.152 1.00 78.06 649 GLY A C 1
ATOM 5225 O O . GLY A 1 649 ? -27.325 -0.899 64.145 1.00 78.06 649 GLY A O 1
ATOM 5226 N N . ILE A 1 650 ? -28.654 -2.450 65.066 1.00 83.62 650 ILE A N 1
ATOM 5227 C CA . ILE A 1 650 ? -29.281 -1.523 66.026 1.00 83.62 650 ILE A CA 1
ATOM 5228 C C . ILE A 1 650 ? -28.352 -1.272 67.226 1.00 83.62 650 ILE A C 1
ATOM 5230 O O . ILE A 1 650 ? -28.482 -1.863 68.298 1.00 83.62 650 ILE A O 1
ATOM 5234 N N . GLY A 1 651 ? -27.404 -0.348 67.055 1.00 79.50 651 GLY A N 1
ATOM 5235 C CA . GLY A 1 651 ? -26.543 0.128 68.142 1.00 79.50 651 GLY A CA 1
ATOM 5236 C C . GLY A 1 651 ? -27.320 0.826 69.279 1.00 79.50 651 GLY A C 1
ATOM 5237 O O . GLY A 1 651 ? -28.463 1.250 69.080 1.00 79.50 651 GLY A O 1
ATOM 5238 N N . PRO A 1 652 ? -26.715 1.019 70.472 1.00 79.88 652 PRO A N 1
ATOM 5239 C CA . PRO A 1 652 ? -27.410 1.560 71.649 1.00 79.88 652 PRO A CA 1
ATOM 5240 C C . PRO A 1 652 ? -28.102 2.915 71.429 1.00 79.88 652 PRO A C 1
ATOM 5242 O O . PRO A 1 652 ? -29.190 3.128 71.961 1.00 79.88 652 PRO A O 1
ATOM 5245 N N . GLY A 1 653 ? -27.513 3.802 70.617 1.00 78.94 653 GLY A N 1
ATOM 5246 C CA . GLY A 1 653 ? -28.129 5.079 70.236 1.00 78.94 653 GLY A CA 1
ATOM 5247 C C . GLY A 1 653 ? -29.408 4.895 69.414 1.00 78.94 653 GLY A C 1
ATOM 5248 O O . GLY A 1 653 ? -30.445 5.453 69.764 1.00 78.94 653 GLY A O 1
ATOM 5249 N N . PHE A 1 654 ? -29.379 4.044 68.382 1.00 82.06 654 PHE A N 1
ATOM 5250 C CA . PHE A 1 654 ? -30.573 3.727 67.591 1.00 82.06 654 PHE A CA 1
ATOM 5251 C C . PHE A 1 654 ? -31.642 3.016 68.424 1.00 82.06 654 PHE A C 1
ATOM 5253 O O . PHE A 1 654 ? -32.814 3.346 68.287 1.00 82.06 654 PHE A O 1
ATOM 5260 N N . ALA A 1 655 ? -31.265 2.116 69.340 1.00 82.44 655 ALA A N 1
ATOM 5261 C CA . ALA A 1 655 ? -32.216 1.490 70.260 1.00 82.44 655 ALA A CA 1
ATOM 5262 C C . ALA A 1 655 ? -32.937 2.533 71.138 1.00 82.44 655 ALA A C 1
ATOM 5264 O O . ALA A 1 655 ? -34.164 2.504 71.232 1.00 82.44 655 ALA A O 1
ATOM 5265 N N . GLN A 1 656 ? -32.206 3.498 71.714 1.00 81.31 656 GLN A N 1
ATOM 5266 C CA . GLN A 1 656 ? -32.812 4.588 72.489 1.00 81.31 656 GLN A CA 1
ATOM 5267 C C . GLN A 1 656 ? -33.708 5.491 71.631 1.00 81.31 656 GLN A C 1
ATOM 5269 O O . GLN A 1 656 ? -34.791 5.873 72.076 1.00 81.31 656 GLN A O 1
ATOM 5274 N N . THR A 1 657 ? -33.295 5.844 70.411 1.00 83.00 657 THR A N 1
ATOM 5275 C CA . THR A 1 657 ? -34.116 6.688 69.528 1.00 83.00 657 THR A CA 1
ATOM 5276 C C . THR A 1 657 ? -35.360 5.943 69.037 1.00 83.00 657 THR A C 1
ATOM 5278 O O . THR A 1 657 ? -36.440 6.522 69.044 1.00 83.00 657 THR A O 1
ATOM 5281 N N . LEU A 1 658 ? -35.277 4.644 68.734 1.00 84.44 658 LEU A N 1
ATOM 5282 C CA . LEU A 1 658 ? -36.441 3.808 68.410 1.00 84.44 658 LEU A CA 1
ATOM 5283 C C . LEU A 1 658 ? -37.434 3.709 69.579 1.00 84.44 658 LEU A C 1
ATOM 5285 O O . LEU A 1 658 ? -38.636 3.870 69.364 1.00 84.44 658 LEU A O 1
ATOM 5289 N N . GLN A 1 659 ? -36.944 3.541 70.813 1.00 84.44 659 GLN A N 1
ATOM 5290 C CA . GLN A 1 659 ? -37.776 3.549 72.024 1.00 84.44 659 GLN A CA 1
ATOM 5291 C C . GLN A 1 659 ? -38.452 4.912 72.256 1.00 84.44 659 GLN A C 1
ATOM 5293 O O . GLN A 1 659 ? -39.645 4.958 72.570 1.00 84.44 659 GLN A O 1
ATOM 5298 N N . LYS A 1 660 ? -37.740 6.027 72.023 1.00 83.56 660 LYS A N 1
ATOM 5299 C CA . LYS A 1 660 ? -38.311 7.392 72.023 1.00 83.56 660 LYS A CA 1
ATOM 5300 C C . LYS A 1 660 ? -39.358 7.584 70.915 1.00 83.56 660 LYS A C 1
ATOM 5302 O O . LYS A 1 660 ? -40.368 8.237 71.147 1.00 83.56 660 LYS A O 1
ATOM 5307 N N . LEU A 1 661 ? -39.165 6.958 69.753 1.00 80.06 661 LEU A N 1
ATOM 5308 C CA . LEU A 1 661 ? -40.122 6.900 68.638 1.00 80.06 661 LEU A CA 1
ATOM 5309 C C . LEU A 1 661 ? -41.261 5.875 68.852 1.00 80.06 661 LEU A C 1
ATOM 5311 O O . LEU A 1 661 ? -42.030 5.613 67.929 1.00 80.06 661 LEU A O 1
ATOM 5315 N N . GLY A 1 662 ? -41.388 5.282 70.045 1.00 80.31 662 GLY A N 1
ATOM 5316 C CA . GLY A 1 662 ? -42.480 4.369 70.409 1.00 80.31 662 GLY A CA 1
ATOM 5317 C C . GLY A 1 662 ? -42.312 2.916 69.945 1.00 80.31 662 GLY A C 1
ATOM 5318 O O . GLY A 1 662 ? -43.148 2.072 70.275 1.00 80.31 662 GLY A O 1
ATOM 5319 N N . THR A 1 663 ? -41.227 2.591 69.238 1.00 84.81 663 THR A N 1
ATOM 5320 C CA . THR A 1 663 ? -40.881 1.210 68.879 1.00 84.81 663 THR A CA 1
ATOM 5321 C C . THR A 1 663 ? -40.177 0.554 70.064 1.00 84.81 663 THR A C 1
ATOM 5323 O O . THR A 1 663 ? -39.073 0.941 70.433 1.00 84.81 663 THR A O 1
ATOM 5326 N N . ARG A 1 664 ? -40.834 -0.428 70.684 1.00 84.62 664 ARG A N 1
ATOM 5327 C CA . ARG A 1 664 ? -40.414 -1.078 71.941 1.00 84.62 664 ARG A CA 1
ATOM 5328 C C . ARG A 1 664 ? -40.350 -2.602 71.864 1.00 84.62 664 ARG A C 1
ATOM 5330 O O . ARG A 1 664 ? -39.899 -3.227 72.816 1.00 84.62 664 ARG A O 1
ATOM 5337 N N . THR A 1 665 ? -40.820 -3.201 70.770 1.00 86.56 665 THR A N 1
ATOM 5338 C CA . THR A 1 665 ? -40.933 -4.659 70.619 1.00 86.56 665 THR A CA 1
ATOM 5339 C C . THR A 1 665 ? -40.422 -5.149 69.264 1.00 86.56 665 THR A C 1
ATOM 5341 O O . THR A 1 665 ? -40.543 -4.458 68.249 1.00 86.56 665 THR A O 1
ATOM 5344 N N . PHE A 1 666 ? -39.889 -6.371 69.221 1.00 86.88 666 PHE A N 1
ATOM 5345 C CA . PHE A 1 666 ? -39.410 -7.020 68.002 1.00 86.88 666 PHE A CA 1
ATOM 5346 C C . PHE A 1 666 ? -40.536 -7.187 66.971 1.00 86.88 666 PHE A C 1
ATOM 5348 O O . PHE A 1 666 ? -40.288 -7.036 65.778 1.00 86.88 666 PHE A O 1
ATOM 5355 N N . ILE A 1 667 ? -41.782 -7.422 67.413 1.00 87.19 667 ILE A N 1
ATOM 5356 C CA . ILE A 1 667 ? -42.951 -7.565 66.527 1.00 87.19 667 ILE A CA 1
ATOM 5357 C C . ILE A 1 667 ? -43.292 -6.280 65.759 1.00 87.19 667 ILE A C 1
ATOM 5359 O O . ILE A 1 667 ? -43.820 -6.363 64.652 1.00 87.19 667 ILE A O 1
ATOM 5363 N N . GLN A 1 668 ? -42.967 -5.100 66.298 1.00 86.81 668 GLN A N 1
ATOM 5364 C CA . GLN A 1 668 ? -43.151 -3.830 65.587 1.00 86.81 668 GLN A CA 1
ATOM 5365 C C . GLN A 1 668 ? -42.153 -3.706 64.425 1.00 86.81 668 GLN A C 1
ATOM 5367 O O . GLN A 1 668 ? -42.566 -3.421 63.305 1.00 86.81 668 GLN A O 1
ATOM 5372 N N . ILE A 1 669 ? -40.869 -4.004 64.662 1.00 86.31 669 ILE A N 1
ATOM 5373 C CA . ILE A 1 669 ? -39.818 -3.967 63.625 1.00 86.31 669 ILE A CA 1
ATOM 5374 C C . ILE A 1 669 ? -40.035 -5.076 62.584 1.00 86.31 669 ILE A C 1
ATOM 5376 O O . ILE A 1 669 ? -39.954 -4.834 61.384 1.00 86.31 669 ILE A O 1
ATOM 5380 N N . ALA A 1 670 ? -40.414 -6.277 63.025 1.00 85.75 670 ALA A N 1
ATOM 5381 C CA . ALA A 1 670 ? -40.754 -7.422 62.176 1.00 85.75 670 ALA A CA 1
ATOM 5382 C C . ALA A 1 670 ? -41.957 -7.193 61.231 1.00 85.75 670 ALA A C 1
ATOM 5384 O O . ALA A 1 670 ? -42.209 -8.030 60.360 1.00 85.75 670 ALA A O 1
ATOM 5385 N N . ARG A 1 671 ? -42.712 -6.100 61.421 1.00 87.62 671 ARG A N 1
ATOM 5386 C CA . ARG A 1 671 ? -43.904 -5.720 60.644 1.00 87.62 671 ARG A CA 1
ATOM 5387 C C . ARG A 1 671 ? -43.751 -4.406 59.866 1.00 87.62 671 ARG A C 1
ATOM 5389 O O . ARG A 1 671 ? -44.715 -4.002 59.219 1.00 87.62 671 ARG A O 1
ATOM 5396 N N . TRP A 1 672 ? -42.588 -3.750 59.905 1.00 89.94 672 TRP A N 1
ATOM 5397 C CA . TRP A 1 672 ? -42.329 -2.563 59.083 1.00 89.94 672 TRP A CA 1
ATOM 5398 C C . TRP A 1 672 ? -42.477 -2.882 57.592 1.00 89.94 672 TRP A C 1
ATOM 5400 O O . TRP A 1 672 ? -41.939 -3.876 57.102 1.00 89.94 672 TRP A O 1
ATOM 5410 N N . LYS A 1 673 ? -43.177 -2.013 56.862 1.00 85.81 673 LYS A N 1
ATOM 5411 C CA . LYS A 1 673 ? -43.199 -2.023 55.395 1.00 85.81 673 LYS A CA 1
ATOM 5412 C C . LYS A 1 673 ? -42.068 -1.141 54.833 1.00 85.81 673 LYS A C 1
ATOM 5414 O O . LYS A 1 673 ? -41.478 -0.379 55.604 1.00 85.81 673 LYS A O 1
ATOM 5419 N N . PRO A 1 674 ? -41.743 -1.189 53.524 1.00 82.25 674 PRO A N 1
ATOM 5420 C CA . PRO A 1 674 ? -40.709 -0.329 52.933 1.00 82.25 674 PRO A CA 1
ATOM 5421 C C . PRO A 1 674 ? -40.900 1.165 53.239 1.00 82.25 674 PRO A C 1
ATOM 5423 O O . PRO A 1 674 ? -39.940 1.857 53.573 1.00 82.25 674 PRO A O 1
ATOM 5426 N N . GLU A 1 675 ? -42.148 1.635 53.250 1.00 83.12 675 GLU A N 1
ATOM 5427 C CA . GLU A 1 675 ? -42.507 3.020 53.558 1.00 83.12 675 GLU A CA 1
ATOM 5428 C C . GLU A 1 675 ? -42.259 3.369 55.035 1.00 83.12 675 GLU A C 1
ATOM 5430 O O . GLU A 1 675 ? -42.043 4.531 55.374 1.00 83.12 675 GLU A O 1
ATOM 5435 N N . ASP A 1 676 ? -42.292 2.385 55.936 1.00 83.56 676 ASP A N 1
ATOM 5436 C CA . ASP A 1 676 ? -41.991 2.580 57.357 1.00 83.56 676 ASP A CA 1
ATOM 5437 C C . ASP A 1 676 ? -40.483 2.554 57.615 1.00 83.56 676 ASP A C 1
ATOM 5439 O O . ASP A 1 676 ? -40.001 3.355 58.416 1.00 83.56 676 ASP A O 1
ATOM 5443 N N . ILE A 1 677 ? -39.727 1.721 56.881 1.00 83.69 677 ILE A N 1
ATOM 5444 C CA . ILE A 1 677 ? -38.255 1.764 56.876 1.00 83.69 677 ILE A CA 1
ATOM 5445 C C . ILE A 1 677 ? -37.787 3.177 56.522 1.00 83.69 677 ILE A C 1
ATOM 5447 O O . ILE A 1 677 ? -36.963 3.740 57.233 1.00 83.69 677 ILE A O 1
ATOM 5451 N N . GLU A 1 678 ? -38.331 3.773 55.461 1.00 83.88 678 GLU A N 1
ATOM 5452 C CA . GLU A 1 678 ? -37.909 5.092 54.973 1.00 83.88 678 GLU A CA 1
ATOM 5453 C C . GLU A 1 678 ? -38.308 6.232 55.926 1.00 83.88 678 GLU A C 1
ATOM 5455 O O . GLU A 1 678 ? -37.502 7.130 56.188 1.00 83.88 678 GLU A O 1
ATOM 5460 N N . LYS A 1 679 ? -39.492 6.157 56.553 1.00 83.31 679 LYS A N 1
ATOM 5461 C CA . LYS A 1 679 ? -39.907 7.092 57.619 1.00 83.31 679 LYS A CA 1
ATOM 5462 C C . LYS A 1 679 ? -39.049 6.979 58.881 1.00 83.31 679 LYS A C 1
ATOM 5464 O O . LYS A 1 679 ? -38.815 7.995 59.533 1.00 83.31 679 LYS A O 1
ATOM 5469 N N . ILE A 1 680 ? -38.628 5.772 59.264 1.00 83.44 680 ILE A N 1
ATOM 5470 C CA . ILE A 1 680 ? -37.790 5.547 60.451 1.00 83.44 680 ILE A CA 1
ATOM 5471 C C . ILE A 1 680 ? -36.339 5.935 60.165 1.00 83.44 680 ILE A C 1
ATOM 5473 O O . ILE A 1 680 ? -35.755 6.664 60.956 1.00 83.44 680 ILE A O 1
ATOM 5477 N N . ALA A 1 681 ? -35.787 5.556 59.015 1.00 85.44 681 ALA A N 1
ATOM 5478 C CA . ALA A 1 681 ? -34.460 5.956 58.550 1.00 85.44 681 ALA A CA 1
ATOM 5479 C C . ALA A 1 681 ? -34.275 7.485 58.568 1.00 85.44 681 ALA A C 1
ATOM 5481 O O . ALA A 1 681 ? -33.351 7.994 59.204 1.00 85.44 681 ALA A O 1
ATOM 5482 N N . LYS A 1 682 ? -35.243 8.229 58.009 1.00 84.38 682 LYS A N 1
ATOM 5483 C CA . LYS A 1 682 ? -35.288 9.703 58.038 1.00 84.38 682 LYS A CA 1
ATOM 5484 C C . LYS A 1 682 ? -35.482 10.309 59.444 1.00 84.38 682 LYS A C 1
ATOM 5486 O O . LYS A 1 682 ? -35.299 11.506 59.616 1.00 84.38 682 LYS A O 1
ATOM 5491 N N . LYS A 1 683 ? -35.851 9.511 60.453 1.00 81.25 683 LYS A N 1
ATOM 5492 C CA . LYS A 1 683 ? -35.927 9.906 61.878 1.00 81.25 683 LYS A CA 1
ATOM 5493 C C . LYS A 1 683 ? -34.746 9.392 62.718 1.00 81.25 683 LYS A C 1
ATOM 5495 O O . LYS A 1 683 ? -34.705 9.643 63.921 1.00 81.25 683 LYS A O 1
ATOM 5500 N N . LEU A 1 684 ? -33.820 8.656 62.105 1.00 78.56 684 LEU A N 1
ATOM 5501 C CA . LEU A 1 684 ? -32.579 8.151 62.701 1.00 78.56 684 LEU A CA 1
ATOM 5502 C C . LEU A 1 684 ? -31.334 8.764 62.026 1.00 78.56 684 LEU A C 1
ATOM 5504 O O . LEU A 1 684 ? -30.234 8.261 62.246 1.00 78.56 684 LEU A O 1
ATOM 5508 N N . ASP A 1 685 ? -31.513 9.783 61.175 1.00 79.06 685 ASP A N 1
ATOM 5509 C CA . ASP A 1 685 ? -30.479 10.415 60.335 1.00 79.06 685 ASP A CA 1
ATOM 5510 C C . ASP A 1 685 ? -29.532 9.391 59.681 1.00 79.06 685 ASP A C 1
ATOM 5512 O O . ASP A 1 685 ? -28.309 9.480 59.749 1.00 79.06 685 ASP A O 1
ATOM 5516 N N . THR A 1 686 ? -30.127 8.346 59.097 1.00 76.06 686 THR A N 1
ATOM 5517 C CA . THR A 1 686 ? -29.431 7.164 58.570 1.00 76.06 686 THR A CA 1
ATOM 5518 C C . THR A 1 686 ? -30.061 6.727 57.248 1.00 76.06 686 THR A C 1
ATOM 5520 O O . THR A 1 686 ? -31.279 6.790 57.103 1.00 76.06 686 THR A O 1
ATOM 5523 N N . ASP A 1 687 ? -29.261 6.233 56.296 1.00 80.12 687 ASP A N 1
ATOM 5524 C CA . ASP A 1 687 ? -29.760 5.746 55.001 1.00 80.12 687 ASP A CA 1
ATOM 5525 C C . ASP A 1 687 ? -30.844 4.656 55.160 1.00 80.12 687 ASP A C 1
ATOM 5527 O O . ASP A 1 687 ? -30.596 3.645 55.831 1.00 80.12 687 ASP A O 1
ATOM 5531 N N . PRO A 1 688 ? -31.990 4.740 54.453 1.00 78.75 688 PRO A N 1
ATOM 5532 C CA . PRO A 1 688 ? -32.962 3.645 54.403 1.00 78.75 688 PRO A CA 1
ATOM 5533 C C . PRO A 1 688 ? -32.340 2.339 53.906 1.00 78.75 688 PRO A C 1
ATOM 5535 O O . PRO A 1 688 ? -32.620 1.255 54.421 1.00 78.75 688 PRO A O 1
ATOM 5538 N N . ASP A 1 689 ? -31.416 2.448 52.952 1.00 83.25 689 ASP A N 1
ATOM 5539 C CA . ASP A 1 689 ? -30.709 1.304 52.394 1.00 83.25 689 ASP A CA 1
ATOM 5540 C C . ASP A 1 689 ? -29.725 0.680 53.383 1.00 83.25 689 ASP A C 1
ATOM 5542 O O . ASP A 1 689 ? -29.320 -0.462 53.192 1.00 83.25 689 ASP A O 1
ATOM 5546 N N . ARG A 1 690 ? -29.338 1.365 54.468 1.00 80.31 690 ARG A N 1
ATOM 5547 C CA . ARG A 1 690 ? -28.589 0.726 55.558 1.00 80.31 690 ARG A CA 1
ATOM 5548 C C . ARG A 1 690 ? -29.478 -0.244 56.338 1.00 80.31 690 ARG A C 1
ATOM 5550 O O . ARG A 1 690 ? -29.082 -1.391 56.505 1.00 80.31 690 ARG A O 1
ATOM 5557 N N . ILE A 1 691 ? -30.696 0.161 56.707 1.00 82.06 691 ILE A N 1
ATOM 5558 C CA . ILE A 1 691 ? -31.675 -0.714 57.383 1.00 82.06 691 ILE A CA 1
ATOM 5559 C C . ILE A 1 691 ? -32.045 -1.916 56.490 1.00 82.06 691 ILE A C 1
ATOM 5561 O O . ILE A 1 691 ? -32.177 -3.039 56.982 1.00 82.06 691 ILE A O 1
ATOM 5565 N N . LYS A 1 692 ? -32.147 -1.701 55.168 1.00 82.69 692 LYS A N 1
ATOM 5566 C CA . LYS A 1 692 ? -32.349 -2.774 54.176 1.00 82.69 692 LYS A CA 1
ATOM 5567 C C . LYS A 1 692 ? -31.124 -3.708 54.085 1.00 82.69 692 LYS A C 1
ATOM 5569 O O . LYS A 1 692 ? -31.290 -4.917 54.213 1.00 82.69 692 LYS A O 1
ATOM 5574 N N . ARG A 1 693 ? -29.896 -3.179 53.939 1.00 84.38 693 ARG A N 1
ATOM 5575 C CA . ARG A 1 693 ? -28.637 -3.966 53.867 1.00 84.38 693 ARG A CA 1
ATOM 5576 C C . ARG A 1 693 ? -28.356 -4.768 55.145 1.00 84.38 693 ARG A C 1
ATOM 5578 O O . ARG A 1 693 ? -27.991 -5.937 55.066 1.00 84.38 693 ARG A O 1
ATOM 5585 N N . GLU A 1 694 ? -28.574 -4.174 56.316 1.00 83.06 694 GLU A N 1
ATOM 5586 C CA . GLU A 1 694 ? -28.406 -4.823 57.627 1.00 83.06 694 GLU A CA 1
ATOM 5587 C C . GLU A 1 694 ? -29.586 -5.750 58.001 1.00 83.06 694 GLU A C 1
ATOM 5589 O O . GLU A 1 694 ? -29.528 -6.435 59.018 1.00 83.06 694 GLU A O 1
ATOM 5594 N N . ASN A 1 695 ? -30.634 -5.833 57.165 1.00 84.94 695 ASN A N 1
ATOM 5595 C CA . ASN A 1 695 ? -31.743 -6.790 57.276 1.00 84.94 695 ASN A CA 1
ATOM 5596 C C . ASN A 1 695 ? -32.498 -6.771 58.628 1.00 84.94 695 ASN A C 1
ATOM 5598 O O . ASN A 1 695 ? -32.967 -7.813 59.102 1.00 84.94 695 ASN A O 1
ATOM 5602 N N . TRP A 1 696 ? -32.682 -5.586 59.232 1.00 89.06 696 TRP A N 1
ATOM 5603 C CA . TRP A 1 696 ? -33.248 -5.441 60.588 1.00 89.06 696 TRP A CA 1
ATOM 5604 C C . TRP A 1 696 ? -34.602 -6.154 60.773 1.00 89.06 696 TRP A C 1
ATOM 5606 O O . TRP A 1 696 ? -34.853 -6.717 61.833 1.00 89.06 696 TRP A O 1
ATOM 5616 N N . ILE A 1 697 ? -35.460 -6.192 59.745 1.00 88.50 697 ILE A N 1
ATOM 5617 C CA . ILE A 1 697 ? -36.773 -6.869 59.783 1.00 88.50 697 ILE A CA 1
ATOM 5618 C C . ILE A 1 697 ? -36.623 -8.395 59.908 1.00 88.50 697 ILE A C 1
ATOM 5620 O O . ILE A 1 697 ? -37.342 -9.032 60.681 1.00 88.50 697 ILE A O 1
ATOM 5624 N N . ALA A 1 698 ? -35.690 -8.995 59.163 1.00 85.75 698 ALA A N 1
ATOM 5625 C CA . ALA A 1 698 ? -35.479 -10.441 59.167 1.00 85.75 698 ALA A CA 1
ATOM 5626 C C . ALA A 1 698 ? -34.863 -10.911 60.494 1.00 85.75 698 ALA A C 1
ATOM 5628 O O . ALA A 1 698 ? -35.293 -11.924 61.054 1.00 85.75 698 ALA A O 1
ATOM 5629 N N . ASP A 1 699 ? -33.911 -10.149 61.041 1.00 87.44 699 ASP A N 1
ATOM 5630 C CA . ASP A 1 699 ? -33.342 -10.460 62.352 1.00 87.44 699 ASP A CA 1
ATOM 5631 C C . ASP A 1 699 ? -34.333 -10.130 63.490 1.00 87.44 699 ASP A C 1
ATOM 5633 O O . ASP A 1 699 ? -34.442 -10.908 64.432 1.00 87.44 699 ASP A O 1
ATOM 5637 N N . ALA A 1 700 ? -35.184 -9.100 63.365 1.00 88.06 700 ALA A N 1
ATOM 5638 C CA . ALA A 1 700 ? -36.297 -8.860 64.295 1.00 88.06 700 ALA A CA 1
ATOM 5639 C C . ALA A 1 700 ? -37.294 -10.030 64.343 1.00 88.06 700 ALA A C 1
ATOM 5641 O O . ALA A 1 700 ? -37.653 -10.478 65.432 1.00 88.06 700 ALA A O 1
ATOM 5642 N N . LYS A 1 701 ? -37.690 -10.592 63.189 1.00 87.75 701 LYS A N 1
ATOM 5643 C CA . LYS A 1 701 ? -38.510 -11.821 63.127 1.00 87.75 701 LYS A CA 1
ATOM 5644 C C . LYS A 1 701 ? -37.833 -12.996 63.841 1.00 87.75 701 LYS A C 1
ATOM 5646 O O . LYS A 1 701 ? -38.476 -13.723 64.596 1.00 87.75 701 LYS A O 1
ATOM 5651 N N . LYS A 1 702 ? -36.522 -13.154 63.651 1.00 87.25 702 LYS A N 1
ATOM 5652 C CA . LYS A 1 702 ? -35.698 -14.204 64.271 1.00 87.25 702 LYS A CA 1
ATOM 5653 C C . LYS A 1 702 ? -35.537 -14.024 65.787 1.00 87.25 702 LYS A C 1
ATOM 5655 O O . LYS A 1 702 ? -35.620 -15.015 66.510 1.00 87.25 702 LYS A O 1
ATOM 5660 N N . GLN A 1 703 ? -35.367 -12.798 66.289 1.00 87.38 703 GLN A N 1
ATOM 5661 C CA . GLN A 1 703 ? -35.323 -12.529 67.733 1.00 87.38 703 GLN A CA 1
ATOM 5662 C C . GLN A 1 703 ? -36.715 -12.613 68.385 1.00 87.38 703 GLN A C 1
ATOM 5664 O O . GLN A 1 703 ? -36.818 -13.106 69.507 1.00 87.38 703 GLN A O 1
ATOM 5669 N N . HIS A 1 704 ? -37.793 -12.244 67.679 1.00 85.94 704 HIS A N 1
ATOM 5670 C CA . HIS A 1 704 ? -39.166 -12.485 68.141 1.00 85.94 704 HIS A CA 1
ATOM 5671 C C . HIS A 1 704 ? -39.434 -13.980 68.334 1.00 85.94 704 HIS A C 1
ATOM 5673 O O . HIS A 1 704 ? -39.805 -14.402 69.427 1.00 85.94 704 HIS A O 1
ATOM 5679 N N . TYR A 1 705 ? -39.163 -14.790 67.306 1.00 86.50 705 TYR A N 1
ATOM 5680 C CA . TYR A 1 705 ? -39.308 -16.245 67.365 1.00 86.50 705 TYR A CA 1
ATOM 5681 C C . TYR A 1 705 ? -38.487 -16.861 68.511 1.00 86.50 705 TYR A C 1
ATOM 5683 O O . TYR A 1 705 ? -38.966 -17.746 69.213 1.00 86.50 705 TYR A O 1
ATOM 5691 N N . ARG A 1 706 ? -37.278 -16.344 68.772 1.00 83.38 706 ARG A N 1
ATOM 5692 C CA . ARG A 1 706 ? -36.431 -16.777 69.898 1.00 83.38 706 ARG A CA 1
ATOM 5693 C C . ARG A 1 706 ? -36.953 -16.389 71.286 1.00 83.38 706 ARG A C 1
ATOM 5695 O O . ARG A 1 706 ? -36.663 -17.119 72.227 1.00 83.38 706 ARG A O 1
ATOM 5702 N N . LYS A 1 707 ? -37.661 -15.262 71.441 1.00 80.38 707 LYS A N 1
ATOM 5703 C CA . LYS A 1 707 ? -38.180 -14.805 72.748 1.00 80.38 707 LYS A CA 1
ATOM 5704 C C . LYS A 1 707 ? -39.600 -15.306 73.040 1.00 80.38 707 LYS A C 1
ATOM 5706 O O . LYS A 1 707 ? -39.913 -15.559 74.198 1.00 80.38 707 LYS A O 1
ATOM 5711 N N . TYR A 1 708 ? -40.440 -15.450 72.014 1.00 82.31 708 TYR A N 1
ATOM 5712 C CA . TYR A 1 708 ? -41.874 -15.734 72.159 1.00 82.31 708 TYR A CA 1
ATOM 5713 C C . TYR A 1 708 ? -42.332 -17.051 71.506 1.00 82.31 708 TYR A C 1
ATOM 5715 O O . TYR A 1 708 ? -43.483 -17.433 71.672 1.00 82.31 708 TYR A O 1
ATOM 5723 N N . GLY A 1 709 ? -41.482 -17.746 70.738 1.00 78.38 709 GLY A N 1
ATOM 5724 C CA . GLY A 1 709 ? -41.835 -18.981 70.011 1.00 78.38 709 GLY A CA 1
ATOM 5725 C C . GLY A 1 709 ? -42.739 -18.779 68.783 1.00 78.38 709 GLY A C 1
ATOM 5726 O O . GLY A 1 709 ? -42.798 -19.636 67.903 1.00 78.38 709 GLY A O 1
ATOM 5727 N N . GLU A 1 710 ? -43.414 -17.635 68.682 1.00 77.06 710 GLU A N 1
ATOM 5728 C CA . GLU A 1 710 ? -44.313 -17.290 67.582 1.00 77.06 710 GLU A CA 1
ATOM 5729 C C . GLU A 1 710 ? -43.563 -16.865 66.309 1.00 77.06 710 GLU A C 1
ATOM 5731 O O . GLU A 1 710 ? -42.633 -16.049 66.339 1.00 77.06 710 GLU A O 1
ATOM 5736 N N . ARG A 1 711 ? -44.014 -17.390 65.162 1.00 72.12 711 ARG A N 1
ATOM 5737 C CA . ARG A 1 711 ? -43.463 -17.124 63.826 1.00 72.12 711 ARG A CA 1
ATOM 5738 C C . ARG A 1 711 ? -44.346 -16.111 63.082 1.00 72.12 711 ARG A C 1
ATOM 5740 O O . ARG A 1 711 ? -45.535 -16.359 62.903 1.00 72.12 711 ARG A O 1
ATOM 5747 N N . ILE A 1 712 ? -43.746 -14.995 62.653 1.00 68.62 712 ILE A N 1
ATOM 5748 C CA . ILE A 1 712 ? -44.380 -13.852 61.955 1.00 68.62 712 ILE A CA 1
ATOM 5749 C C . ILE A 1 712 ? -43.902 -13.796 60.505 1.00 68.62 712 ILE A C 1
ATOM 5751 O O . ILE A 1 712 ? -42.702 -14.065 60.271 1.00 68.62 712 ILE A O 1
#

pLDDT: mean 79.04, std 18.94, range [25.06, 97.31]